Protein AF-A0A960SUR8-F1 (afdb_monomer)

Solvent-accessible surface area (backbone atoms only — not comparable to full-atom values): 22991 Å² total; per-residue (Å²): 142,80,86,84,83,82,77,80,73,81,89,73,87,70,82,59,81,48,66,44,71,54,75,62,80,61,60,47,88,87,69,70,73,43,34,49,62,53,24,34,65,70,69,42,85,83,65,52,39,87,36,47,80,53,67,69,82,56,34,39,31,64,29,39,61,56,63,41,46,59,80,37,67,84,45,52,90,50,76,46,76,45,82,70,53,99,56,28,30,33,43,33,32,66,39,40,44,36,36,29,38,28,50,30,38,21,72,77,78,50,90,86,53,59,43,75,52,75,76,43,72,29,92,46,69,46,84,42,76,46,79,47,73,56,58,100,57,69,66,36,52,32,48,32,37,29,63,46,50,76,51,71,62,67,45,38,28,33,55,26,55,58,40,70,43,47,48,78,41,50,32,44,95,76,44,92,62,38,45,43,61,52,47,64,55,15,68,79,31,65,29,35,36,32,31,38,51,80,33,43,57,22,29,35,85,69,73,33,56,18,28,39,33,40,36,50,44,62,32,26,56,53,42,77,44,43,45,46,83,43,68,72,50,45,80,78,68,47,26,42,46,72,96,53,70,82,52,49,50,75,36,51,34,38,53,44,69,46,79,46,44,38,37,47,43,67,77,86,72,69,84,60,70,67,31,34,38,30,49,29,63,50,87,54,96,81,37,46,72,46,95,37,41,46,29,60,30,36,41,47,67,62,39,99,82,52,56,46,51,66,66,55,23,33,51,49,30,44,76,71,72,60,40,66,61,64,58,90,73,90,84,86,59,23,54,62,24,53,50,31,24,74,54,20,69,69,54,42,53,51,47,64,71,68,48,75,83,81,62,57,55,67,23,30,53,48,37,75,75,45,20,81,87,69,72,56,88,72,62,44,64,58,55,34,48,49,43,46,76,68,48,43,44,38,74,34,99,82,54,91,56,76,40,81,46,64,120

Sequence (407 aa):
MKPALRIPGPALLAAGVAFLASSASAIDMDGDGLNDVWELVYSAQSLSASGDADGDGVNNLDESDAGTDPFDGASRPTLAIAPLGPDQFQLAFEQVAGKRYRLESSFDLSSDSWSSGSPHLAPGAGLMAWSAPAAGASMFWRLAIDDIDSDADGLLDAEERWLGFDPKTNRSDRYDTTDLARATAGIAAASVVTVSALDDRMSERWPDPGVVVLRRSGGLAPLTVNVAFSGTALRDADFTTPGLAGEAVAFGAGVREVPVELAPVADADDGEAAETIILSALPGAAYSLGAATSASVILDNETATSPPSPKAAARFLLQAAFGPDQDTDADGLPENVEEVMSMGFEAWIDDQFNRPLGLLQPWTEWQAANGNSHGLYGRSNQYAWWNRVMGVPKLRPDAATTQLPDP

Secondary structure (DSSP, 8-state):
-----------------EEEE-------SSSSSS-HHHHHHHT-TT--TT--SSSSS--HHHHHHHT--TT-TTSS---EEEEEETTEEEEEEEE-TT-EEEEEEESS--TT--EE---EE-SSSEEEEEEEE--SS--EEEEEEE---SSSSSS-HHHHHHHT--TT-SSGGG-SS-HHHHHHHHHSPPEEEEEEEEE-EEETTTTB-EEEEEEEEE--S-EEEEEEEEESSPBTTTEE-TT--TTEEEEPSS--EEEEEEEE---S-TTPPPEEEEEEEPP-SSEEE-S--EEEEEEE---TTPPPPHHHHHHHHHHTT-------SSSS--HHHHHHHHH-HHHHHHHHHHS----SHHHHHHHHHHTTTTT--S-HHHHHHHHHHTT-SSSSTT-SS------

Radius of gyration: 32.69 Å; Cα contacts (8 Å, |Δi|>4): 771; chains: 1; bounding box: 89×67×87 Å

pLDDT: mean 84.46, std 15.17, range [21.94, 98.5]

Foldseek 3Di:
DDDDPDDDDDPDDPADEDEDQDEDDADDPPPQQAHLLLCLQQVPVPAHQQPQQCPLPDGRNQCRSQSFHSNDSVGDFTWDWADPDPWKIKTKGWHAAQKKKWKWKAQPPDPPRIDTDDIDHHNHTGMDMDMDTNDPGDMYIYMYIYFDQQCPLSHTSRSCVQQVHDSNDQQRPNDPDGPVVLSVQQSPWAKEKAKEWPAQEAEAPPWDKTKMKIFIDRHFHKDKWFKDKDKFDDEPPFWHWPPDDPGIDIDGGNRGMDITITTTHDDQCLPDAWIKIKMFTDDDPRHHYDDHGIYIHIYHRDHPPAFDDLVRLQVVCVVVVNHADDDPDDPPGGVSSVVCRVQPDVRVVVVLVVPPPLPLVVQLVVCVVCVVVVVNPDRSSVVSVVCLVVQPQDSYPPDPDGHGRND

Mean predicted aligned error: 11.7 Å

Nearest PDB structures (foldseek):
  1fso-assembly1_A  TM=4.335E-01  e=2.042E-02  Homo sapiens
  2jhv-assembly3_C  TM=4.408E-01  e=4.161E-02  Homo sapiens
  1ft3-assembly3_A  TM=4.392E-01  e=8.477E-02  Homo sapiens
  1qvy-assembly3_C  TM=3.980E-01  e=3.695E-02  Homo sapiens
  5h1d-assembly1_A  TM=3.962E-01  e=1.832E-01  Homo sapiens

Structure (mmCIF, N/CA/C/O backbone):
data_AF-A0A960SUR8-F1
#
_entry.id   AF-A0A960SUR8-F1
#
loop_
_atom_site.group_PDB
_atom_site.id
_atom_site.type_symbol
_atom_site.label_atom_id
_atom_site.label_alt_id
_atom_site.label_comp_id
_atom_site.label_asym_id
_atom_site.label_entity_id
_atom_site.label_seq_id
_atom_site.pdbx_PDB_ins_code
_atom_site.Cartn_x
_atom_site.Cartn_y
_atom_site.Cartn_z
_atom_site.occupancy
_atom_site.B_iso_or_equiv
_atom_site.auth_seq_id
_atom_site.auth_comp_id
_atom_site.auth_asym_id
_atom_site.auth_atom_id
_atom_site.pdbx_PDB_model_num
ATOM 1 N N . MET A 1 1 ? 10.715 -47.051 -55.112 1.00 35.59 1 MET A N 1
ATOM 2 C CA . MET A 1 1 ? 10.337 -45.680 -55.513 1.00 35.59 1 MET A CA 1
ATOM 3 C C . MET A 1 1 ? 9.425 -45.116 -54.437 1.00 35.59 1 MET A C 1
ATOM 5 O O . MET A 1 1 ? 8.297 -45.569 -54.318 1.00 35.59 1 MET A O 1
ATOM 9 N N . LYS A 1 2 ? 9.957 -44.239 -53.582 1.00 23.05 2 LYS A N 1
ATOM 10 C CA . LYS A 1 2 ? 9.219 -43.506 -52.541 1.00 23.05 2 LYS A CA 1
ATOM 11 C C . LYS A 1 2 ? 9.376 -42.006 -52.831 1.00 23.05 2 LYS A C 1
ATOM 13 O O . LYS A 1 2 ? 10.427 -41.630 -53.354 1.00 23.05 2 LYS A O 1
ATOM 18 N N . PRO A 1 3 ? 8.340 -41.193 -52.582 1.00 24.31 3 PRO A N 1
ATOM 19 C CA . PRO A 1 3 ? 8.241 -39.836 -53.099 1.00 24.31 3 PRO A CA 1
ATOM 20 C C . PRO A 1 3 ? 9.202 -38.895 -52.371 1.00 24.31 3 PRO A C 1
ATOM 22 O O . PRO A 1 3 ? 9.400 -38.992 -51.162 1.00 24.31 3 PRO A O 1
ATOM 25 N N . ALA A 1 4 ? 9.796 -37.990 -53.143 1.00 27.06 4 ALA A N 1
ATOM 26 C CA . ALA A 1 4 ? 10.614 -36.899 -52.652 1.00 27.06 4 ALA A CA 1
ATOM 27 C C . ALA A 1 4 ? 9.713 -35.830 -52.015 1.00 27.06 4 ALA A C 1
ATOM 29 O O . ALA A 1 4 ? 8.962 -35.162 -52.724 1.00 27.06 4 ALA A O 1
ATOM 30 N N . LEU A 1 5 ? 9.808 -35.648 -50.695 1.00 21.94 5 LEU A N 1
ATOM 31 C CA . LEU A 1 5 ? 9.356 -34.429 -50.029 1.00 21.94 5 LEU A CA 1
ATOM 32 C C . LEU A 1 5 ? 10.568 -33.506 -49.907 1.00 21.94 5 LEU A C 1
ATOM 34 O O . LEU A 1 5 ? 11.402 -33.641 -49.015 1.00 21.94 5 LEU A O 1
ATOM 38 N N . ARG A 1 6 ? 10.698 -32.610 -50.881 1.00 23.53 6 ARG A N 1
ATOM 39 C CA . ARG A 1 6 ? 11.674 -31.526 -50.863 1.00 23.53 6 ARG A CA 1
ATOM 40 C C . ARG A 1 6 ? 11.031 -30.372 -50.094 1.00 23.53 6 ARG A C 1
ATOM 42 O O . ARG A 1 6 ? 10.254 -29.628 -50.677 1.00 23.53 6 ARG A O 1
ATOM 49 N N . ILE A 1 7 ? 11.325 -30.253 -48.801 1.00 25.53 7 ILE A N 1
ATOM 50 C CA . ILE A 1 7 ? 11.111 -29.001 -48.062 1.00 25.53 7 ILE A CA 1
ATOM 51 C C . ILE A 1 7 ? 12.419 -28.216 -48.212 1.00 25.53 7 ILE A C 1
ATOM 53 O O . ILE A 1 7 ? 13.435 -28.652 -47.666 1.00 25.53 7 ILE A O 1
ATOM 57 N N . PRO A 1 8 ? 12.477 -27.141 -49.016 1.00 27.56 8 PRO A N 1
ATOM 58 C CA . PRO A 1 8 ? 13.642 -26.277 -49.003 1.00 27.56 8 PRO A CA 1
ATOM 59 C C . PRO A 1 8 ? 13.618 -25.467 -47.701 1.00 27.56 8 PRO A C 1
ATOM 61 O O . PRO A 1 8 ? 12.625 -24.814 -47.393 1.00 27.56 8 PRO A O 1
ATOM 64 N N . GLY A 1 9 ? 14.715 -25.518 -46.944 1.00 25.69 9 GLY A N 1
ATOM 65 C CA . GLY A 1 9 ? 15.035 -24.467 -45.975 1.00 25.69 9 GLY A CA 1
ATOM 66 C C . GLY A 1 9 ? 15.262 -23.111 -46.677 1.00 25.69 9 GLY A C 1
ATOM 67 O O . GLY A 1 9 ? 15.305 -23.062 -47.910 1.00 25.69 9 GLY A O 1
ATOM 68 N N . PRO A 1 10 ? 15.454 -22.026 -45.907 1.00 36.50 10 PRO A N 1
ATOM 69 C CA . PRO A 1 10 ? 16.488 -22.013 -44.882 1.00 36.50 10 PRO A CA 1
ATOM 70 C C . PRO A 1 10 ? 15.939 -21.849 -43.464 1.00 36.50 10 PRO A C 1
ATOM 72 O O . PRO A 1 10 ? 15.177 -20.939 -43.163 1.00 36.50 10 PRO A O 1
ATOM 75 N N . ALA A 1 11 ? 16.423 -22.711 -42.573 1.00 41.53 11 ALA A N 1
ATOM 76 C CA . ALA A 1 11 ? 16.630 -22.326 -41.190 1.00 41.53 11 ALA A CA 1
ATOM 77 C C . ALA A 1 11 ? 17.732 -21.258 -41.179 1.00 41.53 11 ALA A C 1
ATOM 79 O O . ALA A 1 11 ? 18.864 -21.543 -41.567 1.00 41.53 11 ALA A O 1
ATOM 80 N N . LEU A 1 12 ? 17.390 -20.037 -40.784 1.00 33.88 12 LEU A N 1
ATOM 81 C CA . LEU A 1 12 ? 18.344 -18.998 -40.410 1.00 33.88 12 LEU A CA 1
ATOM 82 C C . LEU A 1 12 ? 17.646 -18.061 -39.419 1.00 33.88 12 LEU A C 1
ATOM 84 O O . LEU A 1 12 ? 17.183 -16.980 -39.763 1.00 33.88 12 LEU A O 1
ATOM 88 N N . LEU A 1 13 ? 17.540 -18.528 -38.174 1.00 36.81 13 LEU A N 1
ATOM 89 C CA . LEU A 1 13 ? 17.363 -17.652 -37.023 1.00 36.81 13 LEU A CA 1
ATOM 90 C C . LEU A 1 13 ? 18.746 -17.117 -36.652 1.00 36.81 13 LEU A C 1
ATOM 92 O O . LEU A 1 13 ? 19.584 -17.860 -36.148 1.00 36.81 13 LEU A O 1
ATOM 96 N N . ALA A 1 14 ? 18.975 -15.834 -36.895 1.00 32.78 14 ALA A N 1
ATOM 97 C CA . ALA A 1 14 ? 19.972 -15.071 -36.160 1.00 32.78 14 ALA A CA 1
ATOM 98 C C . ALA A 1 14 ? 19.198 -14.018 -35.364 1.00 32.78 14 ALA A C 1
ATOM 100 O O . ALA A 1 14 ? 19.011 -12.892 -35.813 1.00 32.78 14 ALA A O 1
ATOM 101 N N . ALA A 1 15 ? 18.662 -14.437 -34.216 1.00 37.91 15 ALA A N 1
ATOM 102 C CA . ALA A 1 15 ? 18.088 -13.531 -33.235 1.00 37.91 15 ALA A CA 1
ATOM 103 C C . ALA A 1 15 ? 19.254 -12.863 -32.495 1.00 37.91 15 ALA A C 1
ATOM 105 O O . ALA A 1 15 ? 19.863 -13.463 -31.614 1.00 37.91 15 ALA A O 1
ATOM 106 N N . GLY A 1 16 ? 19.619 -11.653 -32.912 1.00 37.47 16 GLY A N 1
ATOM 107 C CA . GLY A 1 16 ? 20.407 -10.765 -32.067 1.00 37.47 16 GLY A CA 1
ATOM 108 C C . GLY A 1 16 ? 19.451 -10.120 -31.078 1.00 37.47 16 GLY A C 1
ATOM 109 O O . GLY A 1 16 ? 18.652 -9.284 -31.487 1.00 37.47 16 GLY A O 1
ATOM 110 N N . VAL A 1 17 ? 19.493 -10.550 -29.817 1.00 46.50 17 VAL A N 1
ATOM 111 C CA . VAL A 1 17 ? 18.805 -9.862 -28.723 1.00 46.50 17 VAL A CA 1
ATOM 112 C C . VAL A 1 17 ? 19.614 -8.605 -28.446 1.00 46.50 17 VAL A C 1
ATOM 114 O O . VAL A 1 17 ? 20.761 -8.680 -28.017 1.00 46.50 17 VAL A O 1
ATOM 117 N N . ALA A 1 18 ? 19.036 -7.461 -28.772 1.00 51.62 18 ALA A N 1
ATOM 118 C CA . ALA A 1 18 ? 19.518 -6.173 -28.321 1.00 51.62 18 ALA A CA 1
ATOM 119 C C . ALA A 1 18 ? 18.342 -5.471 -27.656 1.00 51.62 18 ALA A C 1
ATOM 121 O O . ALA A 1 18 ? 17.187 -5.658 -28.048 1.00 51.62 18 ALA A O 1
ATOM 122 N N . PHE A 1 19 ? 18.648 -4.689 -26.643 1.00 55.88 19 PHE A N 1
ATOM 123 C CA . PHE A 1 19 ? 17.715 -3.829 -25.954 1.00 55.88 19 PHE A CA 1
ATOM 124 C C . PHE A 1 19 ? 18.269 -2.398 -26.062 1.00 55.88 19 PHE A C 1
ATOM 126 O O . PHE A 1 19 ? 19.487 -2.222 -26.127 1.00 55.88 19 PHE A O 1
ATOM 133 N N . LEU A 1 20 ? 17.402 -1.394 -26.196 1.00 55.97 20 LEU A N 1
ATOM 134 C CA . LEU A 1 20 ? 17.799 0.006 -26.027 1.00 55.97 20 LEU A CA 1
ATOM 135 C C . LEU A 1 20 ? 16.947 0.639 -24.940 1.00 55.97 20 LEU A C 1
ATOM 137 O O . LEU A 1 20 ? 15.749 0.860 -25.141 1.00 55.97 20 LEU A O 1
ATOM 141 N N . ALA A 1 21 ? 17.602 0.977 -23.838 1.00 57.03 21 ALA A N 1
ATOM 142 C CA . ALA A 1 21 ? 17.108 1.962 -22.903 1.00 57.03 21 ALA A CA 1
ATOM 143 C C . ALA A 1 21 ? 17.449 3.357 -23.424 1.00 57.03 21 ALA A C 1
ATOM 145 O O . ALA A 1 21 ? 18.546 3.611 -23.927 1.00 57.03 21 ALA A O 1
ATOM 146 N N . SER A 1 22 ? 16.491 4.270 -23.328 1.00 51.78 22 SER A N 1
ATOM 147 C CA . SER A 1 22 ? 16.781 5.698 -23.372 1.00 51.78 22 SER A CA 1
ATOM 148 C C . SER A 1 22 ? 15.956 6.367 -22.287 1.00 51.78 22 SER A C 1
ATOM 150 O O . SER A 1 22 ? 14.738 6.493 -22.431 1.00 51.78 22 SER A O 1
ATOM 152 N N . SER A 1 23 ? 16.607 6.770 -21.208 1.00 53.75 23 SER A N 1
ATOM 153 C CA . SER A 1 23 ? 15.966 7.422 -20.075 1.00 53.75 23 SER A CA 1
ATOM 154 C C . SER A 1 23 ? 15.603 8.871 -20.432 1.00 53.75 23 SER A C 1
ATOM 156 O O . SER A 1 23 ? 16.399 9.634 -20.990 1.00 53.75 23 SER A O 1
ATOM 158 N N . ALA A 1 24 ? 14.372 9.265 -20.099 1.00 52.09 24 ALA A N 1
ATOM 159 C CA . ALA A 1 24 ? 14.123 10.630 -19.646 1.00 52.09 24 ALA A CA 1
ATOM 160 C C . ALA A 1 24 ? 14.849 10.812 -18.295 1.00 52.09 24 ALA A C 1
ATOM 162 O O . ALA A 1 24 ? 15.135 9.817 -17.638 1.00 52.09 24 ALA A O 1
ATOM 163 N N . SER A 1 25 ? 15.215 12.040 -17.911 1.00 62.12 25 SER A N 1
ATOM 164 C CA . SER A 1 25 ? 16.042 12.288 -16.714 1.00 62.12 25 SER A CA 1
ATOM 165 C C . SER A 1 25 ? 15.333 11.808 -15.444 1.00 62.12 25 SER A C 1
ATOM 167 O O . SER A 1 25 ? 14.534 12.551 -14.884 1.00 62.12 25 SER A O 1
ATOM 169 N N . ALA A 1 26 ? 15.644 10.588 -15.015 1.00 77.25 26 ALA A N 1
ATOM 170 C CA . ALA A 1 26 ? 15.293 10.044 -13.714 1.00 77.25 26 ALA A CA 1
ATOM 171 C C . ALA A 1 26 ? 15.925 10.870 -12.586 1.00 77.25 26 ALA A C 1
ATOM 173 O O . ALA A 1 26 ? 16.837 11.676 -12.823 1.00 77.25 26 ALA A O 1
ATOM 174 N N . ILE A 1 27 ? 15.454 10.661 -11.358 1.00 87.69 27 ILE A N 1
ATOM 175 C CA . ILE A 1 27 ? 16.157 11.190 -10.189 1.00 87.69 27 ILE A CA 1
ATOM 176 C C . ILE A 1 27 ? 17.494 10.447 -10.041 1.00 87.69 27 ILE A C 1
ATOM 178 O O . ILE A 1 27 ? 17.502 9.232 -9.900 1.00 87.69 27 ILE A O 1
ATOM 182 N N . ASP A 1 28 ? 18.591 11.203 -10.052 1.00 90.75 28 ASP A N 1
ATOM 183 C CA . ASP A 1 28 ? 19.975 10.755 -9.830 1.00 90.75 28 ASP A CA 1
ATOM 184 C C . ASP A 1 28 ? 20.657 11.819 -8.946 1.00 90.75 28 ASP A C 1
ATOM 186 O O . ASP A 1 28 ? 21.176 12.833 -9.435 1.00 90.75 28 ASP A O 1
ATOM 190 N N . MET A 1 29 ? 20.501 11.714 -7.621 1.00 89.38 29 MET A N 1
ATOM 191 C CA . MET A 1 29 ? 20.968 12.741 -6.678 1.00 89.38 29 MET A CA 1
ATOM 192 C C . MET A 1 29 ? 22.451 12.602 -6.343 1.00 89.38 29 MET A C 1
ATOM 194 O O . MET A 1 29 ? 23.063 13.599 -5.934 1.00 89.38 29 MET A O 1
ATOM 198 N N . ASP A 1 30 ? 23.025 11.405 -6.465 1.00 90.12 30 ASP A N 1
ATOM 199 C CA . ASP A 1 30 ? 24.433 11.154 -6.159 1.00 90.12 30 ASP A CA 1
ATOM 200 C C . ASP A 1 30 ? 25.354 11.164 -7.396 1.00 90.12 30 ASP A C 1
ATOM 202 O O . ASP A 1 30 ? 26.576 11.307 -7.249 1.00 90.12 30 ASP A O 1
ATOM 206 N N . GLY A 1 31 ? 24.773 11.208 -8.597 1.00 91.00 31 GLY A N 1
ATOM 207 C CA . GLY A 1 31 ? 25.454 11.427 -9.867 1.00 91.00 31 GLY A CA 1
ATOM 208 C C . GLY A 1 31 ? 26.188 10.194 -10.380 1.00 91.00 31 GLY A C 1
ATOM 209 O O . GLY A 1 31 ? 27.165 10.348 -11.128 1.00 91.00 31 GLY A O 1
ATOM 210 N N . ASP A 1 32 ? 25.797 9.001 -9.937 1.00 90.31 32 ASP A N 1
ATOM 211 C CA . ASP A 1 32 ? 26.408 7.743 -10.353 1.00 90.31 32 ASP A CA 1
ATOM 212 C C . ASP A 1 32 ? 25.803 7.172 -11.655 1.00 90.31 32 ASP A C 1
ATOM 214 O O . ASP A 1 32 ? 26.397 6.284 -12.284 1.00 90.31 32 ASP A O 1
ATOM 218 N N . GLY A 1 33 ? 24.705 7.781 -12.118 1.00 89.75 33 GLY A N 1
ATOM 219 C CA . GLY A 1 33 ? 23.984 7.452 -13.341 1.00 89.75 33 GLY A CA 1
ATOM 220 C C . GLY A 1 33 ? 22.862 6.430 -13.160 1.00 89.75 33 GLY A C 1
ATOM 221 O O . GLY A 1 33 ? 22.195 6.128 -14.149 1.00 89.75 33 GLY A O 1
ATOM 222 N N . LEU A 1 34 ? 22.657 5.893 -11.956 1.00 92.12 34 LEU A N 1
ATOM 223 C CA . LEU A 1 34 ? 21.525 5.042 -11.609 1.00 92.12 34 LEU A CA 1
ATOM 224 C C . LEU A 1 34 ? 20.324 5.893 -11.172 1.00 92.12 34 LEU A C 1
ATOM 226 O O . LEU A 1 34 ? 20.449 7.037 -10.747 1.00 92.12 34 LEU A O 1
ATOM 230 N N . ASN A 1 35 ? 19.122 5.338 -11.316 1.00 92.56 35 ASN A N 1
ATOM 231 C CA . ASN A 1 35 ? 17.904 5.968 -10.817 1.00 92.56 35 ASN A CA 1
ATOM 232 C C . ASN A 1 35 ? 17.776 5.738 -9.298 1.00 92.56 35 ASN A C 1
ATOM 234 O O . ASN A 1 35 ? 17.528 4.611 -8.871 1.00 92.56 35 ASN A O 1
ATOM 238 N N . ASP A 1 36 ? 17.834 6.797 -8.490 1.00 93.06 36 ASP A N 1
ATOM 239 C CA . ASP A 1 36 ? 17.753 6.726 -7.023 1.00 93.06 36 ASP A CA 1
ATOM 240 C C . ASP A 1 36 ? 16.466 6.046 -6.518 1.00 93.06 36 ASP A C 1
ATOM 242 O O . ASP A 1 36 ? 16.451 5.382 -5.477 1.00 93.06 36 ASP A O 1
ATOM 246 N N . VAL A 1 37 ? 15.335 6.233 -7.209 1.00 93.69 37 VAL A N 1
ATOM 247 C CA . VAL A 1 37 ? 14.060 5.603 -6.829 1.00 93.69 37 VAL A CA 1
ATOM 248 C C . VAL A 1 37 ? 14.137 4.101 -7.065 1.00 93.69 37 VAL A C 1
ATOM 250 O O . VAL A 1 37 ? 13.712 3.325 -6.207 1.00 93.69 37 VAL A O 1
ATOM 253 N N . TRP A 1 38 ? 14.713 3.684 -8.191 1.00 93.88 38 TRP A N 1
ATOM 254 C CA . TRP A 1 38 ? 14.992 2.279 -8.468 1.00 93.88 38 TRP A CA 1
ATOM 255 C C . TRP A 1 38 ? 15.951 1.692 -7.426 1.00 93.88 38 TRP A C 1
ATOM 257 O O . TRP A 1 38 ? 15.678 0.630 -6.859 1.00 93.88 38 TRP A O 1
ATOM 267 N N . GLU A 1 39 ? 17.013 2.417 -7.075 1.00 94.62 39 GLU A N 1
ATOM 268 C CA . GLU A 1 39 ? 17.945 1.977 -6.042 1.00 94.62 39 GLU A CA 1
ATOM 269 C C . GLU A 1 39 ? 17.276 1.842 -4.676 1.00 94.62 39 GLU A C 1
ATOM 271 O O . GLU A 1 39 ? 17.581 0.922 -3.917 1.00 94.62 39 GLU A O 1
ATOM 276 N N . LEU A 1 40 ? 16.335 2.725 -4.344 1.00 93.19 40 LEU A N 1
ATOM 277 C CA . LEU A 1 40 ? 15.533 2.598 -3.133 1.00 93.19 40 LEU A CA 1
ATOM 278 C C . LEU A 1 40 ? 14.653 1.355 -3.162 1.00 93.19 40 LEU A C 1
ATOM 280 O O . LEU A 1 40 ? 14.623 0.636 -2.166 1.00 93.19 40 LEU A O 1
ATOM 284 N N . VAL A 1 41 ? 13.950 1.097 -4.265 1.00 92.75 41 VAL A N 1
ATOM 285 C CA . VAL A 1 41 ? 13.058 -0.065 -4.406 1.00 92.75 41 VAL A CA 1
ATOM 286 C C . VAL A 1 41 ? 13.821 -1.372 -4.193 1.00 92.75 41 VAL A C 1
ATOM 288 O O . VAL A 1 41 ? 13.356 -2.215 -3.422 1.00 92.75 41 VAL A O 1
ATOM 291 N N . TYR A 1 42 ? 15.003 -1.508 -4.797 1.00 93.25 42 TYR A N 1
ATOM 292 C CA . TYR A 1 42 ? 15.799 -2.740 -4.757 1.00 93.25 42 TYR A CA 1
ATOM 293 C C . TYR A 1 42 ? 16.902 -2.753 -3.692 1.00 93.25 42 TYR A C 1
ATOM 295 O O . TYR A 1 42 ? 17.558 -3.770 -3.499 1.00 93.25 42 TYR A O 1
ATOM 303 N N . SER A 1 43 ? 17.085 -1.664 -2.937 1.00 92.38 43 SER A N 1
ATOM 304 C CA . SER A 1 43 ? 18.216 -1.488 -2.005 1.00 92.38 43 SER A CA 1
ATOM 305 C C . SER A 1 43 ? 19.586 -1.597 -2.700 1.00 92.38 43 SER A C 1
ATOM 307 O O . SER A 1 43 ? 20.491 -2.283 -2.222 1.00 92.38 43 SER A O 1
ATOM 309 N N . ALA A 1 44 ? 19.724 -0.922 -3.844 1.00 94.00 44 ALA A N 1
ATOM 310 C CA . ALA A 1 44 ? 20.855 -1.029 -4.763 1.00 94.00 44 ALA A CA 1
ATOM 311 C C . ALA A 1 44 ? 21.877 0.129 -4.690 1.00 94.00 44 ALA A C 1
ATOM 313 O O . ALA A 1 44 ? 22.800 0.144 -5.493 1.00 94.00 44 ALA A O 1
ATOM 314 N N . GLN A 1 45 ? 21.822 1.000 -3.670 1.00 91.12 45 GLN A N 1
ATOM 315 C CA . GLN A 1 45 ? 22.646 2.232 -3.528 1.00 91.12 45 GLN A CA 1
ATOM 316 C C . GLN A 1 45 ? 24.174 2.025 -3.448 1.00 91.12 45 GLN A C 1
ATOM 318 O O . GLN A 1 45 ? 24.941 2.948 -3.186 1.00 91.12 45 GLN A O 1
ATOM 323 N N . SER A 1 46 ? 24.639 0.777 -3.490 1.00 92.75 46 SER A N 1
ATOM 324 C CA . SER A 1 46 ? 26.067 0.433 -3.439 1.00 92.75 46 SER A CA 1
ATOM 325 C C . SER A 1 46 ? 26.564 -0.213 -4.728 1.00 92.75 46 SER A C 1
ATOM 327 O O . SER A 1 46 ? 27.734 -0.602 -4.811 1.00 92.75 46 SER A O 1
ATOM 329 N N . LEU A 1 47 ? 25.673 -0.370 -5.707 1.00 95.19 47 LEU A N 1
ATOM 330 C CA . LEU A 1 47 ? 25.996 -0.947 -6.993 1.00 95.19 47 LEU A CA 1
ATOM 331 C C . LEU A 1 47 ? 26.724 0.077 -7.858 1.00 95.19 47 LEU A C 1
ATOM 333 O O . LEU A 1 47 ? 26.559 1.277 -7.735 1.00 95.19 47 LEU A O 1
ATOM 337 N N . SER A 1 48 ? 27.585 -0.415 -8.742 1.00 95.44 48 SER A N 1
ATOM 338 C CA . SER A 1 48 ? 28.187 0.427 -9.773 1.00 95.44 48 SER A CA 1
ATOM 339 C C . SER A 1 48 ? 27.366 0.321 -11.047 1.00 95.44 48 SER A C 1
ATOM 341 O O . SER A 1 48 ? 27.108 -0.807 -11.468 1.00 95.44 48 SER A O 1
ATOM 343 N N . ALA A 1 49 ? 27.093 1.432 -11.730 1.00 94.44 49 ALA A N 1
ATOM 344 C CA . ALA A 1 49 ? 26.354 1.454 -12.998 1.00 94.44 49 ALA A CA 1
ATOM 345 C C . ALA A 1 49 ? 26.846 0.439 -14.056 1.00 94.44 49 ALA A C 1
ATOM 347 O O . ALA A 1 49 ? 26.060 -0.189 -14.752 1.00 94.44 49 ALA A O 1
ATOM 348 N N . SER A 1 50 ? 28.164 0.222 -14.150 1.00 95.50 50 SER A N 1
ATOM 349 C CA . SER A 1 50 ? 28.771 -0.735 -15.100 1.00 95.50 50 SER A CA 1
ATOM 350 C C . SER A 1 50 ? 28.943 -2.167 -14.571 1.00 95.50 50 SER A C 1
ATOM 352 O O . SER A 1 50 ? 29.510 -3.012 -15.265 1.00 95.50 50 SER A O 1
ATOM 354 N N . GLY A 1 51 ? 28.527 -2.422 -13.330 1.00 96.12 51 GLY A N 1
ATOM 355 C CA . GLY A 1 51 ? 28.551 -3.752 -12.725 1.00 96.12 51 GLY A CA 1
ATOM 356 C C . GLY A 1 51 ? 27.371 -4.599 -13.189 1.00 96.12 51 GLY A C 1
ATOM 357 O O . GLY A 1 51 ? 26.454 -4.076 -13.799 1.00 96.12 51 GLY A O 1
ATOM 358 N N . ASP A 1 52 ? 27.417 -5.886 -12.877 1.00 96.31 52 ASP A N 1
ATOM 359 C CA . ASP A 1 52 ? 26.383 -6.893 -13.145 1.00 96.31 52 ASP A CA 1
ATOM 360 C C . ASP A 1 52 ? 26.285 -7.702 -11.844 1.00 96.31 52 ASP A C 1
ATOM 362 O O . ASP A 1 52 ? 27.193 -8.481 -11.523 1.00 96.31 52 ASP A O 1
ATOM 366 N N . ALA A 1 53 ? 25.331 -7.335 -10.984 1.00 96.75 53 ALA A N 1
ATOM 367 C CA . ALA A 1 53 ? 25.328 -7.761 -9.586 1.00 96.75 53 ALA A CA 1
ATOM 368 C C . ALA A 1 53 ? 24.892 -9.223 -9.403 1.00 96.75 53 ALA A C 1
ATOM 370 O O . ALA A 1 53 ? 25.410 -9.901 -8.506 1.00 96.75 53 ALA A O 1
ATOM 371 N N . ASP A 1 54 ? 24.015 -9.729 -10.267 1.00 96.56 54 ASP A N 1
ATOM 372 C CA . ASP A 1 54 ? 23.527 -11.108 -10.253 1.00 96.56 54 ASP A CA 1
ATOM 373 C C . ASP A 1 54 ? 24.217 -12.030 -11.284 1.00 96.56 54 ASP A C 1
ATOM 375 O O . ASP A 1 54 ? 24.125 -13.260 -11.179 1.00 96.56 54 ASP A O 1
ATOM 379 N N . GLY A 1 55 ? 25.003 -11.466 -12.207 1.00 96.00 55 GLY A N 1
ATOM 380 C CA . GLY A 1 55 ? 25.806 -12.188 -13.189 1.00 96.00 55 GLY A CA 1
ATOM 381 C C . GLY A 1 55 ? 25.014 -12.675 -14.402 1.00 96.00 55 GLY A C 1
ATOM 382 O O . GLY A 1 55 ? 25.423 -13.663 -15.032 1.00 96.00 55 GLY A O 1
ATOM 383 N N . ASP A 1 56 ? 23.872 -12.061 -14.707 1.00 93.50 56 ASP A N 1
ATOM 384 C CA . ASP A 1 56 ? 22.978 -12.477 -15.784 1.00 93.50 56 ASP A CA 1
ATOM 385 C C . ASP A 1 56 ? 23.387 -11.950 -17.180 1.00 93.50 56 ASP A C 1
ATOM 387 O O . ASP A 1 56 ? 22.864 -12.423 -18.205 1.00 93.50 56 ASP A O 1
ATOM 391 N N . GLY A 1 57 ? 24.382 -11.055 -17.219 1.00 92.31 57 GLY A N 1
ATOM 392 C CA . GLY A 1 57 ? 24.943 -10.429 -18.411 1.00 92.31 57 GLY A CA 1
ATOM 393 C C . GLY A 1 57 ? 24.362 -9.056 -18.762 1.00 92.31 57 GLY A C 1
ATOM 394 O O . GLY A 1 57 ? 24.757 -8.504 -19.797 1.00 92.31 57 GLY A O 1
ATOM 395 N N . VAL A 1 58 ? 23.452 -8.514 -17.954 1.00 90.69 58 VAL A N 1
ATOM 396 C CA . VAL A 1 58 ? 22.937 -7.143 -18.025 1.00 90.69 58 VAL A CA 1
ATOM 397 C C . VAL A 1 58 ? 23.655 -6.312 -16.960 1.00 90.69 58 VAL A C 1
ATOM 399 O O . VAL A 1 58 ? 23.982 -6.802 -15.889 1.00 90.69 58 VAL A O 1
ATOM 402 N N . ASN A 1 59 ? 24.011 -5.067 -17.283 1.00 93.06 59 ASN A N 1
ATOM 403 C CA . ASN A 1 59 ? 24.624 -4.197 -16.281 1.00 93.06 59 ASN A CA 1
ATOM 404 C C . ASN A 1 59 ? 23.552 -3.434 -15.490 1.00 93.06 59 ASN A C 1
ATOM 406 O O . ASN A 1 59 ? 22.471 -3.166 -16.008 1.00 93.06 59 ASN A O 1
ATOM 410 N N . ASN A 1 60 ? 23.900 -3.008 -14.278 1.00 94.44 60 ASN A N 1
ATOM 411 C CA . ASN A 1 60 ? 22.981 -2.345 -13.354 1.00 94.44 60 ASN A CA 1
ATOM 412 C C . ASN A 1 60 ? 22.359 -1.060 -13.938 1.00 94.44 60 ASN A C 1
ATOM 414 O O . ASN A 1 60 ? 21.247 -0.707 -13.564 1.00 94.44 60 ASN A O 1
ATOM 418 N N . LEU A 1 61 ? 23.047 -0.352 -14.846 1.00 92.00 61 LEU A N 1
ATOM 419 C CA . LEU A 1 61 ? 22.491 0.824 -15.531 1.00 92.00 61 LEU A CA 1
ATOM 420 C C . LEU A 1 61 ? 21.339 0.441 -16.467 1.00 92.00 61 LEU A C 1
ATOM 422 O O . LEU A 1 61 ? 20.263 1.030 -16.390 1.00 92.00 61 LEU A O 1
ATOM 426 N N . ASP A 1 62 ? 21.547 -0.568 -17.314 1.00 90.94 62 ASP A N 1
ATOM 427 C CA . ASP A 1 62 ? 20.517 -1.073 -18.225 1.00 90.94 62 ASP A CA 1
ATOM 428 C C . ASP A 1 62 ? 19.317 -1.643 -17.445 1.00 90.94 62 ASP A C 1
ATOM 430 O O . ASP A 1 62 ? 18.170 -1.499 -17.874 1.00 90.94 62 ASP A O 1
ATOM 434 N N . GLU A 1 63 ? 19.564 -2.258 -16.285 1.00 93.00 63 GLU A N 1
ATOM 435 C CA . GLU A 1 63 ? 18.514 -2.727 -15.377 1.00 93.00 63 GLU A CA 1
ATOM 436 C C . GLU A 1 63 ? 17.759 -1.587 -14.695 1.00 93.00 63 GLU A C 1
ATOM 438 O O . GLU A 1 63 ? 16.530 -1.626 -14.624 1.00 93.00 63 GLU A O 1
ATOM 443 N N . SER A 1 64 ? 18.466 -0.549 -14.245 1.00 92.88 64 SER A N 1
ATOM 444 C CA . SER A 1 64 ? 17.876 0.646 -13.637 1.00 92.88 64 SER A CA 1
ATOM 445 C C . SER A 1 64 ? 16.952 1.374 -14.612 1.00 92.88 64 SER A C 1
ATOM 447 O O . SER A 1 64 ? 15.788 1.658 -14.301 1.00 92.88 64 SER A O 1
ATOM 449 N N . ASP A 1 65 ? 17.411 1.559 -15.851 1.00 89.94 65 ASP A N 1
ATOM 450 C CA . ASP A 1 65 ? 16.608 2.138 -16.924 1.00 89.94 65 ASP A CA 1
ATOM 451 C C . ASP A 1 65 ? 15.398 1.259 -17.282 1.00 89.94 65 ASP A C 1
ATOM 453 O O . ASP A 1 65 ? 14.298 1.767 -17.534 1.00 89.94 65 ASP A O 1
ATOM 457 N N . ALA A 1 66 ? 15.564 -0.067 -17.284 1.00 90.44 66 ALA A N 1
ATOM 458 C CA . ALA A 1 66 ? 14.479 -1.010 -17.548 1.00 90.44 66 ALA A CA 1
ATOM 459 C C . ALA A 1 66 ? 13.529 -1.209 -16.353 1.00 90.44 66 ALA A C 1
ATOM 461 O O . ALA A 1 66 ? 12.396 -1.660 -16.543 1.00 90.44 66 ALA A O 1
ATOM 462 N N . GLY A 1 67 ? 13.952 -0.844 -15.141 1.00 91.25 67 GLY A N 1
ATOM 463 C CA . GLY A 1 67 ? 13.229 -1.075 -13.895 1.00 91.25 67 GLY A CA 1
ATOM 464 C C . GLY A 1 67 ? 13.245 -2.530 -13.413 1.00 91.25 67 GLY A C 1
ATOM 465 O O . GLY A 1 67 ? 12.268 -2.945 -12.791 1.00 91.25 67 GLY A O 1
ATOM 466 N N . THR A 1 68 ? 14.277 -3.312 -13.749 1.00 92.56 68 THR A N 1
ATOM 467 C CA . THR A 1 68 ? 14.412 -4.730 -13.353 1.00 92.56 68 THR A CA 1
ATOM 468 C C . THR A 1 68 ? 15.191 -4.904 -12.047 1.00 92.56 68 THR A C 1
ATOM 470 O O . THR A 1 68 ? 15.715 -3.931 -11.521 1.00 92.56 68 THR A O 1
ATOM 473 N N . ASP A 1 69 ? 15.192 -6.106 -11.462 1.00 94.44 69 ASP A N 1
ATOM 474 C CA . ASP A 1 69 ? 15.788 -6.348 -10.137 1.00 94.44 69 ASP A CA 1
ATOM 475 C C . ASP A 1 69 ? 17.248 -6.798 -10.295 1.00 94.44 69 ASP A C 1
ATOM 477 O O . ASP A 1 69 ? 17.450 -7.921 -10.750 1.00 94.44 69 ASP A O 1
ATOM 481 N N . PRO A 1 70 ? 18.240 -6.000 -9.855 1.00 96.00 70 PRO A N 1
ATOM 482 C CA . PRO A 1 70 ? 19.660 -6.283 -10.086 1.00 96.00 70 PRO A CA 1
ATOM 483 C C . PRO A 1 70 ? 20.200 -7.451 -9.251 1.00 96.00 70 PRO A C 1
ATOM 485 O O . PRO A 1 70 ? 21.384 -7.790 -9.310 1.00 96.00 70 PRO A O 1
ATOM 488 N N . PHE A 1 71 ? 19.371 -8.030 -8.380 1.00 96.81 71 PHE A N 1
ATOM 489 C CA . PHE A 1 71 ? 19.728 -9.163 -7.535 1.00 96.81 71 PHE A CA 1
ATOM 490 C C . PHE A 1 71 ? 19.004 -10.457 -7.937 1.00 96.81 71 PHE A C 1
ATOM 492 O O . PHE A 1 71 ? 19.189 -11.483 -7.268 1.00 96.81 71 PHE A O 1
ATOM 499 N N . ASP A 1 72 ? 18.204 -10.438 -9.007 1.00 95.81 72 ASP A N 1
ATOM 500 C CA . ASP A 1 72 ? 17.489 -11.600 -9.531 1.00 95.81 72 ASP A CA 1
ATOM 501 C C . ASP A 1 72 ? 17.679 -11.744 -11.045 1.00 95.81 72 ASP A C 1
ATOM 503 O O . ASP A 1 72 ? 16.923 -11.177 -11.824 1.00 95.81 72 ASP A O 1
ATOM 507 N N . GLY A 1 73 ? 18.566 -12.651 -11.467 1.00 93.38 73 GLY A N 1
ATOM 508 C CA . GLY A 1 73 ? 18.866 -12.857 -12.894 1.00 93.38 73 GLY A CA 1
ATOM 509 C C . GLY A 1 73 ? 17.723 -13.444 -13.732 1.00 93.38 73 GLY A C 1
ATOM 510 O O . GLY A 1 73 ? 17.895 -13.731 -14.923 1.00 93.38 73 GLY A O 1
ATOM 511 N N . ALA A 1 74 ? 16.554 -13.703 -13.137 1.00 91.00 74 ALA A N 1
ATOM 512 C CA . ALA A 1 74 ? 15.313 -13.920 -13.879 1.00 91.00 74 ALA A CA 1
ATOM 513 C C . ALA A 1 74 ? 14.594 -12.603 -14.240 1.00 91.00 74 ALA A C 1
ATOM 515 O O . ALA A 1 74 ? 13.891 -12.557 -15.255 1.00 91.00 74 ALA A O 1
ATOM 516 N N . SER A 1 75 ? 14.776 -11.553 -13.442 1.00 92.44 75 SER A N 1
ATOM 517 C CA . SER A 1 75 ? 14.253 -10.201 -13.616 1.00 92.44 75 SER A CA 1
ATOM 518 C C . SER A 1 75 ? 15.187 -9.389 -14.506 1.00 92.44 75 SER A C 1
ATOM 520 O O . SER A 1 75 ? 16.051 -8.668 -14.039 1.00 92.44 75 SER A O 1
ATOM 522 N N . ARG A 1 76 ? 15.015 -9.505 -15.825 1.00 89.06 76 ARG A N 1
ATOM 523 C CA . ARG A 1 76 ? 15.931 -8.877 -16.787 1.00 89.06 76 ARG A CA 1
ATOM 524 C C . ARG A 1 76 ? 15.251 -8.433 -18.076 1.00 89.06 76 ARG A C 1
ATOM 526 O O . ARG A 1 76 ? 14.330 -9.120 -18.541 1.00 89.06 76 ARG A O 1
ATOM 533 N N . PRO A 1 77 ? 15.716 -7.348 -18.725 1.00 87.75 77 PRO A N 1
ATOM 534 C CA . PRO A 1 77 ? 15.111 -6.803 -19.940 1.00 87.75 77 PRO A CA 1
ATOM 535 C C . PRO A 1 77 ? 15.439 -7.653 -21.176 1.00 87.75 77 PRO A C 1
ATOM 537 O O . PRO A 1 77 ? 16.190 -7.262 -22.070 1.00 87.75 77 PRO A O 1
ATOM 540 N N . THR A 1 78 ? 14.859 -8.851 -21.254 1.00 87.44 78 THR A N 1
ATOM 541 C CA . THR A 1 78 ? 15.083 -9.792 -22.359 1.00 87.44 78 THR A CA 1
ATOM 542 C C . THR A 1 78 ? 13.859 -9.953 -23.249 1.00 87.44 78 THR A C 1
ATOM 544 O O . THR A 1 78 ? 12.716 -9.956 -22.797 1.00 87.44 78 THR A O 1
ATOM 547 N N . LEU A 1 79 ? 14.113 -10.124 -24.549 1.00 88.81 79 LEU A N 1
ATOM 548 C CA . LEU A 1 79 ? 13.092 -10.417 -25.549 1.00 88.81 79 LEU A CA 1
ATOM 549 C C . LEU A 1 79 ? 13.211 -11.877 -25.997 1.00 88.81 79 LEU A C 1
ATOM 551 O O . LEU A 1 79 ? 14.107 -12.242 -26.760 1.00 88.81 79 LEU A O 1
ATOM 555 N N . ALA A 1 80 ? 12.284 -12.713 -25.545 1.00 88.50 80 ALA A N 1
ATOM 556 C CA . ALA A 1 80 ? 12.159 -14.092 -25.979 1.00 88.50 80 ALA A CA 1
ATOM 557 C C . ALA A 1 80 ? 11.428 -14.168 -27.325 1.00 88.50 80 ALA A C 1
ATOM 559 O O . ALA A 1 80 ? 10.348 -13.606 -27.501 1.00 88.50 80 ALA A O 1
ATOM 560 N N . ILE A 1 81 ? 12.000 -14.909 -28.276 1.00 86.62 81 ILE A N 1
ATOM 561 C CA . ILE A 1 81 ? 11.401 -15.142 -29.593 1.00 86.62 81 ILE A CA 1
ATOM 562 C C . ILE A 1 81 ? 11.108 -16.631 -29.737 1.00 86.62 81 ILE A C 1
ATOM 564 O O . ILE A 1 81 ? 12.022 -17.456 -29.683 1.00 86.62 81 ILE A O 1
ATOM 568 N N . ALA A 1 82 ? 9.843 -16.980 -29.954 1.00 87.88 82 ALA A N 1
ATOM 569 C CA . ALA A 1 82 ? 9.404 -18.363 -30.114 1.00 87.88 82 ALA A CA 1
ATOM 570 C C . ALA A 1 82 ? 8.489 -18.520 -31.339 1.00 87.88 82 ALA A C 1
ATOM 572 O O . ALA A 1 82 ? 7.698 -17.626 -31.629 1.00 87.88 82 ALA A O 1
ATOM 573 N N . PRO A 1 83 ? 8.538 -19.642 -32.078 1.00 85.88 83 PRO A N 1
ATOM 574 C CA . PRO A 1 83 ? 7.555 -19.916 -33.124 1.00 85.88 83 PRO A CA 1
ATOM 575 C C . PRO A 1 83 ? 6.140 -20.009 -32.536 1.00 85.88 83 PRO A C 1
ATOM 577 O O . PRO A 1 83 ? 5.921 -20.747 -31.578 1.00 85.88 83 PRO A O 1
ATOM 580 N N . LEU A 1 84 ? 5.177 -19.306 -33.136 1.00 86.06 84 LEU A N 1
ATOM 581 C CA . LEU A 1 84 ? 3.754 -19.366 -32.764 1.00 86.06 84 LEU A CA 1
ATOM 582 C C . LEU A 1 84 ? 2.929 -20.166 -33.790 1.00 86.06 84 LEU A C 1
ATOM 584 O O . LEU A 1 84 ? 1.842 -20.654 -33.493 1.00 86.06 84 LEU A O 1
ATOM 588 N N . GLY A 1 85 ? 3.462 -20.334 -35.003 1.00 83.81 85 GLY A N 1
ATOM 589 C CA . GLY A 1 85 ? 2.857 -21.083 -36.099 1.00 83.81 85 GLY A CA 1
ATOM 590 C C . GLY A 1 85 ? 3.783 -21.142 -37.321 1.00 83.81 85 GLY A C 1
ATOM 591 O O . GLY A 1 85 ? 4.943 -20.745 -37.222 1.00 83.81 85 GLY A O 1
ATOM 592 N N . PRO A 1 86 ? 3.299 -21.625 -38.482 1.00 78.94 86 PRO A N 1
ATOM 593 C CA . PRO A 1 86 ? 4.121 -21.738 -39.691 1.00 78.94 86 PRO A CA 1
ATOM 594 C C . PRO A 1 86 ? 4.595 -20.381 -40.231 1.00 78.94 86 PRO A C 1
ATOM 596 O O . PRO A 1 86 ? 5.701 -20.303 -40.753 1.00 78.94 86 PRO A O 1
ATOM 599 N N . ASP A 1 87 ? 3.793 -19.325 -40.048 1.00 83.81 87 ASP A N 1
ATOM 600 C CA . ASP A 1 87 ? 4.045 -17.987 -40.601 1.00 83.81 87 ASP A CA 1
ATOM 601 C C . ASP A 1 87 ? 4.079 -16.886 -39.520 1.00 83.81 87 ASP A C 1
ATOM 603 O O . ASP A 1 87 ? 3.929 -15.700 -39.821 1.00 83.81 87 ASP A O 1
ATOM 607 N N . GLN A 1 88 ? 4.228 -17.257 -38.244 1.00 86.81 88 GLN A N 1
ATOM 608 C CA . GLN A 1 88 ? 4.206 -16.317 -37.119 1.00 86.81 88 GLN A CA 1
ATOM 609 C C . GLN A 1 88 ? 5.165 -16.728 -36.007 1.00 86.81 88 GLN A C 1
ATOM 611 O O . GLN A 1 88 ? 5.322 -17.912 -35.696 1.00 86.81 88 GLN A O 1
ATOM 616 N N . PHE A 1 89 ? 5.733 -15.726 -35.350 1.00 86.81 89 PHE A N 1
ATOM 617 C CA . PHE A 1 89 ? 6.467 -15.876 -34.102 1.00 86.81 89 PHE A CA 1
ATOM 618 C C . PHE A 1 89 ? 5.862 -14.991 -33.014 1.00 86.81 89 PHE A C 1
ATOM 620 O O . PHE A 1 89 ? 5.246 -13.955 -33.276 1.00 86.81 89 PHE A O 1
ATOM 627 N N . GLN A 1 90 ? 6.028 -15.454 -31.785 1.00 91.12 90 GLN A N 1
ATOM 628 C CA . GLN A 1 90 ? 5.725 -14.747 -30.562 1.00 91.12 90 GLN A CA 1
ATOM 629 C C . GLN A 1 90 ? 6.991 -14.049 -30.072 1.00 91.12 90 GLN A C 1
ATOM 631 O O . GLN A 1 90 ? 8.078 -14.627 -30.090 1.00 91.12 90 GLN A O 1
ATOM 636 N N . LEU A 1 91 ? 6.817 -12.810 -29.636 1.00 90.81 91 LEU A N 1
ATOM 637 C CA . LEU A 1 91 ? 7.823 -11.971 -29.008 1.00 90.81 91 LEU A CA 1
ATOM 638 C C . LEU A 1 91 ? 7.344 -11.716 -27.585 1.00 90.81 91 LEU A C 1
ATOM 640 O O . LEU A 1 91 ? 6.325 -11.051 -27.413 1.00 90.81 91 LEU A O 1
ATOM 644 N N . ALA A 1 92 ? 8.011 -12.294 -26.595 1.00 91.62 92 ALA A N 1
ATOM 645 C CA . ALA A 1 92 ? 7.598 -12.227 -25.200 1.00 91.62 92 ALA A CA 1
ATOM 646 C C . ALA A 1 92 ? 8.683 -11.585 -24.334 1.00 91.62 92 ALA A C 1
ATOM 648 O O . ALA A 1 92 ? 9.866 -11.834 -24.549 1.00 91.62 92 ALA A O 1
ATOM 649 N N . PHE A 1 93 ? 8.281 -10.758 -23.380 1.00 91.19 93 PHE A N 1
ATOM 650 C CA . PHE A 1 93 ? 9.174 -10.069 -22.449 1.00 91.19 93 PHE A CA 1
ATOM 651 C C . PHE A 1 93 ? 8.439 -9.818 -21.131 1.00 91.19 93 PHE A C 1
ATOM 653 O O . PHE A 1 93 ? 7.217 -9.653 -21.127 1.00 91.19 93 PHE A O 1
ATOM 660 N N . GLU A 1 94 ? 9.170 -9.801 -20.022 1.00 92.00 94 GLU A N 1
ATOM 661 C CA . GLU A 1 94 ? 8.627 -9.366 -18.734 1.00 92.00 94 GLU A CA 1
ATOM 662 C C . GLU A 1 94 ? 8.524 -7.841 -18.739 1.00 92.00 94 GLU A C 1
ATOM 664 O O . GLU A 1 94 ? 9.484 -7.142 -19.068 1.00 92.00 94 GLU A O 1
ATOM 669 N N . GLN A 1 95 ? 7.336 -7.320 -18.441 1.00 91.94 95 GLN A N 1
ATOM 670 C CA . GLN A 1 95 ? 7.099 -5.884 -18.390 1.00 91.94 95 GLN A CA 1
ATOM 671 C C . GLN A 1 95 ? 7.051 -5.401 -16.937 1.00 91.94 95 GLN A C 1
ATOM 673 O O . GLN A 1 95 ? 6.565 -6.107 -16.051 1.00 91.94 95 GLN A O 1
ATOM 678 N N . VAL A 1 96 ? 7.494 -4.171 -16.712 1.00 91.12 96 VAL A N 1
ATOM 679 C CA . VAL A 1 96 ? 7.447 -3.467 -15.430 1.00 91.12 96 VAL A CA 1
ATOM 680 C C . VAL A 1 96 ? 6.352 -2.410 -15.513 1.00 91.12 96 VAL A C 1
ATOM 682 O O . VAL A 1 96 ? 6.218 -1.719 -16.523 1.00 91.12 96 VAL A O 1
ATOM 685 N N . ALA A 1 97 ? 5.530 -2.298 -14.469 1.00 89.19 97 ALA A N 1
ATOM 686 C CA . ALA A 1 97 ? 4.427 -1.342 -14.440 1.00 89.19 97 ALA A CA 1
ATOM 687 C C . ALA A 1 97 ? 4.936 0.100 -14.628 1.00 89.19 97 ALA A C 1
ATOM 689 O O . ALA A 1 97 ? 5.876 0.515 -13.960 1.00 89.19 97 ALA A O 1
ATOM 690 N N . GLY A 1 98 ? 4.301 0.870 -15.514 1.00 87.56 98 GLY A N 1
ATOM 691 C CA . GLY A 1 98 ? 4.663 2.266 -15.790 1.00 87.56 98 GLY A CA 1
ATOM 692 C C . GLY A 1 98 ? 5.745 2.472 -16.847 1.00 87.56 98 GLY A C 1
ATOM 693 O O . GLY A 1 98 ? 5.754 3.528 -17.472 1.00 87.56 98 GLY A O 1
ATOM 694 N N . LYS A 1 99 ? 6.566 1.457 -17.142 1.00 90.12 99 LYS A N 1
ATOM 695 C CA . LYS A 1 99 ? 7.520 1.514 -18.257 1.00 90.12 99 LYS A CA 1
ATOM 696 C C . LYS A 1 99 ? 6.789 1.481 -19.604 1.00 90.12 99 LYS A C 1
ATOM 698 O O . LYS A 1 99 ? 5.746 0.825 -19.761 1.00 90.12 99 LYS A O 1
ATOM 703 N N . ARG A 1 100 ? 7.337 2.158 -20.617 1.00 91.19 100 ARG A N 1
ATOM 704 C CA . ARG A 1 100 ? 6.826 2.134 -21.994 1.00 91.19 100 ARG A CA 1
ATOM 705 C C . ARG A 1 100 ? 7.745 1.322 -22.896 1.00 91.19 100 ARG A C 1
ATOM 707 O O . ARG A 1 100 ? 8.937 1.565 -23.003 1.00 91.19 100 ARG A O 1
ATOM 714 N N . TYR A 1 101 ? 7.139 0.401 -23.633 1.00 91.88 101 TYR A N 1
ATOM 715 C CA . TYR A 1 101 ? 7.814 -0.530 -24.523 1.00 91.88 101 TYR A CA 1
ATOM 716 C C . TYR A 1 101 ? 7.508 -0.190 -25.984 1.00 91.88 101 TYR A C 1
ATOM 718 O O . TYR A 1 101 ? 6.356 0.053 -26.354 1.00 91.88 101 TYR A O 1
ATOM 726 N N . ARG A 1 102 ? 8.523 -0.225 -26.848 1.00 91.00 102 ARG A N 1
ATOM 727 C CA . ARG A 1 102 ? 8.382 -0.208 -28.310 1.0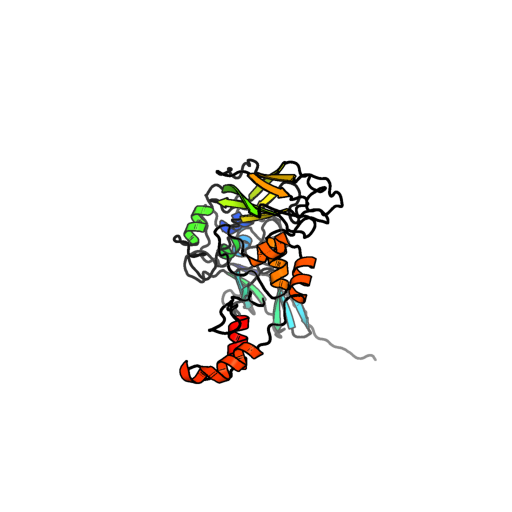0 91.00 102 ARG A CA 1
ATOM 728 C C . ARG A 1 102 ? 9.123 -1.392 -28.903 1.00 91.00 102 ARG A C 1
ATOM 730 O O . ARG A 1 102 ? 10.300 -1.601 -28.633 1.00 91.00 102 ARG A O 1
ATOM 737 N N . LEU A 1 103 ? 8.445 -2.145 -29.761 1.00 89.44 103 LEU A N 1
ATOM 738 C CA . LEU A 1 103 ? 9.120 -3.130 -30.590 1.00 89.44 103 LEU A CA 1
ATOM 739 C C . LEU A 1 103 ? 9.776 -2.433 -31.772 1.00 89.44 103 LEU A C 1
ATOM 741 O O . LEU A 1 103 ? 9.093 -1.712 -32.499 1.00 89.44 103 LEU A O 1
ATOM 745 N N . GLU A 1 104 ? 11.054 -2.686 -32.014 1.00 89.31 104 GLU A N 1
ATOM 746 C CA . GLU A 1 104 ? 11.737 -2.163 -33.191 1.00 89.31 104 GLU A CA 1
ATOM 747 C C . GLU A 1 104 ? 12.230 -3.290 -34.087 1.00 89.31 104 GLU A C 1
ATOM 749 O O . GLU A 1 104 ? 12.655 -4.344 -33.609 1.00 89.31 104 GLU A O 1
ATOM 754 N N . SER A 1 105 ? 12.161 -3.062 -35.398 1.00 87.38 105 SER A N 1
ATOM 755 C CA . SER A 1 105 ? 12.537 -4.050 -36.407 1.00 87.38 105 SER A CA 1
ATOM 756 C C . SER A 1 105 ? 13.472 -3.480 -37.462 1.00 87.38 105 SER A C 1
ATOM 758 O O . SER A 1 105 ? 13.336 -2.321 -37.860 1.00 87.38 105 SER A O 1
ATOM 760 N N . SER A 1 106 ? 14.408 -4.305 -37.922 1.00 87.69 106 SER A N 1
ATOM 761 C CA . SER A 1 106 ? 15.376 -3.974 -38.971 1.00 87.69 106 SER A CA 1
ATOM 762 C C . SER A 1 106 ? 15.625 -5.188 -39.868 1.00 87.69 106 SER A C 1
ATOM 764 O O . SER A 1 106 ? 15.551 -6.329 -39.419 1.00 87.69 106 SER A O 1
ATOM 766 N N . PHE A 1 107 ? 15.951 -4.962 -41.141 1.00 84.81 107 PHE A N 1
ATOM 767 C CA . PHE A 1 107 ? 16.334 -6.030 -42.075 1.00 84.81 107 PHE A CA 1
ATOM 768 C C . PHE A 1 107 ? 17.849 -6.272 -42.151 1.00 84.81 107 PHE A C 1
ATOM 770 O O . PHE A 1 107 ? 18.270 -7.294 -42.688 1.00 84.81 107 PHE A O 1
ATOM 777 N N . ASP A 1 108 ? 18.677 -5.351 -41.649 1.00 84.88 108 ASP A N 1
ATOM 778 C CA . ASP A 1 108 ? 20.129 -5.373 -41.888 1.00 84.88 108 ASP A CA 1
ATOM 779 C C . ASP A 1 108 ? 21.004 -4.942 -40.697 1.00 84.88 108 ASP A C 1
ATOM 781 O O . ASP A 1 108 ? 22.224 -4.893 -40.842 1.00 84.88 108 ASP A O 1
ATOM 785 N N . LEU A 1 109 ? 20.406 -4.660 -39.531 1.00 84.44 109 LEU A N 1
ATOM 786 C CA . LEU A 1 109 ? 21.072 -4.185 -38.305 1.00 84.44 109 LEU A CA 1
ATOM 787 C C . LEU A 1 109 ? 21.797 -2.833 -38.423 1.00 84.44 109 LEU A C 1
ATOM 789 O O . LEU A 1 109 ? 22.436 -2.412 -37.457 1.00 84.44 109 LEU A O 1
ATOM 793 N N . SER A 1 110 ? 21.714 -2.128 -39.555 1.00 86.06 110 SER A N 1
ATOM 794 C CA . SER A 1 110 ? 22.289 -0.785 -39.655 1.00 86.06 110 SER A CA 1
ATOM 795 C C . SER A 1 110 ? 21.560 0.192 -38.722 1.00 86.06 110 SER A C 1
ATOM 797 O O . SER A 1 110 ? 20.371 0.044 -38.446 1.00 86.06 110 SER A O 1
ATOM 799 N N . SER A 1 111 ? 22.276 1.185 -38.187 1.00 77.88 111 SER A N 1
ATOM 800 C CA . SER A 1 111 ? 21.735 2.111 -37.176 1.00 77.88 111 SER A CA 1
ATOM 801 C C . SER A 1 111 ? 20.475 2.843 -37.639 1.00 77.88 111 SER A C 1
ATOM 803 O O . SER A 1 111 ? 19.584 3.096 -36.834 1.00 77.88 111 SER A O 1
ATOM 805 N N . ASP A 1 112 ? 20.383 3.124 -38.938 1.00 84.88 112 ASP A N 1
ATOM 806 C CA . ASP A 1 112 ? 19.331 3.957 -39.524 1.00 84.88 112 ASP A CA 1
ATOM 807 C C . ASP A 1 112 ? 18.190 3.125 -40.138 1.00 84.88 112 ASP A C 1
ATOM 809 O O . ASP A 1 112 ? 17.234 3.688 -40.670 1.00 84.88 112 ASP A O 1
ATOM 813 N N . SER A 1 113 ? 18.272 1.788 -40.096 1.00 87.06 113 SER A N 1
ATOM 814 C CA . SER A 1 113 ? 17.252 0.897 -40.671 1.00 87.06 113 SER A CA 1
ATOM 815 C C . SER A 1 113 ? 16.209 0.406 -39.669 1.00 87.06 113 SER A C 1
ATOM 817 O O . SER A 1 113 ? 15.308 -0.349 -40.044 1.00 87.06 113 SER A O 1
ATOM 819 N N . TRP A 1 114 ? 16.318 0.815 -38.404 1.00 89.12 114 TRP A N 1
ATOM 820 C CA . TRP A 1 114 ? 15.363 0.449 -37.367 1.00 89.12 114 TRP A CA 1
ATOM 821 C C . TRP A 1 114 ? 14.061 1.230 -37.525 1.00 89.12 114 TRP A C 1
ATOM 823 O O . TRP A 1 114 ? 14.042 2.455 -37.618 1.00 89.12 114 TRP A O 1
ATOM 833 N N . SER A 1 115 ? 12.957 0.493 -37.536 1.00 89.25 115 SER A N 1
ATOM 834 C CA . SER A 1 115 ? 11.602 1.033 -37.556 1.00 89.25 115 SER A CA 1
ATOM 835 C C . SER A 1 115 ? 10.894 0.688 -36.252 1.00 89.25 115 SER A C 1
ATOM 837 O O . SER A 1 115 ? 10.877 -0.477 -35.850 1.00 89.25 115 SER A O 1
ATOM 839 N N . SER A 1 116 ? 10.318 1.692 -35.591 1.00 90.12 116 SER A N 1
ATOM 840 C CA . SER A 1 116 ? 9.618 1.518 -34.316 1.00 90.12 116 SER A CA 1
ATOM 841 C C . SER A 1 116 ? 8.131 1.228 -34.534 1.00 90.12 116 SER A C 1
ATOM 843 O O . SER A 1 116 ? 7.455 1.884 -35.330 1.00 90.12 116 SER A O 1
ATOM 845 N N . GLY A 1 117 ? 7.615 0.243 -33.806 1.00 87.69 117 GLY A N 1
ATOM 846 C CA . GLY A 1 117 ? 6.193 -0.062 -33.719 1.00 87.69 117 GLY A CA 1
ATOM 847 C C . GLY A 1 117 ? 5.432 0.907 -32.812 1.00 87.69 117 GLY A C 1
ATOM 848 O O . GLY A 1 117 ? 5.981 1.869 -32.269 1.00 87.69 117 GLY A O 1
ATOM 849 N N . SER A 1 118 ? 4.137 0.639 -32.633 1.00 90.88 118 SER A N 1
ATOM 850 C CA . SER A 1 118 ? 3.308 1.396 -31.694 1.00 90.88 118 SER A CA 1
ATOM 851 C C . SER A 1 118 ? 3.801 1.207 -30.253 1.00 90.88 118 SER A C 1
ATOM 853 O O . SER A 1 118 ? 4.116 0.078 -29.873 1.00 90.88 118 SER A O 1
ATOM 855 N N . PRO A 1 119 ? 3.851 2.280 -29.447 1.00 91.62 119 PRO A N 1
ATOM 856 C CA . PRO A 1 119 ? 4.216 2.168 -28.046 1.00 91.62 119 PRO A CA 1
ATOM 857 C C . PRO A 1 119 ? 3.150 1.436 -27.233 1.00 91.62 119 PRO A C 1
ATOM 859 O O . PRO A 1 119 ? 1.951 1.569 -27.485 1.00 91.62 119 PRO A O 1
ATOM 862 N N . HIS A 1 120 ? 3.609 0.731 -26.208 1.00 91.75 120 HIS A N 1
ATOM 863 C CA . HIS A 1 120 ? 2.803 0.049 -25.205 1.00 91.75 120 HIS A CA 1
ATOM 864 C C . HIS A 1 120 ? 3.225 0.533 -23.822 1.00 91.75 120 HIS A C 1
ATOM 866 O O . HIS A 1 120 ? 4.352 0.286 -23.406 1.00 91.75 120 HIS A O 1
ATOM 872 N N . LEU A 1 121 ? 2.338 1.239 -23.124 1.00 91.69 121 LEU A N 1
ATOM 873 C CA . LE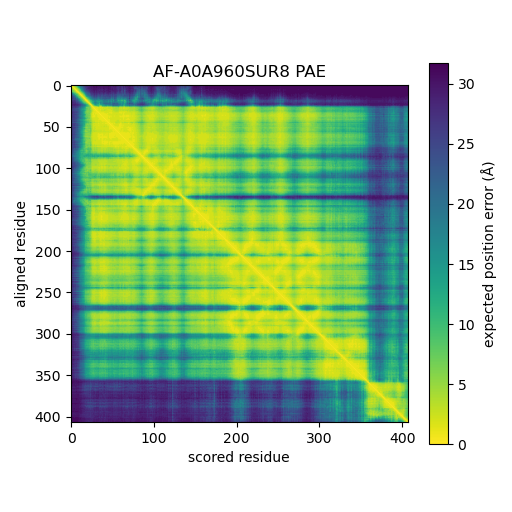U A 1 121 ? 2.542 1.592 -21.721 1.00 91.69 121 LEU A CA 1
ATOM 874 C C . LEU A 1 121 ? 2.080 0.415 -20.862 1.00 91.69 121 LEU A C 1
ATOM 876 O O . LEU A 1 121 ? 0.910 0.034 -20.939 1.00 91.69 121 LEU A O 1
ATOM 880 N N . ALA A 1 122 ? 2.979 -0.157 -20.067 1.00 91.56 122 ALA A N 1
ATOM 881 C CA . ALA A 1 122 ? 2.664 -1.304 -19.230 1.00 91.56 122 ALA A CA 1
ATOM 882 C C . ALA A 1 122 ? 1.725 -0.895 -18.076 1.00 91.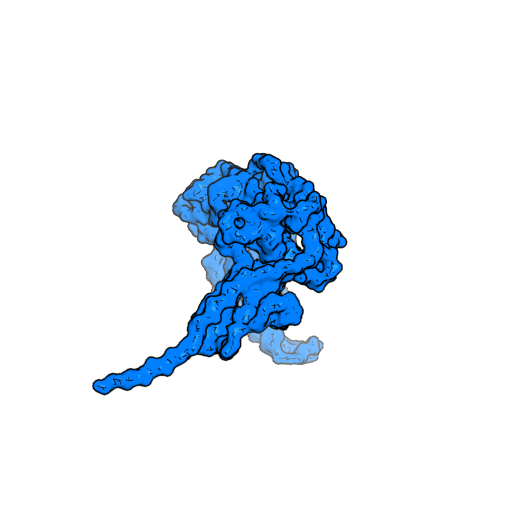56 122 ALA A C 1
ATOM 884 O O . ALA A 1 122 ? 2.124 -0.126 -17.198 1.00 91.56 122 ALA A O 1
ATOM 885 N N . PRO A 1 123 ? 0.478 -1.406 -18.027 1.00 87.56 123 PRO A N 1
ATOM 886 C CA . PRO A 1 123 ? -0.468 -1.052 -16.967 1.00 87.56 123 PRO A CA 1
ATOM 887 C C . PRO A 1 123 ? -0.165 -1.755 -15.632 1.00 87.56 123 PRO A C 1
ATOM 889 O O . PRO A 1 123 ? -0.718 -1.376 -14.605 1.00 87.56 123 PRO A O 1
ATOM 892 N N . GLY A 1 124 ? 0.678 -2.788 -15.654 1.00 88.75 124 GLY A N 1
ATOM 893 C CA . GLY A 1 124 ? 1.067 -3.616 -14.517 1.00 88.75 124 GLY A CA 1
ATOM 894 C C . GLY A 1 124 ? 2.285 -4.469 -14.877 1.00 88.75 124 GLY A C 1
ATOM 895 O O . GLY A 1 124 ? 2.700 -4.475 -16.036 1.00 88.75 124 GLY A O 1
ATOM 896 N N . ALA A 1 125 ? 2.844 -5.180 -13.898 1.00 89.31 125 ALA A N 1
ATOM 897 C CA . ALA A 1 125 ? 3.994 -6.058 -14.108 1.00 89.31 125 ALA A CA 1
ATOM 898 C C . ALA A 1 125 ? 3.594 -7.447 -14.649 1.00 89.31 125 ALA A C 1
ATOM 900 O O . ALA A 1 125 ? 2.467 -7.902 -14.430 1.00 89.31 125 ALA A O 1
ATOM 901 N N . GLY A 1 126 ? 4.524 -8.124 -15.329 1.00 91.50 126 GLY A N 1
ATOM 902 C CA . GLY A 1 126 ? 4.416 -9.530 -15.745 1.00 91.50 126 GLY A CA 1
ATOM 903 C C . GLY A 1 126 ? 4.605 -9.777 -17.245 1.00 91.50 126 GLY A C 1
ATOM 904 O O . GLY A 1 126 ? 4.876 -8.860 -18.021 1.00 91.50 126 GLY A O 1
ATOM 905 N N . LEU A 1 127 ? 4.423 -11.029 -17.670 1.00 92.56 127 LEU A N 1
ATOM 906 C CA . LEU A 1 127 ? 4.728 -11.444 -19.037 1.00 92.56 127 LEU A CA 1
ATOM 907 C C . LEU A 1 127 ? 3.800 -10.788 -20.071 1.00 92.56 127 LEU A C 1
ATOM 909 O O . LEU A 1 127 ? 2.587 -11.017 -20.088 1.00 92.56 127 LEU A O 1
ATOM 913 N N . MET A 1 128 ? 4.394 -10.042 -20.998 1.00 93.69 128 MET A N 1
ATOM 914 C CA . MET A 1 128 ? 3.736 -9.503 -22.182 1.00 93.69 128 MET A CA 1
ATOM 915 C C . MET A 1 128 ? 4.146 -10.295 -23.422 1.00 93.69 128 MET A C 1
ATOM 917 O O . MET A 1 128 ? 5.282 -10.751 -23.537 1.00 93.69 128 MET A O 1
ATOM 921 N N . ALA A 1 129 ? 3.224 -10.448 -24.375 1.00 92.75 129 ALA A N 1
ATOM 922 C CA . ALA A 1 129 ? 3.515 -11.098 -25.644 1.00 92.75 129 ALA A CA 1
ATOM 923 C C . ALA A 1 129 ? 2.887 -10.383 -26.842 1.00 92.75 129 ALA A C 1
ATOM 925 O O . ALA A 1 129 ? 1.692 -10.081 -26.865 1.00 92.75 129 ALA A O 1
ATOM 926 N N . TRP A 1 130 ? 3.690 -10.206 -27.885 1.00 90.81 130 TRP A N 1
ATOM 927 C CA . TRP A 1 130 ? 3.265 -9.758 -29.203 1.00 90.81 130 TRP A CA 1
ATOM 928 C C . TRP A 1 130 ? 3.387 -10.875 -30.229 1.00 90.81 130 TRP A C 1
ATOM 930 O O . TRP A 1 130 ? 4.200 -11.788 -30.100 1.00 90.81 130 TRP A O 1
ATOM 940 N N . SER A 1 131 ? 2.573 -10.785 -31.277 1.00 89.00 131 SER A N 1
ATOM 941 C CA . SER A 1 131 ? 2.697 -11.643 -32.454 1.00 89.00 131 SER A CA 1
ATOM 942 C C . SER A 1 131 ? 3.265 -10.833 -33.606 1.00 89.00 131 SER A C 1
ATOM 944 O O . SER A 1 131 ? 2.882 -9.679 -33.808 1.00 89.00 131 SER A O 1
ATOM 946 N N . ALA A 1 132 ? 4.170 -11.439 -34.362 1.00 83.25 132 ALA A N 1
ATOM 947 C CA . ALA A 1 132 ? 4.764 -10.823 -35.531 1.00 83.25 132 ALA A CA 1
ATOM 948 C C . ALA A 1 132 ? 4.866 -11.833 -36.688 1.00 83.25 132 ALA A C 1
ATOM 950 O O . ALA A 1 132 ? 4.996 -13.043 -36.463 1.00 83.25 132 ALA A O 1
ATOM 951 N N . PRO A 1 133 ? 4.743 -11.359 -37.941 1.00 80.69 133 PRO A N 1
ATOM 952 C CA . PRO A 1 133 ? 4.743 -12.231 -39.104 1.00 80.69 133 PRO A CA 1
ATOM 953 C C . PRO A 1 133 ? 6.147 -12.765 -39.393 1.00 80.69 133 PRO A C 1
ATOM 955 O O . PRO A 1 133 ? 7.128 -12.018 -39.367 1.00 80.69 133 PRO A O 1
ATOM 958 N N . ALA A 1 134 ? 6.226 -14.034 -39.790 1.00 72.06 134 ALA A N 1
ATOM 959 C CA . ALA A 1 134 ? 7.394 -14.595 -40.454 1.00 72.06 134 ALA A CA 1
ATOM 960 C C . ALA A 1 134 ? 7.491 -14.012 -41.869 1.00 72.06 134 ALA A C 1
ATOM 962 O O . ALA A 1 134 ? 7.020 -14.589 -42.847 1.00 72.06 134 ALA A O 1
ATOM 963 N N . ALA A 1 135 ? 8.059 -12.810 -41.981 1.00 62.66 135 ALA A N 1
ATOM 964 C CA . ALA A 1 135 ? 8.400 -12.249 -43.277 1.00 62.66 135 ALA A CA 1
ATOM 965 C C . ALA A 1 135 ? 9.420 -13.180 -43.956 1.00 62.66 135 ALA A C 1
ATOM 967 O O . ALA A 1 135 ? 10.367 -13.635 -43.323 1.00 62.66 135 ALA A O 1
ATOM 968 N N . GLY A 1 136 ? 9.255 -13.466 -45.250 1.00 60.31 136 GLY A N 1
ATOM 969 C CA . GLY A 1 136 ? 10.154 -14.347 -46.016 1.00 60.31 136 GLY A CA 1
ATOM 970 C C . GLY A 1 136 ? 11.594 -13.828 -46.198 1.00 60.31 136 GLY A C 1
ATOM 971 O O . GLY A 1 136 ? 12.324 -14.357 -47.033 1.00 60.31 136 GLY A O 1
ATOM 972 N N . ALA A 1 137 ? 11.987 -12.791 -45.455 1.00 65.69 137 ALA A N 1
ATOM 973 C CA . ALA A 1 137 ? 13.324 -12.221 -45.369 1.00 65.69 137 ALA A CA 1
ATOM 974 C C . ALA A 1 137 ? 13.773 -12.211 -43.899 1.00 65.69 137 ALA A C 1
ATOM 976 O O . ALA A 1 137 ? 12.949 -12.031 -43.003 1.00 65.69 137 ALA A O 1
ATOM 977 N N . SER A 1 138 ? 15.074 -12.384 -43.652 1.00 72.94 138 SER A N 1
ATOM 978 C CA . SER A 1 138 ? 15.639 -12.265 -42.305 1.00 72.94 138 SER A CA 1
ATOM 979 C C . SER A 1 138 ? 15.328 -10.887 -41.723 1.00 72.94 138 SER A C 1
ATOM 981 O O . SER A 1 138 ? 15.591 -9.872 -42.364 1.00 72.94 138 SER A O 1
ATOM 983 N N . MET A 1 139 ? 14.770 -10.865 -40.518 1.00 78.00 139 MET A N 1
ATOM 984 C CA . MET A 1 139 ? 14.419 -9.649 -39.795 1.00 78.00 139 MET A CA 1
ATOM 985 C C . MET A 1 139 ? 14.950 -9.753 -38.370 1.00 78.00 139 MET A C 1
ATOM 987 O O . MET A 1 139 ? 14.917 -10.820 -37.755 1.00 78.00 139 MET A O 1
ATOM 991 N N . PHE A 1 140 ? 15.446 -8.634 -37.875 1.00 83.88 140 PHE A N 1
ATOM 992 C CA . PHE A 1 140 ? 15.989 -8.461 -36.544 1.00 83.88 140 PHE A CA 1
ATOM 993 C C . PHE A 1 140 ? 15.001 -7.662 -35.713 1.00 83.88 140 PHE A C 1
ATOM 995 O O . PHE A 1 140 ? 14.343 -6.758 -36.228 1.00 83.88 140 PHE A O 1
ATOM 1002 N N . TRP A 1 141 ? 14.920 -8.001 -34.433 1.00 85.00 141 TRP A N 1
ATOM 1003 C CA . TRP A 1 141 ? 14.022 -7.371 -33.481 1.00 85.00 141 TRP A CA 1
ATOM 1004 C C . TRP A 1 141 ? 14.813 -6.915 -32.270 1.00 85.00 141 TRP A C 1
ATOM 1006 O O . TRP A 1 141 ? 15.696 -7.635 -31.807 1.00 85.00 141 TRP A O 1
ATOM 1016 N N . ARG A 1 142 ? 14.462 -5.748 -31.746 1.00 86.62 142 ARG A N 1
ATOM 1017 C CA . ARG A 1 142 ? 14.907 -5.289 -30.434 1.00 86.62 142 ARG A CA 1
ATOM 1018 C C . ARG A 1 142 ? 13.735 -4.708 -29.673 1.00 86.62 142 ARG A C 1
ATOM 1020 O O . ARG A 1 142 ? 12.783 -4.204 -30.272 1.00 86.62 142 ARG A O 1
ATOM 1027 N N . LEU A 1 143 ? 13.818 -4.794 -28.358 1.00 88.81 143 LEU A N 1
ATOM 1028 C CA . LEU A 1 143 ? 12.893 -4.113 -27.471 1.00 88.81 143 LEU A CA 1
ATOM 1029 C C . LEU A 1 143 ? 13.511 -2.757 -27.121 1.00 88.81 143 LEU A C 1
ATOM 1031 O O . LEU A 1 143 ? 14.694 -2.685 -26.808 1.00 88.81 143 LEU A O 1
ATOM 1035 N N . ALA A 1 144 ? 12.742 -1.685 -27.229 1.00 88.75 144 ALA A N 1
ATOM 1036 C CA . ALA A 1 144 ? 13.104 -0.386 -26.685 1.00 88.75 144 ALA A CA 1
ATOM 1037 C C . ALA A 1 144 ? 12.217 -0.118 -25.468 1.00 88.75 144 ALA A C 1
ATOM 1039 O O . ALA A 1 144 ? 11.005 -0.331 -25.547 1.00 88.75 144 ALA A 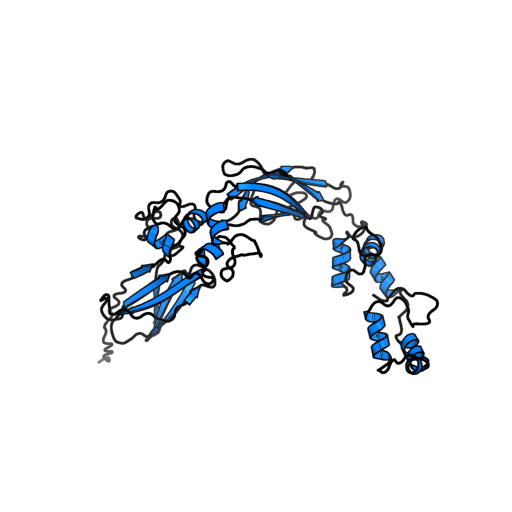O 1
ATOM 1040 N N . ILE A 1 145 ? 12.817 0.312 -24.362 1.00 89.44 145 ILE A N 1
ATOM 1041 C CA . ILE A 1 145 ? 12.138 0.646 -23.109 1.00 89.44 145 ILE A CA 1
ATOM 1042 C C . ILE A 1 145 ? 12.538 2.074 -22.809 1.00 89.44 145 ILE A C 1
ATOM 1044 O O . ILE A 1 145 ? 13.710 2.443 -22.863 1.00 89.44 145 ILE A O 1
ATOM 1048 N N . ASP A 1 146 ? 11.533 2.886 -22.563 1.00 85.81 146 ASP A N 1
ATOM 1049 C CA . ASP A 1 146 ? 11.699 4.240 -22.088 1.00 85.81 146 ASP A CA 1
ATOM 1050 C C . ASP A 1 146 ? 10.585 4.547 -21.090 1.00 85.81 146 ASP A C 1
ATOM 1052 O O . ASP A 1 146 ? 9.687 3.732 -20.851 1.00 85.81 146 ASP A O 1
ATOM 1056 N N . ASP A 1 147 ? 10.652 5.740 -20.522 1.00 84.81 147 ASP A N 1
ATOM 1057 C CA . ASP A 1 147 ? 9.658 6.242 -19.591 1.00 84.81 147 ASP A CA 1
ATOM 1058 C C . ASP A 1 147 ? 8.872 7.417 -20.165 1.00 84.81 147 ASP A C 1
ATOM 1060 O O . ASP A 1 147 ? 9.198 8.008 -21.206 1.00 84.81 147 ASP A O 1
ATOM 1064 N N . ILE A 1 148 ? 7.774 7.722 -19.485 1.00 87.06 148 ILE A N 1
ATOM 1065 C CA . ILE A 1 148 ? 6.955 8.903 -19.722 1.00 87.06 148 ILE A CA 1
ATOM 1066 C C . ILE A 1 148 ? 6.888 9.684 -18.415 1.00 87.06 148 ILE A C 1
ATOM 1068 O O . ILE A 1 148 ? 6.946 9.102 -17.344 1.00 87.06 148 ILE A O 1
ATOM 1072 N N . ASP A 1 149 ? 6.767 10.993 -18.536 1.00 89.00 149 ASP A N 1
ATOM 1073 C CA . ASP A 1 149 ? 6.298 11.878 -17.479 1.00 89.00 149 ASP A CA 1
ATOM 1074 C C . ASP A 1 149 ? 4.981 12.466 -18.010 1.00 89.00 149 ASP A C 1
ATOM 1076 O O . ASP A 1 149 ? 4.975 13.274 -18.952 1.00 89.00 149 ASP A O 1
ATOM 1080 N N . SER A 1 150 ? 3.854 11.913 -17.552 1.00 90.06 150 SER A N 1
ATOM 1081 C CA . SER A 1 150 ? 2.541 12.205 -18.138 1.00 90.06 150 SER A CA 1
ATOM 1082 C C . SER A 1 150 ? 1.981 13.558 -17.704 1.00 90.06 150 SER A C 1
ATOM 1084 O O . SER A 1 150 ? 1.145 14.120 -18.424 1.00 90.06 150 SER A O 1
ATOM 1086 N N . ASP A 1 151 ? 2.419 14.093 -16.567 1.00 89.25 151 ASP A N 1
ATOM 1087 C CA . ASP A 1 151 ? 1.953 15.367 -16.021 1.00 89.25 151 ASP A CA 1
ATOM 1088 C C . ASP A 1 151 ? 2.988 16.507 -16.098 1.00 89.25 151 ASP A C 1
ATOM 1090 O O . ASP A 1 151 ? 2.651 17.668 -15.824 1.00 89.25 151 ASP A O 1
ATOM 1094 N N . ALA A 1 152 ? 4.182 16.191 -16.602 1.00 89.25 152 ALA A N 1
ATOM 1095 C CA . ALA A 1 152 ? 5.301 17.083 -16.850 1.00 89.25 152 ALA A CA 1
ATOM 1096 C C . ALA A 1 152 ? 5.862 17.745 -15.579 1.00 89.25 152 ALA A C 1
ATOM 1098 O O . ALA A 1 152 ? 6.267 18.917 -15.628 1.00 89.25 152 ALA A O 1
ATOM 1099 N N . ASP A 1 153 ? 5.849 17.045 -14.442 1.00 86.44 153 ASP A N 1
ATOM 1100 C CA . ASP A 1 153 ? 6.406 17.538 -13.180 1.00 86.44 153 ASP A CA 1
ATOM 1101 C C . ASP A 1 153 ? 7.892 17.194 -12.965 1.00 86.44 153 ASP A C 1
ATOM 1103 O O . ASP A 1 153 ? 8.536 17.801 -12.099 1.00 86.44 153 ASP A O 1
ATOM 1107 N N . GLY A 1 154 ? 8.449 16.331 -13.818 1.00 87.62 154 GLY A N 1
ATOM 1108 C CA . GLY A 1 154 ? 9.832 15.871 -13.792 1.00 87.62 154 GLY A CA 1
ATOM 1109 C C . GLY A 1 154 ? 10.059 14.567 -13.026 1.00 87.62 154 GLY A C 1
ATOM 1110 O O . GLY A 1 154 ? 11.212 14.151 -12.936 1.00 87.62 154 GLY A O 1
ATOM 1111 N N . LEU A 1 155 ? 9.014 13.941 -12.484 1.00 90.75 155 LEU A N 1
ATOM 1112 C CA . LEU A 1 155 ? 9.030 12.583 -11.951 1.00 90.75 155 LEU A CA 1
ATOM 1113 C C . LEU A 1 155 ? 8.456 11.628 -13.006 1.00 90.75 155 LEU A C 1
ATOM 1115 O O . LEU A 1 155 ? 7.467 11.925 -13.670 1.00 90.75 155 LEU A O 1
ATOM 1119 N N . LEU A 1 156 ? 9.103 10.485 -13.218 1.00 90.81 156 LEU A N 1
ATOM 1120 C CA . LEU A 1 156 ? 8.656 9.536 -14.233 1.00 90.81 156 LEU A CA 1
ATOM 1121 C C . LEU A 1 156 ? 7.449 8.731 -13.737 1.00 90.81 156 LEU A C 1
ATOM 1123 O O . LEU A 1 156 ? 7.400 8.294 -12.589 1.00 90.81 156 LEU A O 1
ATOM 1127 N N . ASP A 1 157 ? 6.558 8.380 -14.662 1.00 90.06 157 ASP A N 1
ATOM 1128 C CA . ASP A 1 157 ? 5.373 7.540 -14.453 1.00 90.06 157 ASP A CA 1
ATOM 1129 C C . ASP A 1 157 ? 5.675 6.223 -13.710 1.00 90.06 157 ASP A C 1
ATOM 1131 O O . ASP A 1 157 ? 4.802 5.644 -13.050 1.00 90.06 157 ASP A O 1
ATOM 1135 N N . ALA A 1 158 ? 6.874 5.671 -13.913 1.00 90.44 158 ALA A N 1
ATOM 1136 C CA . ALA A 1 158 ? 7.344 4.466 -13.240 1.00 90.44 158 ALA A CA 1
ATOM 1137 C C . ALA A 1 158 ? 7.793 4.761 -11.800 1.00 90.44 158 ALA A C 1
ATOM 1139 O O . ALA A 1 158 ? 7.385 4.045 -10.886 1.00 90.44 158 ALA A O 1
ATOM 1140 N N . GLU A 1 159 ? 8.550 5.842 -11.585 1.00 92.88 159 GLU A N 1
ATOM 1141 C CA . GLU A 1 159 ? 9.000 6.297 -10.261 1.00 92.88 159 GLU A CA 1
ATOM 1142 C C . GLU A 1 159 ? 7.809 6.643 -9.363 1.00 92.88 159 GLU A C 1
ATOM 1144 O O . GLU A 1 159 ? 7.752 6.237 -8.201 1.00 92.88 159 GLU A O 1
ATOM 1149 N N . GLU A 1 160 ? 6.809 7.320 -9.922 1.00 92.81 160 GLU A N 1
ATOM 1150 C CA . GLU A 1 160 ? 5.555 7.622 -9.244 1.00 92.81 160 GLU A CA 1
ATOM 1151 C C . GLU A 1 160 ? 4.839 6.356 -8.801 1.00 92.81 160 GLU A C 1
ATOM 1153 O O . GLU A 1 160 ? 4.480 6.223 -7.632 1.00 92.81 160 GLU A O 1
ATOM 1158 N N . ARG A 1 161 ? 4.693 5.376 -9.699 1.00 90.50 161 ARG A N 1
ATOM 1159 C CA . ARG A 1 161 ? 4.059 4.094 -9.364 1.00 90.50 161 ARG A CA 1
ATOM 1160 C C . ARG A 1 161 ? 4.829 3.329 -8.295 1.00 90.50 161 ARG A C 1
ATOM 1162 O O . ARG A 1 161 ? 4.198 2.734 -7.424 1.00 90.50 161 ARG A O 1
ATOM 1169 N N . TRP A 1 162 ? 6.159 3.340 -8.343 1.00 90.81 162 TRP A N 1
ATOM 1170 C CA . TRP A 1 162 ? 6.998 2.697 -7.331 1.00 90.81 162 TRP A CA 1
ATOM 1171 C C . TRP A 1 162 ? 6.869 3.359 -5.955 1.00 90.81 162 TRP A C 1
ATOM 1173 O O . TRP A 1 162 ? 6.910 2.666 -4.940 1.00 90.81 162 TRP A O 1
ATOM 1183 N N . LEU A 1 163 ? 6.674 4.679 -5.910 1.00 92.19 163 LEU A N 1
ATOM 1184 C CA . LEU A 1 163 ? 6.510 5.443 -4.670 1.00 92.19 163 LEU A CA 1
ATOM 1185 C C . LEU A 1 163 ? 5.048 5.590 -4.210 1.00 92.19 163 LEU A C 1
ATOM 1187 O O . LEU A 1 163 ? 4.809 6.009 -3.075 1.00 92.19 163 LEU A O 1
ATOM 1191 N N . GLY A 1 164 ? 4.080 5.220 -5.053 1.00 90.69 164 GLY A N 1
ATOM 1192 C CA . GLY A 1 164 ? 2.644 5.307 -4.778 1.00 90.69 164 GLY A CA 1
ATOM 1193 C C . GLY A 1 164 ? 1.996 6.660 -5.104 1.00 90.69 164 GLY A C 1
ATOM 1194 O O . GLY A 1 164 ? 0.931 6.953 -4.563 1.00 90.69 164 GLY A O 1
ATOM 1195 N N . PHE A 1 165 ? 2.619 7.479 -5.951 1.00 92.06 165 PHE A N 1
ATOM 1196 C CA . PHE A 1 165 ? 2.035 8.703 -6.512 1.00 92.06 165 PHE A CA 1
ATOM 1197 C C . PHE A 1 165 ? 1.132 8.393 -7.728 1.00 92.06 165 PHE A C 1
ATOM 1199 O O . PHE A 1 165 ? 1.197 7.303 -8.303 1.00 92.06 165 PHE A O 1
ATOM 1206 N N . ASP A 1 166 ? 0.244 9.325 -8.085 1.00 92.00 166 ASP A N 1
ATOM 1207 C CA . ASP A 1 166 ? -0.639 9.268 -9.256 1.00 92.00 166 ASP A CA 1
ATOM 1208 C C . ASP A 1 166 ? 0.041 9.919 -10.471 1.00 92.00 166 ASP A C 1
ATOM 1210 O O . ASP A 1 166 ? 0.093 11.148 -10.520 1.00 92.00 166 ASP A O 1
ATOM 1214 N N . PRO A 1 167 ? 0.403 9.140 -11.513 1.00 92.19 167 PRO A N 1
ATOM 1215 C CA . PRO A 1 167 ? 1.153 9.653 -12.658 1.00 92.19 167 PRO A CA 1
ATOM 1216 C C . PRO A 1 167 ? 0.473 10.707 -13.523 1.00 92.19 167 PRO A C 1
ATOM 1218 O O . PRO A 1 167 ? 1.002 11.165 -14.529 1.00 92.19 167 PRO A O 1
ATOM 1221 N N . LYS A 1 168 ? -0.791 11.014 -13.241 1.00 92.31 168 LYS A N 1
ATOM 1222 C CA . LYS A 1 168 ? -1.573 11.979 -14.018 1.00 92.31 168 LYS A CA 1
ATOM 1223 C C . LYS A 1 168 ? -1.669 13.328 -13.331 1.00 92.31 168 LYS A C 1
ATOM 1225 O O . LYS A 1 168 ? -2.339 14.221 -13.867 1.00 92.31 168 LYS A O 1
ATOM 1230 N N . THR A 1 169 ? -1.111 13.463 -12.134 1.00 92.62 169 THR A N 1
ATOM 1231 C CA . THR A 1 169 ? -1.251 14.665 -11.330 1.00 92.62 169 THR A CA 1
ATOM 1232 C C . THR A 1 169 ? 0.050 14.994 -10.633 1.00 92.62 169 THR A C 1
ATOM 1234 O O . THR A 1 169 ? 0.465 14.258 -9.755 1.00 92.62 169 THR A O 1
ATOM 1237 N N . ASN A 1 170 ? 0.564 16.201 -10.869 1.00 91.19 170 ASN A N 1
ATOM 1238 C CA . ASN A 1 170 ? 1.833 16.634 -10.273 1.00 91.19 170 ASN A CA 1
ATOM 1239 C C . ASN A 1 170 ? 1.806 16.810 -8.742 1.00 91.19 170 ASN A C 1
ATOM 1241 O O . ASN A 1 170 ? 2.724 17.397 -8.166 1.00 91.19 170 ASN A O 1
ATOM 1245 N N . ARG A 1 171 ? 0.678 16.465 -8.110 1.00 92.44 171 ARG A N 1
ATOM 1246 C CA . ARG A 1 171 ? 0.306 16.644 -6.704 1.00 92.44 171 ARG A CA 1
ATOM 1247 C C . ARG A 1 171 ? -0.711 15.576 -6.312 1.00 92.44 171 ARG A C 1
ATOM 1249 O O . ARG A 1 171 ? -1.917 15.845 -6.201 1.00 92.44 171 ARG A O 1
ATOM 1256 N N . SER A 1 172 ? -0.211 14.386 -6.041 1.00 90.25 172 SER A N 1
ATOM 1257 C CA . SER A 1 172 ? -0.986 13.283 -5.489 1.00 90.25 172 SER A CA 1
ATOM 1258 C C . SER A 1 172 ? -1.639 13.677 -4.162 1.00 90.25 172 SER A C 1
ATOM 1260 O O . SER A 1 172 ? -1.092 14.457 -3.375 1.00 90.25 172 SER A O 1
ATOM 1262 N N . ASP A 1 173 ? -2.844 13.162 -3.910 1.00 85.62 173 ASP A N 1
ATOM 1263 C CA . ASP A 1 173 ? -3.638 13.407 -2.693 1.00 85.62 173 ASP A CA 1
ATOM 1264 C C . ASP A 1 173 ? -3.983 14.880 -2.409 1.00 85.62 173 ASP A C 1
ATOM 1266 O O . ASP A 1 173 ? -4.357 15.238 -1.290 1.00 85.62 173 ASP A O 1
ATOM 1270 N N . ARG A 1 174 ? -3.896 15.755 -3.425 1.00 80.00 174 ARG A N 1
ATOM 1271 C CA . ARG A 1 174 ? -4.079 17.216 -3.291 1.00 80.00 174 ARG A CA 1
ATOM 1272 C C . ARG A 1 174 ? -3.099 17.851 -2.302 1.00 80.00 174 ARG A C 1
ATOM 1274 O O . ARG A 1 174 ? -3.428 18.851 -1.657 1.00 80.00 174 ARG A O 1
ATOM 1281 N N . TYR A 1 175 ? -1.908 17.275 -2.190 1.00 83.44 175 TYR A N 1
ATOM 1282 C CA . TYR A 1 175 ? -0.824 17.856 -1.415 1.00 83.44 175 TYR A CA 1
ATOM 1283 C C . TYR A 1 175 ? -0.351 19.177 -2.053 1.00 83.44 175 TYR A C 1
ATOM 1285 O O . TYR A 1 175 ? -0.531 19.404 -3.246 1.00 83.44 175 TYR A O 1
ATOM 1293 N N . ASP A 1 176 ? 0.207 20.098 -1.268 1.00 87.12 176 ASP A N 1
ATOM 1294 C CA . ASP A 1 176 ? 0.611 21.428 -1.755 1.00 87.12 176 ASP A CA 1
ATOM 1295 C C . ASP A 1 176 ? 1.952 21.412 -2.516 1.00 87.12 176 ASP A C 1
ATOM 1297 O O . ASP A 1 176 ? 2.141 22.133 -3.506 1.00 87.12 176 ASP A O 1
ATOM 1301 N N . THR A 1 177 ? 2.860 20.552 -2.067 1.00 90.88 177 THR A N 1
ATOM 1302 C CA . THR A 1 177 ? 4.161 20.248 -2.671 1.00 90.88 177 THR A CA 1
ATOM 1303 C C . THR A 1 177 ? 4.002 19.281 -3.848 1.00 90.88 177 THR A C 1
ATOM 1305 O O . THR A 1 177 ? 3.175 18.376 -3.771 1.00 90.88 177 THR A O 1
ATOM 1308 N N . THR A 1 178 ? 4.785 19.465 -4.921 1.00 92.38 178 THR A N 1
ATOM 1309 C CA . THR A 1 178 ? 4.774 18.554 -6.080 1.00 92.38 178 THR A CA 1
ATOM 1310 C C . THR A 1 178 ? 5.317 17.174 -5.735 1.00 92.38 178 THR A C 1
ATOM 1312 O O . THR A 1 178 ? 6.093 17.040 -4.783 1.00 92.38 178 THR A O 1
ATOM 1315 N N . ASP A 1 179 ? 4.952 16.163 -6.515 1.00 93.06 179 ASP A N 1
ATOM 1316 C CA . ASP A 1 179 ? 5.384 14.793 -6.258 1.00 93.06 179 ASP A CA 1
ATOM 1317 C C . ASP A 1 179 ? 6.891 14.628 -6.462 1.00 93.06 179 ASP A C 1
ATOM 1319 O O . ASP A 1 179 ? 7.539 14.092 -5.561 1.00 93.06 179 ASP A O 1
ATOM 1323 N N . LEU A 1 180 ? 7.489 15.260 -7.483 1.00 92.19 180 LEU A N 1
ATOM 1324 C CA . LEU A 1 180 ? 8.954 15.361 -7.598 1.00 92.19 180 LEU A CA 1
ATOM 1325 C C . LEU A 1 180 ? 9.615 15.892 -6.311 1.00 92.19 180 LEU A C 1
ATOM 1327 O O . LEU A 1 180 ? 10.546 15.294 -5.775 1.00 92.19 180 LEU A O 1
ATOM 1331 N N . ALA A 1 181 ? 9.123 17.005 -5.759 1.00 91.94 181 ALA A N 1
ATOM 1332 C CA . ALA A 1 181 ? 9.724 17.601 -4.567 1.00 91.94 181 ALA A CA 1
ATOM 1333 C C . ALA A 1 181 ? 9.521 16.731 -3.313 1.00 91.94 181 ALA A C 1
ATOM 1335 O O . ALA A 1 181 ? 10.392 16.696 -2.439 1.00 91.94 181 ALA A O 1
ATOM 1336 N N . ARG A 1 182 ? 8.398 16.006 -3.223 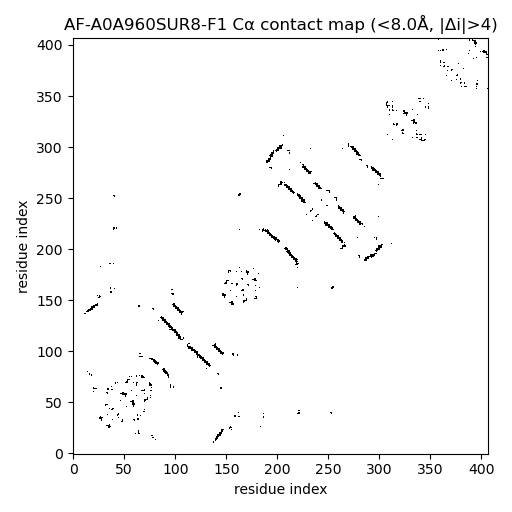1.00 92.06 182 ARG A N 1
ATOM 1337 C CA . ARG A 1 182 ? 8.145 15.022 -2.158 1.00 92.06 182 ARG A CA 1
ATOM 1338 C C . ARG A 1 182 ? 9.056 13.804 -2.296 1.00 92.06 182 ARG A C 1
ATOM 1340 O O . ARG A 1 182 ? 9.556 13.337 -1.271 1.00 92.06 182 ARG A O 1
ATOM 1347 N N . ALA A 1 183 ? 9.280 13.323 -3.518 1.00 93.56 183 ALA A N 1
ATOM 1348 C CA . ALA A 1 183 ? 10.204 12.241 -3.825 1.00 93.56 183 ALA A CA 1
ATOM 1349 C C . ALA A 1 183 ? 11.622 12.641 -3.404 1.00 93.56 183 ALA A C 1
ATOM 1351 O O . ALA A 1 183 ? 12.132 12.087 -2.434 1.00 93.56 183 ALA A O 1
ATOM 1352 N N . THR A 1 184 ? 12.197 13.693 -3.996 1.00 92.06 184 THR A N 1
ATOM 1353 C CA . THR A 1 184 ? 13.560 14.168 -3.692 1.00 92.06 184 THR A CA 1
ATOM 1354 C C . THR A 1 184 ? 13.783 14.415 -2.195 1.00 92.06 184 THR A C 1
ATOM 1356 O O . THR A 1 184 ? 14.803 14.016 -1.635 1.00 92.06 184 THR A O 1
ATOM 1359 N N . ALA A 1 185 ? 12.826 15.044 -1.502 1.00 91.88 185 ALA A N 1
ATOM 1360 C CA . ALA A 1 185 ? 12.943 15.265 -0.060 1.00 91.88 185 ALA A CA 1
ATOM 1361 C C . ALA A 1 185 ? 12.876 13.955 0.745 1.00 91.88 185 ALA A C 1
ATOM 1363 O O . ALA A 1 185 ? 13.549 13.822 1.766 1.00 91.88 185 ALA A O 1
ATOM 1364 N N . GLY A 1 186 ? 12.054 13.001 0.307 1.00 92.44 186 GLY A N 1
ATOM 1365 C CA . GLY A 1 186 ? 11.836 11.724 0.975 1.00 92.44 186 GLY A CA 1
ATOM 1366 C C . GLY A 1 186 ? 12.965 10.709 0.787 1.00 92.44 186 GLY A C 1
ATOM 1367 O O . GLY A 1 186 ? 13.163 9.887 1.680 1.00 92.44 186 GLY A O 1
ATOM 1368 N N . ILE A 1 187 ? 13.720 10.778 -0.316 1.00 90.75 187 ILE A N 1
ATOM 1369 C CA . ILE A 1 187 ? 14.875 9.900 -0.587 1.00 90.75 187 ILE A CA 1
ATOM 1370 C C . ILE A 1 187 ? 15.935 10.053 0.513 1.00 90.75 187 ILE A C 1
ATOM 1372 O O . ILE A 1 187 ? 16.380 9.068 1.097 1.00 90.75 187 ILE A O 1
ATOM 1376 N N . ALA A 1 188 ? 16.269 11.294 0.875 1.00 85.62 188 ALA A N 1
ATOM 1377 C CA . ALA A 1 188 ? 17.274 11.596 1.897 1.00 85.62 188 ALA A CA 1
ATOM 1378 C C . ALA A 1 188 ? 16.711 11.696 3.332 1.00 85.62 188 ALA A C 1
ATOM 1380 O O . ALA A 1 188 ? 17.467 11.885 4.291 1.00 85.62 188 ALA A O 1
ATOM 1381 N N . ALA A 1 189 ? 15.389 11.632 3.509 1.00 93.62 189 ALA A N 1
ATOM 1382 C CA . ALA A 1 189 ? 14.764 11.827 4.812 1.00 93.62 189 ALA A CA 1
ATOM 1383 C C . ALA A 1 189 ? 14.887 10.590 5.713 1.00 93.62 189 ALA A C 1
ATOM 1385 O O . ALA A 1 189 ? 14.717 9.449 5.289 1.00 93.62 189 ALA A O 1
ATOM 1386 N N . ALA A 1 190 ? 15.075 10.825 7.012 1.00 93.88 190 ALA A N 1
ATOM 1387 C CA . ALA A 1 190 ? 14.951 9.769 8.009 1.00 93.88 190 ALA A CA 1
ATOM 1388 C C . ALA A 1 190 ? 13.489 9.311 8.142 1.00 93.88 190 ALA A C 1
ATOM 1390 O O . ALA A 1 190 ? 12.558 10.117 8.059 1.00 93.88 190 ALA A O 1
ATOM 1391 N N . SER A 1 191 ? 13.286 8.019 8.394 1.00 96.12 191 SER A N 1
ATOM 1392 C CA . SER A 1 191 ? 11.962 7.471 8.694 1.00 96.12 191 SER A CA 1
ATOM 1393 C C . SER A 1 191 ? 11.609 7.660 10.172 1.00 96.12 191 SER A C 1
ATOM 1395 O O . SER A 1 191 ? 12.409 7.352 11.063 1.00 96.12 191 SER A O 1
ATOM 1397 N N . VAL A 1 192 ? 10.389 8.127 10.437 1.00 97.44 192 VAL A N 1
ATOM 1398 C CA . VAL A 1 192 ? 9.796 8.172 11.782 1.00 97.44 192 VAL A CA 1
ATOM 1399 C C . VAL A 1 192 ? 8.540 7.314 11.796 1.00 97.44 192 VAL A C 1
ATOM 1401 O O . VAL A 1 192 ? 7.630 7.552 10.998 1.00 97.44 192 VAL A O 1
ATOM 1404 N N . VAL A 1 193 ? 8.495 6.335 12.701 1.00 98.44 193 VAL A N 1
ATOM 1405 C CA . VAL A 1 193 ? 7.403 5.360 12.809 1.00 98.44 193 VAL A CA 1
ATOM 1406 C C . VAL A 1 193 ? 6.515 5.668 14.007 1.00 98.44 193 VAL A C 1
ATOM 1408 O O . VAL A 1 193 ? 7.009 5.852 15.120 1.00 98.44 193 VAL A O 1
ATOM 1411 N N . THR A 1 194 ? 5.205 5.683 13.792 1.00 98.38 194 THR A N 1
ATOM 1412 C CA . THR A 1 194 ? 4.197 5.732 14.854 1.00 98.38 194 THR A CA 1
ATOM 1413 C C . THR A 1 194 ? 3.239 4.554 14.760 1.00 98.38 194 THR A C 1
ATOM 1415 O O . THR A 1 194 ? 3.093 3.934 13.709 1.00 98.38 194 THR A O 1
ATOM 1418 N N . VAL A 1 195 ? 2.586 4.247 15.876 1.00 98.50 195 VAL A N 1
ATOM 1419 C CA . VAL A 1 195 ? 1.594 3.177 15.997 1.00 98.50 195 VAL A CA 1
ATOM 1420 C C . VAL A 1 195 ? 0.289 3.780 16.503 1.00 98.50 195 VAL A C 1
ATOM 1422 O O . VAL A 1 195 ? 0.300 4.619 17.404 1.00 98.50 195 VAL A O 1
ATOM 1425 N N . SER A 1 196 ? -0.834 3.363 15.927 1.00 97.94 196 SER A N 1
ATOM 1426 C CA . SER A 1 196 ? -2.174 3.763 16.370 1.00 97.94 196 SER A CA 1
ATOM 1427 C C . SER A 1 196 ? -3.177 2.645 16.125 1.00 97.94 196 SER A C 1
ATOM 1429 O O . SER A 1 196 ? -3.084 1.975 15.099 1.00 97.94 196 SER A O 1
ATOM 1431 N N . ALA A 1 197 ? -4.157 2.482 17.010 1.00 97.62 197 ALA A N 1
ATOM 1432 C CA . ALA A 1 197 ? -5.310 1.639 16.724 1.00 97.62 197 ALA A CA 1
ATOM 1433 C C . ALA A 1 197 ? -6.216 2.374 15.728 1.00 97.62 197 ALA A C 1
ATOM 1435 O O . ALA A 1 197 ? -6.576 3.532 15.949 1.00 97.62 197 ALA A O 1
ATOM 1436 N N . LEU A 1 198 ? -6.508 1.727 14.603 1.00 96.50 198 LEU A N 1
ATOM 1437 C CA . LEU A 1 198 ? -7.575 2.142 13.694 1.00 96.50 198 LEU A CA 1
ATOM 1438 C C . LEU A 1 198 ? -8.903 1.543 14.152 1.00 96.50 198 LEU A C 1
ATOM 1440 O O . LEU A 1 198 ? -9.930 2.210 14.085 1.00 96.50 198 LEU A O 1
ATOM 1444 N N . ASP A 1 199 ? -8.837 0.306 14.631 1.00 94.75 199 ASP A N 1
ATOM 1445 C CA . ASP A 1 199 ? -9.936 -0.395 15.259 1.00 94.75 199 ASP A CA 1
ATOM 1446 C C . ASP A 1 199 ? -9.443 -1.013 16.571 1.00 94.75 199 ASP A C 1
ATOM 1448 O O . ASP A 1 199 ? -8.595 -1.911 16.565 1.00 94.75 199 ASP A O 1
ATOM 1452 N N . ASP A 1 200 ? -9.893 -0.447 17.690 1.00 95.44 200 ASP A N 1
ATOM 1453 C CA . ASP A 1 200 ? -9.396 -0.731 19.038 1.00 95.44 200 ASP A CA 1
ATOM 1454 C C . ASP A 1 200 ? -10.247 -1.745 19.808 1.00 95.44 200 ASP A C 1
ATOM 1456 O O . ASP A 1 200 ? -9.932 -2.048 20.962 1.00 95.44 200 ASP A O 1
ATOM 1460 N N . ARG A 1 201 ? -11.287 -2.303 19.181 1.00 92.88 201 ARG A N 1
ATOM 1461 C CA . ARG A 1 201 ? -12.141 -3.336 19.771 1.00 92.88 201 ARG A CA 1
ATOM 1462 C C . ARG A 1 201 ? -12.405 -4.476 18.806 1.00 92.88 201 ARG A C 1
ATOM 1464 O O . ARG A 1 201 ? -12.734 -4.242 17.647 1.00 92.88 201 ARG A O 1
ATOM 1471 N N . MET A 1 202 ? -12.307 -5.693 19.327 1.00 92.38 202 MET A N 1
ATOM 1472 C CA . MET A 1 202 ? -12.537 -6.940 18.605 1.00 92.38 202 MET A CA 1
ATOM 1473 C C . MET A 1 202 ? -13.354 -7.924 19.442 1.00 92.38 202 MET A C 1
ATOM 1475 O O . MET A 1 202 ? -13.319 -7.856 20.670 1.00 92.38 202 MET A O 1
ATOM 1479 N N . SER A 1 203 ? -14.066 -8.844 18.786 1.00 88.94 203 SER A N 1
ATOM 1480 C CA . SER A 1 203 ? -14.854 -9.878 19.471 1.00 88.94 203 SER A CA 1
ATOM 1481 C C . SER A 1 203 ? -14.938 -11.203 18.709 1.00 88.94 203 SER A C 1
ATOM 1483 O O . SER A 1 203 ? -14.866 -11.245 17.480 1.00 88.94 203 SER A O 1
ATOM 1485 N N . GLU A 1 204 ? -15.076 -12.304 19.450 1.00 85.44 204 GLU A N 1
ATOM 1486 C CA . GLU A 1 204 ? -14.940 -13.679 18.946 1.00 85.44 204 GLU A CA 1
ATOM 1487 C C . GLU A 1 204 ? -16.186 -14.259 18.282 1.00 85.44 204 GLU A C 1
ATOM 1489 O O . GLU A 1 204 ? -16.094 -14.985 17.289 1.00 85.44 204 GLU A O 1
ATOM 1494 N N . ARG A 1 205 ? -17.371 -13.982 18.831 1.00 76.50 205 ARG A N 1
ATOM 1495 C CA . ARG A 1 205 ? -18.592 -14.709 18.458 1.00 76.50 205 ARG A CA 1
ATOM 1496 C C . ARG A 1 205 ? -19.196 -14.221 17.143 1.00 76.50 205 ARG A C 1
ATOM 1498 O O . ARG A 1 205 ? -19.836 -14.991 16.424 1.00 76.50 205 ARG A O 1
ATOM 1505 N N . TRP A 1 206 ? -18.933 -12.963 16.806 1.00 75.94 206 TRP A N 1
ATOM 1506 C CA . TRP A 1 206 ? -19.148 -12.374 15.489 1.00 75.94 206 TRP A CA 1
ATOM 1507 C C . TRP A 1 206 ? -17.841 -11.756 15.012 1.00 75.94 206 TRP A C 1
ATOM 1509 O O . TRP A 1 206 ? -17.720 -10.537 15.113 1.00 75.94 206 TRP A O 1
ATOM 1519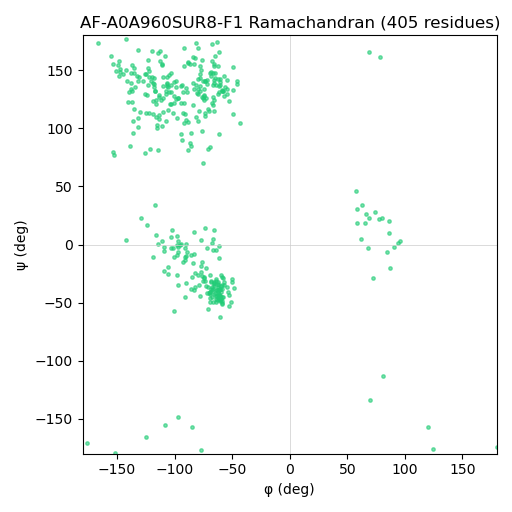 N N . PRO A 1 207 ? -16.896 -12.580 14.502 1.00 77.69 207 PRO A N 1
ATOM 1520 C CA . PRO A 1 207 ? -15.500 -12.207 14.343 1.00 77.69 207 PRO A CA 1
ATOM 1521 C C . PRO A 1 207 ? -15.345 -10.805 13.778 1.00 77.69 207 PRO A C 1
ATOM 1523 O O . PRO A 1 207 ? -15.596 -10.549 12.596 1.00 77.69 207 PRO A O 1
ATOM 1526 N N . ASP A 1 208 ? -14.973 -9.901 14.667 1.00 88.94 208 ASP A N 1
ATOM 1527 C CA . ASP A 1 208 ? -14.717 -8.515 14.348 1.00 88.94 208 ASP A CA 1
ATOM 1528 C C . ASP A 1 208 ? -13.241 -8.276 14.622 1.00 88.94 208 ASP A C 1
ATOM 1530 O O . ASP A 1 208 ? -12.852 -8.249 15.786 1.00 88.94 208 ASP A O 1
ATOM 1534 N N . PRO A 1 209 ? -12.391 -8.221 13.588 1.00 93.31 209 PRO A N 1
ATOM 1535 C CA . PRO A 1 209 ? -10.962 -8.087 13.792 1.00 93.31 209 PRO A CA 1
ATOM 1536 C C . PRO A 1 209 ? -10.604 -6.686 14.285 1.00 93.31 209 PRO A C 1
ATOM 1538 O O . PRO A 1 209 ? -11.133 -5.684 13.807 1.00 93.31 209 PRO A O 1
ATOM 1541 N N . GLY A 1 210 ? -9.637 -6.624 15.196 1.00 95.62 210 GLY A N 1
ATOM 1542 C CA . GLY A 1 210 ? -8.982 -5.376 15.565 1.00 95.62 210 GLY A CA 1
ATOM 1543 C C . GLY A 1 210 ? -7.954 -4.987 14.508 1.00 95.62 210 GLY A C 1
ATOM 1544 O O . GLY A 1 210 ? -7.396 -5.843 13.819 1.00 95.62 210 GLY A O 1
ATOM 1545 N N . VAL A 1 211 ? -7.657 -3.695 14.376 1.00 97.31 211 VAL A N 1
ATOM 1546 C CA . VAL A 1 211 ? -6.685 -3.205 13.390 1.00 97.31 211 VAL A CA 1
ATOM 1547 C C . VAL A 1 211 ? -5.773 -2.176 14.030 1.00 97.31 211 VAL A C 1
ATOM 1549 O O . VAL A 1 211 ? -6.187 -1.074 14.394 1.00 97.31 211 VAL A O 1
ATOM 1552 N N . VAL A 1 212 ? -4.487 -2.507 14.095 1.00 98.19 212 VAL A N 1
ATOM 1553 C CA . VAL A 1 212 ? -3.427 -1.571 14.472 1.00 98.19 212 VAL A CA 1
ATOM 1554 C C . VAL A 1 212 ? -2.695 -1.132 13.215 1.00 98.19 212 VAL A C 1
ATOM 1556 O O . VAL A 1 212 ? -2.288 -1.958 12.412 1.00 98.19 212 VAL A O 1
ATOM 1559 N N . VAL A 1 213 ? -2.489 0.167 13.033 1.00 98.19 213 VAL A N 1
ATOM 1560 C CA . VAL A 1 213 ? -1.779 0.713 11.872 1.00 98.19 213 VAL A CA 1
ATOM 1561 C C . VAL A 1 213 ? -0.434 1.263 12.313 1.00 98.19 213 VAL A C 1
ATOM 1563 O O . VAL A 1 213 ? -0.358 2.117 13.205 1.00 98.19 213 VAL A O 1
ATOM 1566 N N . LEU A 1 214 ? 0.626 0.798 11.655 1.00 98.12 214 LEU A N 1
ATOM 1567 C CA . LEU A 1 214 ? 1.930 1.438 11.717 1.00 98.12 214 LEU A CA 1
ATOM 1568 C C . LEU A 1 214 ? 2.004 2.477 10.600 1.00 98.12 214 LEU A C 1
ATOM 1570 O O . LEU A 1 214 ? 1.711 2.176 9.442 1.00 98.12 214 LEU A O 1
ATOM 1574 N N . ARG A 1 215 ? 2.422 3.694 10.938 1.00 97.81 215 ARG A N 1
ATOM 1575 C CA . ARG A 1 215 ? 2.569 4.804 9.993 1.00 97.81 215 ARG A CA 1
ATOM 1576 C C . ARG A 1 215 ? 4.017 5.256 9.929 1.00 97.81 215 ARG A C 1
ATOM 1578 O O . ARG A 1 215 ? 4.670 5.394 10.961 1.00 97.81 215 ARG A O 1
ATOM 1585 N N . ARG A 1 216 ? 4.504 5.533 8.723 1.00 95.69 216 ARG A N 1
ATOM 1586 C CA . ARG A 1 216 ? 5.834 6.077 8.449 1.00 95.69 216 ARG A CA 1
ATOM 1587 C C . ARG A 1 216 ? 5.719 7.484 7.881 1.00 95.69 216 ARG A C 1
ATOM 1589 O O . ARG A 1 216 ? 5.097 7.700 6.844 1.00 95.69 216 ARG A O 1
ATOM 1596 N N . SER A 1 217 ? 6.426 8.422 8.496 1.00 93.75 217 SER A N 1
ATOM 1597 C CA . SER A 1 217 ? 6.658 9.769 7.957 1.00 93.75 217 SER A CA 1
ATOM 1598 C C . SER A 1 217 ? 8.135 9.978 7.609 1.00 93.75 217 SER A C 1
ATOM 1600 O O . SER A 1 217 ? 9.002 9.273 8.128 1.00 93.75 217 SER A O 1
ATOM 1602 N N . GLY A 1 218 ? 8.420 10.935 6.720 1.00 92.56 218 GLY A N 1
ATOM 1603 C CA . GLY A 1 218 ? 9.777 11.215 6.244 1.00 92.56 218 GLY A CA 1
ATOM 1604 C C . GLY A 1 218 ? 10.208 10.253 5.137 1.00 92.56 218 GLY A C 1
ATOM 1605 O O . GLY A 1 218 ? 9.622 10.286 4.050 1.00 92.56 218 GLY A O 1
ATOM 1606 N N . GLY A 1 219 ? 11.200 9.411 5.431 1.00 93.44 219 GLY A N 1
ATOM 1607 C CA . GLY A 1 219 ? 11.886 8.531 4.478 1.00 93.44 219 GLY A CA 1
ATOM 1608 C C . GLY A 1 219 ? 10.990 7.675 3.573 1.00 93.44 219 GLY A C 1
ATOM 1609 O O . GLY A 1 219 ? 9.855 7.342 3.933 1.00 93.44 219 GLY A O 1
ATOM 1610 N N . LEU A 1 220 ? 11.518 7.329 2.394 1.00 94.25 220 LEU A N 1
ATOM 1611 C CA . LEU A 1 220 ? 10.839 6.526 1.363 1.00 94.25 220 LEU A CA 1
ATOM 1612 C C . LEU A 1 220 ? 11.402 5.107 1.197 1.00 94.25 220 LEU A C 1
ATOM 1614 O O . LEU A 1 220 ? 10.664 4.243 0.729 1.00 94.25 220 LEU A O 1
ATOM 1618 N N . ALA A 1 221 ? 12.652 4.856 1.598 1.00 92.12 221 ALA A N 1
ATOM 1619 C CA . ALA A 1 221 ? 13.321 3.556 1.458 1.00 92.12 221 ALA A CA 1
ATOM 1620 C C . ALA A 1 221 ? 12.515 2.412 2.099 1.00 92.12 221 ALA A C 1
ATOM 1622 O O . ALA A 1 221 ? 11.962 2.636 3.179 1.00 92.12 221 ALA A O 1
ATOM 1623 N N . PRO A 1 222 ? 12.456 1.199 1.517 1.00 93.06 222 PRO A N 1
ATOM 1624 C CA . PRO A 1 222 ? 11.869 0.030 2.164 1.00 93.06 222 PRO A CA 1
ATOM 1625 C C . PRO A 1 222 ? 12.348 -0.115 3.610 1.00 93.06 222 PRO A C 1
ATOM 1627 O O . PRO A 1 222 ? 13.513 0.120 3.932 1.00 93.06 222 PRO A O 1
ATOM 1630 N N . LEU A 1 223 ? 11.430 -0.463 4.506 1.00 93.56 223 LEU A N 1
ATOM 1631 C CA . LEU A 1 223 ? 11.702 -0.462 5.936 1.00 93.56 223 LEU A CA 1
ATOM 1632 C C . LEU A 1 223 ? 11.068 -1.668 6.615 1.00 93.56 223 LEU A C 1
ATOM 1634 O O . LEU A 1 223 ? 9.876 -1.901 6.480 1.00 93.56 223 LEU A O 1
ATOM 1638 N N . THR A 1 224 ? 11.840 -2.381 7.430 1.00 95.56 224 THR A N 1
ATOM 1639 C CA . THR A 1 224 ? 11.299 -3.410 8.326 1.00 95.56 224 THR A CA 1
ATOM 1640 C C . THR A 1 224 ? 11.266 -2.890 9.759 1.00 95.56 224 THR A C 1
ATOM 1642 O O . THR A 1 224 ? 12.300 -2.518 10.322 1.00 95.56 224 THR A O 1
ATOM 1645 N N . VAL A 1 225 ? 10.074 -2.858 10.351 1.00 97.50 225 VAL A N 1
ATOM 1646 C CA . VAL A 1 225 ? 9.838 -2.447 11.736 1.00 97.50 225 VAL A CA 1
ATOM 1647 C C . VAL A 1 225 ? 9.621 -3.685 12.590 1.00 97.50 225 VAL A C 1
ATOM 1649 O O . VAL A 1 225 ? 8.690 -4.447 12.349 1.00 97.50 225 VAL A O 1
ATOM 1652 N N . ASN A 1 226 ? 10.461 -3.875 13.606 1.00 97.50 226 ASN A N 1
ATOM 1653 C CA . ASN A 1 226 ? 10.259 -4.954 14.565 1.00 97.50 226 ASN A CA 1
ATOM 1654 C C . ASN A 1 226 ? 9.169 -4.540 15.551 1.00 97.50 226 ASN A C 1
ATOM 1656 O O . ASN A 1 226 ? 9.169 -3.407 16.039 1.00 97.50 226 ASN A O 1
ATOM 1660 N N . VAL A 1 227 ? 8.267 -5.460 15.858 1.00 97.62 227 VAL A N 1
ATOM 1661 C CA . VAL A 1 227 ? 7.161 -5.246 16.787 1.00 97.62 227 VAL A CA 1
ATOM 1662 C C . VAL A 1 227 ? 7.248 -6.218 17.959 1.00 97.62 227 VAL A C 1
ATOM 1664 O O . VAL A 1 227 ? 8.052 -7.146 17.962 1.00 97.62 227 VAL A O 1
ATOM 1667 N N . ALA A 1 228 ? 6.473 -5.953 19.002 1.00 97.06 228 ALA A N 1
ATOM 1668 C CA . ALA A 1 228 ? 6.281 -6.867 20.113 1.00 97.06 228 ALA A CA 1
ATOM 1669 C C . ALA A 1 228 ? 4.822 -6.826 20.565 1.00 97.06 228 ALA A C 1
ATOM 1671 O O . ALA A 1 228 ? 4.229 -5.745 20.651 1.00 97.06 228 ALA A O 1
ATOM 1672 N N . PHE A 1 229 ? 4.285 -7.998 20.900 1.00 96.69 229 PHE A N 1
ATOM 1673 C CA . PHE A 1 229 ? 2.964 -8.155 21.500 1.00 96.69 229 PHE A CA 1
ATOM 1674 C C . PHE A 1 229 ? 3.086 -8.326 23.012 1.00 96.69 229 PHE A C 1
ATOM 1676 O O . PHE A 1 229 ? 4.002 -8.971 23.524 1.00 96.69 229 PHE A O 1
ATOM 1683 N N . SER A 1 230 ? 2.163 -7.705 23.732 1.00 96.50 230 SER A N 1
ATOM 1684 C CA . SER A 1 230 ? 2.014 -7.799 25.183 1.00 96.50 230 SER A CA 1
ATOM 1685 C C . SER A 1 230 ? 0.547 -7.574 25.548 1.00 96.50 230 SER A C 1
ATOM 1687 O O . SER A 1 230 ? -0.268 -7.340 24.661 1.00 96.50 230 SER A O 1
ATOM 1689 N N . GLY A 1 231 ? 0.212 -7.617 26.834 1.00 96.31 231 GLY A N 1
ATOM 1690 C CA . GLY A 1 231 ? -1.166 -7.515 27.307 1.00 96.31 231 GLY A CA 1
ATOM 1691 C C . GLY A 1 231 ? -1.559 -8.768 28.074 1.00 96.31 231 GLY A C 1
ATOM 1692 O O . GLY A 1 231 ? -0.687 -9.438 28.635 1.00 96.31 231 GLY A O 1
ATOM 1693 N N . THR A 1 232 ? -2.857 -9.038 28.144 1.00 95.75 232 THR A N 1
ATOM 1694 C CA . THR A 1 232 ? -3.392 -10.241 28.799 1.00 95.75 232 THR A CA 1
ATOM 1695 C C . THR A 1 232 ? -3.677 -11.352 27.797 1.00 95.75 232 THR A C 1
ATOM 1697 O O . THR A 1 232 ? -3.383 -12.494 28.124 1.00 95.75 232 THR A O 1
ATOM 1700 N N . ALA A 1 233 ? -4.107 -10.993 26.584 1.00 94.44 233 ALA A N 1
ATOM 1701 C CA . ALA A 1 233 ? -4.335 -11.928 25.490 1.00 94.44 233 ALA A CA 1
ATOM 1702 C C . ALA A 1 233 ? -3.010 -12.460 24.920 1.00 94.44 233 ALA A C 1
ATOM 1704 O O . ALA A 1 233 ? -2.042 -11.720 24.690 1.00 94.44 233 ALA A O 1
ATOM 1705 N N . LEU A 1 234 ? -2.983 -13.754 24.646 1.00 92.12 234 LEU A N 1
ATOM 1706 C CA . LEU A 1 234 ? -1.905 -14.529 24.066 1.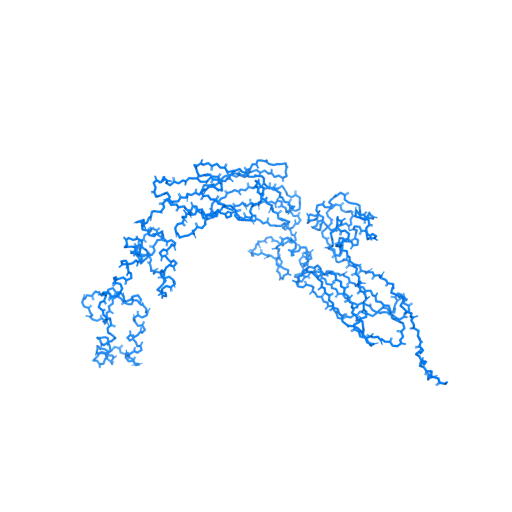00 92.12 234 LEU A CA 1
ATOM 1707 C C . LEU A 1 234 ? -2.158 -14.776 22.576 1.00 92.12 234 LEU A C 1
ATOM 1709 O O . LEU A 1 234 ? -3.174 -15.319 22.145 1.00 92.12 234 LEU A O 1
ATOM 1713 N N . ARG A 1 235 ? -1.156 -14.432 21.763 1.00 91.75 235 ARG A N 1
ATOM 1714 C CA . ARG A 1 235 ? -1.160 -14.737 20.332 1.00 91.75 235 ARG A CA 1
ATOM 1715 C C . ARG A 1 235 ? -1.218 -16.256 20.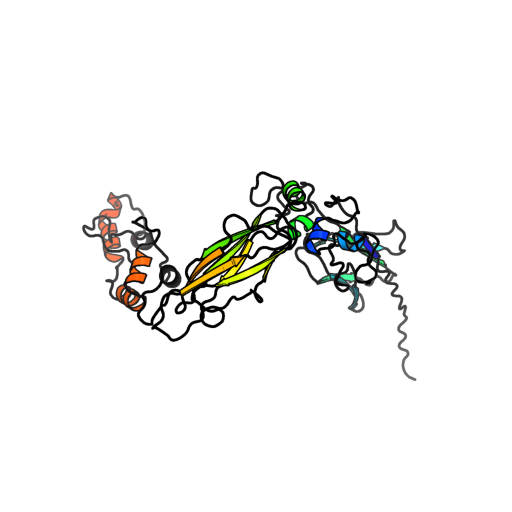118 1.00 91.75 235 ARG A C 1
ATOM 1717 O O . ARG A 1 235 ? -0.533 -17.007 20.808 1.00 91.75 235 ARG A O 1
ATOM 1724 N N . ASP A 1 236 ? -2.004 -16.670 19.135 1.00 90.38 236 ASP A N 1
ATOM 1725 C CA . ASP A 1 236 ? -2.322 -18.044 18.735 1.00 90.38 236 ASP A CA 1
ATOM 1726 C C . ASP A 1 236 ? -3.174 -18.844 19.738 1.00 90.38 236 ASP A C 1
ATOM 1728 O O . ASP A 1 236 ? -3.550 -19.977 19.427 1.00 90.38 236 ASP A O 1
ATOM 1732 N N . ALA A 1 237 ? -3.505 -18.267 20.897 1.00 89.94 237 ALA A N 1
ATOM 1733 C CA . ALA A 1 237 ? -4.552 -18.767 21.786 1.00 89.94 237 ALA A CA 1
ATOM 1734 C C . ALA A 1 237 ? -5.833 -17.942 21.602 1.00 89.94 237 ALA A C 1
ATOM 1736 O O . ALA A 1 237 ? -6.824 -18.499 21.147 1.00 89.94 237 ALA A O 1
ATOM 1737 N N . ASP A 1 238 ? -5.741 -16.624 21.801 1.00 91.56 238 ASP A N 1
ATOM 1738 C CA . ASP A 1 238 ? -6.908 -15.728 21.886 1.00 91.56 238 ASP A CA 1
ATOM 1739 C C . ASP A 1 238 ? -7.058 -14.883 20.604 1.00 91.56 238 ASP A C 1
ATOM 1741 O O . ASP A 1 238 ? -8.141 -14.467 20.193 1.00 91.56 238 ASP A O 1
ATOM 1745 N N . PHE A 1 239 ? -5.953 -14.653 19.885 1.00 93.75 239 PHE A N 1
ATOM 1746 C CA . PHE A 1 239 ? -5.967 -13.970 18.588 1.00 93.75 239 PHE A CA 1
ATOM 1747 C C . PHE A 1 239 ? -4.855 -14.453 17.658 1.00 93.75 239 PHE A C 1
ATOM 1749 O O . PHE A 1 239 ? -3.780 -14.864 18.086 1.00 93.75 239 PHE A O 1
ATOM 1756 N N . THR A 1 240 ? -5.069 -14.324 16.354 1.00 95.31 240 THR A N 1
ATOM 1757 C CA . THR A 1 240 ? -4.045 -14.518 15.318 1.00 95.31 240 THR A CA 1
ATOM 1758 C C . THR A 1 240 ? -3.758 -13.202 14.602 1.00 95.31 240 THR A C 1
ATOM 1760 O O . THR A 1 240 ? -4.529 -12.248 14.693 1.00 95.31 240 THR A O 1
ATOM 1763 N N . THR A 1 241 ? -2.650 -13.132 13.861 1.00 96.00 241 THR A N 1
ATOM 1764 C CA . THR A 1 241 ? -2.336 -11.970 13.010 1.00 96.00 241 THR A CA 1
ATOM 1765 C C . THR A 1 241 ? -2.170 -12.381 11.554 1.00 96.00 241 THR A C 1
ATOM 1767 O O . THR A 1 241 ? -1.039 -12.603 11.102 1.00 96.00 241 THR A O 1
ATOM 1770 N N . PRO A 1 242 ? -3.282 -12.529 10.810 1.00 93.44 242 PRO A N 1
ATOM 1771 C CA . PRO A 1 242 ? -3.237 -12.848 9.392 1.00 93.44 242 PRO A CA 1
ATOM 1772 C C . PRO A 1 242 ? -2.364 -11.837 8.640 1.00 93.44 242 PRO A C 1
ATOM 1774 O O . PRO A 1 242 ? -2.501 -10.629 8.802 1.00 93.44 242 PRO A O 1
ATOM 1777 N N . GLY A 1 243 ? -1.425 -12.327 7.831 1.00 86.94 243 GLY A N 1
ATOM 1778 C CA . GLY A 1 243 ? -0.540 -11.472 7.032 1.00 86.94 243 GLY A CA 1
ATOM 1779 C C . GLY A 1 243 ? 0.704 -10.937 7.752 1.00 86.94 243 GLY A C 1
ATOM 1780 O O . GLY A 1 243 ? 1.576 -10.391 7.080 1.00 86.94 243 GLY A O 1
ATOM 1781 N N . LEU A 1 244 ? 0.853 -11.147 9.066 1.00 92.81 244 LEU A N 1
ATOM 1782 C CA . LEU A 1 244 ? 2.087 -10.828 9.789 1.00 92.81 244 LEU A CA 1
ATOM 1783 C C . LEU A 1 244 ? 2.911 -12.097 10.044 1.00 92.81 244 LEU A C 1
ATOM 1785 O O . LEU A 1 244 ? 2.520 -12.967 10.820 1.00 92.81 244 LEU A O 1
ATOM 1789 N N . ALA A 1 245 ? 4.082 -12.194 9.413 1.00 82.50 245 ALA A N 1
ATOM 1790 C CA . ALA A 1 245 ? 5.023 -13.284 9.652 1.00 82.50 245 ALA A CA 1
ATOM 1791 C C . ALA A 1 245 ? 5.976 -12.929 10.806 1.00 82.50 245 ALA A C 1
ATOM 1793 O O . ALA A 1 245 ? 6.902 -12.133 10.646 1.00 82.50 245 ALA A O 1
ATOM 1794 N N . GLY A 1 246 ? 5.767 -13.541 11.974 1.00 89.06 246 GLY A N 1
ATOM 1795 C CA . GLY A 1 246 ? 6.592 -13.300 13.159 1.00 89.06 246 GLY A CA 1
ATOM 1796 C C . GLY A 1 246 ? 6.378 -11.905 13.755 1.00 89.06 246 GLY A C 1
ATOM 1797 O O . GLY A 1 246 ? 5.247 -11.468 13.949 1.00 89.06 246 GLY A O 1
ATOM 1798 N N . GLU A 1 247 ? 7.475 -11.219 14.072 1.00 93.75 247 GLU A N 1
ATOM 1799 C CA . GLU A 1 247 ? 7.485 -9.951 14.820 1.00 93.75 247 GLU A CA 1
ATOM 1800 C C . GLU A 1 247 ? 8.040 -8.786 13.984 1.00 93.75 247 GLU A C 1
ATOM 1802 O O . GLU A 1 247 ? 8.727 -7.904 14.499 1.00 93.75 247 GLU A O 1
ATOM 1807 N N . ALA A 1 248 ? 7.789 -8.796 12.672 1.00 95.38 248 ALA A N 1
ATOM 1808 C CA . ALA A 1 248 ? 8.337 -7.814 11.742 1.00 95.38 248 ALA A CA 1
ATOM 1809 C C . ALA A 1 248 ? 7.288 -7.337 10.728 1.00 95.38 248 ALA A C 1
ATOM 1811 O O . ALA A 1 248 ? 6.723 -8.130 9.979 1.00 95.38 248 ALA A O 1
ATOM 1812 N N . VAL A 1 249 ? 7.061 -6.025 10.685 1.00 96.75 249 VAL A N 1
ATOM 1813 C CA . VAL A 1 249 ? 6.174 -5.349 9.731 1.00 96.75 249 VAL A CA 1
ATOM 1814 C C . VAL A 1 249 ? 7.022 -4.721 8.627 1.00 96.75 249 VAL A C 1
ATOM 1816 O O . VAL A 1 249 ? 7.884 -3.887 8.908 1.00 96.75 249 VAL A O 1
ATOM 1819 N N . ALA A 1 250 ? 6.779 -5.102 7.374 1.00 95.12 250 ALA A N 1
ATOM 1820 C CA . ALA A 1 250 ? 7.509 -4.588 6.218 1.00 95.12 250 ALA A CA 1
ATOM 1821 C C . ALA A 1 250 ? 6.746 -3.448 5.525 1.00 95.12 250 ALA A C 1
ATOM 1823 O O . ALA A 1 250 ? 5.600 -3.605 5.114 1.00 95.12 250 ALA A O 1
ATOM 1824 N N . PHE A 1 251 ? 7.413 -2.312 5.356 1.00 94.94 251 PHE A N 1
ATOM 1825 C CA . PHE A 1 251 ? 7.021 -1.208 4.491 1.00 94.94 251 PHE A CA 1
ATOM 1826 C C . PHE A 1 251 ? 7.774 -1.334 3.169 1.00 94.94 251 PHE A C 1
ATOM 1828 O O . PHE A 1 251 ? 9.006 -1.369 3.159 1.00 94.94 251 PHE A O 1
ATOM 1835 N N . GLY A 1 252 ? 7.042 -1.338 2.058 1.00 92.75 252 GLY A N 1
ATOM 1836 C CA . GLY A 1 252 ? 7.642 -1.149 0.739 1.00 92.75 252 GLY A CA 1
ATOM 1837 C C . GLY A 1 252 ? 8.205 0.266 0.551 1.00 92.75 252 GLY A C 1
ATOM 1838 O O . GLY A 1 252 ? 7.997 1.168 1.379 1.00 92.75 252 GLY A O 1
ATOM 1839 N N . ALA A 1 253 ? 8.897 0.476 -0.568 1.00 92.06 253 ALA A N 1
ATOM 1840 C CA . ALA A 1 253 ? 9.270 1.817 -1.004 1.00 92.06 253 ALA A CA 1
ATOM 1841 C C . ALA A 1 253 ? 8.010 2.693 -1.126 1.00 92.06 253 ALA A C 1
ATOM 1843 O O . ALA A 1 253 ? 6.961 2.223 -1.557 1.00 92.06 253 ALA A O 1
ATOM 1844 N N . GLY A 1 254 ? 8.063 3.932 -0.637 1.00 91.75 254 GLY A N 1
ATOM 1845 C CA . GLY A 1 254 ? 6.932 4.871 -0.694 1.00 91.75 254 GLY A CA 1
ATOM 1846 C C . GLY A 1 254 ? 5.748 4.588 0.243 1.00 91.75 254 GLY A C 1
ATOM 1847 O O . GLY A 1 254 ? 5.140 5.534 0.745 1.00 91.75 254 GLY A O 1
ATOM 1848 N N . VAL A 1 255 ? 5.484 3.325 0.605 1.00 93.56 255 VAL A N 1
ATOM 1849 C CA . VAL A 1 255 ? 4.361 2.909 1.471 1.00 93.56 255 VAL A CA 1
ATOM 1850 C C . VAL A 1 255 ? 4.344 3.690 2.788 1.00 93.56 255 VAL A C 1
ATOM 1852 O O . VAL A 1 255 ? 5.329 3.722 3.528 1.00 93.56 255 VAL A O 1
ATOM 1855 N N . ARG A 1 256 ? 3.231 4.358 3.099 1.00 93.06 256 ARG A N 1
ATOM 1856 C CA . ARG A 1 256 ? 3.125 5.220 4.291 1.00 93.06 256 ARG A CA 1
ATOM 1857 C C . ARG A 1 256 ? 2.457 4.551 5.477 1.00 93.06 256 ARG A C 1
ATOM 1859 O O . ARG A 1 256 ? 2.767 4.910 6.610 1.00 93.06 256 ARG A O 1
ATOM 1866 N N . GLU A 1 257 ? 1.597 3.572 5.238 1.00 95.69 257 GLU A N 1
ATOM 1867 C CA . GLU A 1 257 ? 0.839 2.892 6.283 1.00 95.69 257 GLU A CA 1
ATOM 1868 C C . GLU A 1 257 ? 0.813 1.392 6.012 1.00 95.69 257 GLU A C 1
ATOM 1870 O O . GLU A 1 257 ? 0.660 0.972 4.866 1.00 95.69 257 GLU A O 1
ATOM 1875 N N . VAL A 1 258 ? 0.961 0.593 7.068 1.00 97.19 258 VAL A N 1
ATOM 1876 C CA . VAL A 1 258 ? 0.790 -0.861 7.010 1.00 97.19 258 VAL A CA 1
ATOM 1877 C C . VAL A 1 258 ? -0.154 -1.271 8.141 1.00 97.19 258 VAL A C 1
ATOM 1879 O O . VAL A 1 258 ? 0.192 -1.079 9.315 1.00 97.19 258 VAL A O 1
ATOM 1882 N N . PRO A 1 259 ? -1.355 -1.786 7.824 1.00 97.38 259 PRO A N 1
ATOM 1883 C CA . PRO A 1 259 ? -2.253 -2.333 8.827 1.00 97.38 259 PRO A CA 1
ATOM 1884 C C . PRO A 1 259 ? -1.761 -3.707 9.299 1.00 97.38 259 PRO A C 1
ATOM 1886 O O . PRO A 1 259 ? -1.301 -4.529 8.509 1.00 97.38 259 PRO A O 1
ATOM 1889 N N . VAL A 1 260 ? -1.896 -3.952 10.596 1.00 97.50 260 VAL A N 1
ATOM 1890 C CA . VAL A 1 260 ? -1.749 -5.249 11.252 1.00 97.50 260 VAL A CA 1
ATOM 1891 C C . VAL A 1 260 ? -3.124 -5.628 11.780 1.00 97.50 260 VAL A C 1
ATOM 1893 O O . VAL A 1 260 ? -3.629 -5.021 12.727 1.00 97.50 260 VAL A O 1
ATOM 1896 N N . GLU A 1 261 ? -3.732 -6.609 11.126 1.00 97.00 261 GLU A N 1
ATOM 1897 C CA . GLU A 1 261 ? -5.019 -7.170 11.521 1.00 97.00 261 GLU A CA 1
ATOM 1898 C C . GLU A 1 261 ? -4.827 -8.158 12.679 1.00 97.00 261 GLU A C 1
ATOM 1900 O O . GLU A 1 261 ? -3.922 -8.997 12.655 1.00 97.00 261 GLU A O 1
ATOM 1905 N N . LEU A 1 262 ? -5.674 -8.037 13.699 1.00 96.69 262 LEU A N 1
ATOM 1906 C CA . LEU A 1 262 ? -5.760 -8.922 14.854 1.00 96.69 262 LEU A CA 1
ATOM 1907 C C . LEU A 1 262 ? -7.086 -9.679 14.749 1.00 96.69 262 LEU A C 1
ATOM 1909 O O . LEU A 1 262 ? -8.149 -9.122 15.021 1.00 96.69 262 LEU A O 1
ATOM 1913 N N . ALA A 1 263 ? -7.035 -10.933 14.313 1.00 94.94 263 ALA A N 1
ATOM 1914 C CA . ALA A 1 263 ? -8.227 -11.753 14.142 1.00 94.94 263 ALA A CA 1
ATOM 1915 C C . ALA A 1 263 ? -8.503 -12.551 15.429 1.00 94.94 263 ALA A C 1
ATOM 1917 O O . ALA A 1 263 ? -7.628 -13.322 15.835 1.00 94.94 263 ALA A O 1
ATOM 1918 N N . PRO A 1 264 ? -9.679 -12.397 16.062 1.00 93.19 264 PRO A N 1
ATOM 1919 C CA . PRO A 1 264 ? -10.010 -13.122 17.286 1.00 93.19 264 PRO A CA 1
ATOM 1920 C C . PRO A 1 264 ? -10.101 -14.622 17.013 1.00 93.19 264 PRO A C 1
ATOM 1922 O O . PRO A 1 264 ? -10.565 -15.043 15.947 1.00 93.19 264 PRO A O 1
ATOM 1925 N N . VAL A 1 265 ? -9.657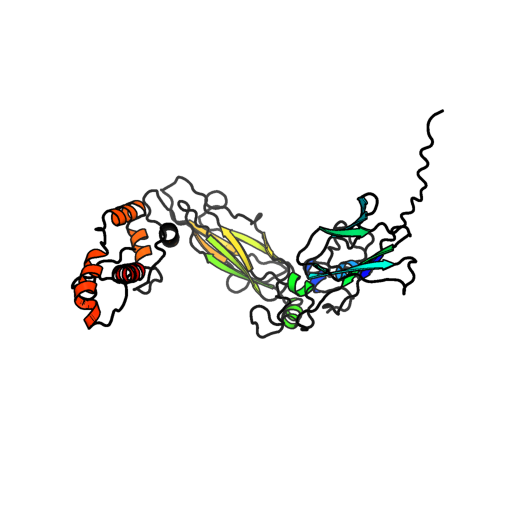 -15.434 17.968 1.00 90.75 265 VAL A N 1
ATOM 1926 C CA . VAL A 1 265 ? -9.814 -16.887 17.929 1.00 90.75 265 VAL A CA 1
ATOM 1927 C C . VAL A 1 265 ? -11.028 -17.230 18.769 1.00 90.75 265 VAL A C 1
ATOM 1929 O O . VAL A 1 265 ? -10.991 -17.123 19.979 1.00 90.75 265 VAL A O 1
ATOM 1932 N N . ALA A 1 266 ? -12.110 -17.647 18.116 1.00 83.75 266 ALA A N 1
ATOM 1933 C CA . ALA A 1 266 ? -13.297 -18.058 18.845 1.00 83.75 266 ALA A CA 1
ATOM 1934 C C . ALA A 1 266 ? -13.029 -19.334 19.645 1.00 83.75 266 ALA A C 1
ATOM 1936 O O . ALA A 1 266 ? -12.642 -20.360 19.064 1.00 83.75 266 ALA A O 1
ATOM 1937 N N . ASP A 1 267 ? -13.330 -19.295 20.937 1.00 76.12 267 ASP A N 1
ATOM 1938 C CA . ASP A 1 267 ? -13.352 -20.480 21.775 1.00 76.12 267 ASP A CA 1
ATOM 1939 C C . ASP A 1 267 ? -14.701 -20.673 22.496 1.00 76.12 267 ASP A C 1
ATOM 1941 O O . ASP A 1 267 ? -15.745 -20.197 22.041 1.00 76.12 267 ASP A O 1
ATOM 1945 N N . ALA A 1 268 ? -14.725 -21.551 23.498 1.00 69.06 268 ALA A N 1
ATOM 1946 C CA . ALA A 1 268 ? -15.933 -21.913 24.234 1.00 69.06 268 ALA A CA 1
ATOM 1947 C C . ALA A 1 268 ? -15.866 -21.520 25.720 1.00 69.06 268 ALA A C 1
ATOM 1949 O O . ALA A 1 268 ? -16.726 -21.963 26.489 1.00 69.06 268 ALA A O 1
ATOM 1950 N N . ASP A 1 269 ? -14.847 -20.769 26.144 1.00 70.62 269 ASP A N 1
ATOM 1951 C CA . ASP A 1 269 ? -14.699 -20.310 27.521 1.00 70.62 269 ASP A CA 1
ATOM 1952 C C . ASP A 1 269 ? -15.459 -18.994 27.745 1.00 70.62 269 ASP A C 1
ATOM 1954 O O . ASP A 1 269 ? -14.940 -17.889 27.688 1.00 70.62 269 ASP A O 1
ATOM 1958 N N . ASP A 1 270 ? -16.741 -19.121 28.089 1.00 70.69 270 ASP A N 1
ATOM 1959 C CA . ASP A 1 270 ? -17.593 -17.977 28.439 1.00 70.69 270 ASP A CA 1
ATOM 1960 C C . ASP A 1 270 ? -17.165 -17.271 29.761 1.00 70.69 270 ASP A C 1
ATOM 1962 O O . ASP A 1 270 ? -17.792 -16.289 30.176 1.00 70.69 270 ASP A O 1
ATOM 1966 N N . GLY A 1 271 ? -16.169 -17.796 30.493 1.00 69.00 271 GLY A N 1
ATOM 1967 C CA . GLY A 1 271 ? -15.780 -17.368 31.843 1.00 69.00 271 GLY A CA 1
ATOM 1968 C C . GLY A 1 271 ? -14.657 -16.332 31.917 1.00 69.00 271 GLY A C 1
ATOM 1969 O O . GLY A 1 271 ? -14.263 -15.950 33.027 1.00 69.00 271 GLY A O 1
ATOM 1970 N N . GLU A 1 272 ? -14.136 -15.890 30.780 1.00 77.56 272 GLU A N 1
ATOM 1971 C CA . GLU A 1 272 ? -12.946 -15.047 30.730 1.00 77.56 272 GLU A CA 1
ATOM 1972 C C . GLU A 1 272 ? -13.259 -13.558 30.940 1.00 77.56 272 GLU A C 1
ATOM 1974 O O . GLU A 1 272 ? -14.403 -13.095 30.886 1.00 77.56 272 GLU A O 1
ATOM 1979 N N . ALA A 1 273 ? -12.243 -12.775 31.289 1.00 85.00 273 ALA A N 1
ATOM 1980 C CA . ALA A 1 273 ? -12.387 -11.324 31.344 1.00 85.00 273 ALA A CA 1
ATOM 1981 C C . ALA A 1 273 ? -12.072 -10.742 29.965 1.00 85.00 273 ALA A C 1
ATOM 1983 O O . ALA A 1 273 ? -11.317 -11.343 29.216 1.00 85.00 273 ALA A O 1
ATOM 1984 N N . ALA A 1 274 ? -12.585 -9.545 29.663 1.00 90.38 274 ALA A N 1
ATOM 1985 C CA . ALA A 1 274 ? -12.105 -8.812 28.497 1.00 90.38 274 ALA A CA 1
ATOM 1986 C C . ALA A 1 274 ? -10.582 -8.647 28.578 1.00 90.38 274 ALA A C 1
ATOM 1988 O O . ALA A 1 274 ? -10.034 -8.272 29.626 1.00 90.38 274 ALA A O 1
ATOM 1989 N N . GLU A 1 275 ? -9.919 -8.919 27.466 1.00 93.81 275 GLU A N 1
ATOM 1990 C CA . GLU A 1 275 ? -8.476 -8.976 27.391 1.00 93.81 275 GLU A CA 1
ATOM 1991 C C . GLU A 1 275 ? -7.899 -7.787 26.633 1.00 93.81 275 GLU A C 1
ATOM 1993 O O . GLU A 1 275 ? -8.577 -7.057 25.911 1.00 93.81 275 GLU A O 1
ATOM 1998 N N . THR A 1 276 ? -6.606 -7.564 26.821 1.00 97.00 276 THR A N 1
ATOM 1999 C CA . THR A 1 276 ? -5.874 -6.489 26.158 1.00 97.00 276 THR A CA 1
ATOM 2000 C C . THR A 1 276 ? -4.780 -7.071 25.288 1.00 97.00 276 THR A C 1
ATOM 2002 O O . THR A 1 276 ? -4.023 -7.933 25.734 1.00 97.00 276 THR A O 1
ATOM 2005 N N . ILE A 1 277 ? -4.664 -6.542 24.075 1.00 97.88 277 ILE A N 1
ATOM 2006 C CA . ILE A 1 277 ? -3.562 -6.782 23.150 1.00 97.88 277 ILE A CA 1
ATOM 2007 C C . ILE A 1 277 ? -2.862 -5.446 22.943 1.00 97.88 277 ILE A C 1
ATOM 2009 O O . ILE A 1 277 ? -3.481 -4.461 22.552 1.00 97.88 277 ILE A O 1
ATOM 2013 N N . ILE A 1 278 ? -1.563 -5.385 23.203 1.00 98.12 278 ILE A N 1
ATOM 2014 C CA . ILE A 1 278 ? -0.746 -4.188 23.013 1.00 98.12 278 ILE A CA 1
ATOM 2015 C C . ILE A 1 278 ? 0.338 -4.509 21.991 1.00 98.12 278 ILE A C 1
ATOM 2017 O O . ILE A 1 278 ? 1.264 -5.271 22.284 1.00 98.12 278 ILE A O 1
ATOM 2021 N N . LEU A 1 279 ? 0.252 -3.879 20.820 1.00 98.12 279 LEU A N 1
ATOM 2022 C CA . LEU A 1 279 ? 1.284 -3.930 19.787 1.00 98.12 279 LEU A CA 1
ATOM 2023 C C . LEU A 1 279 ? 2.209 -2.726 19.959 1.00 98.12 279 LEU A C 1
ATOM 2025 O O . LEU A 1 279 ? 1.764 -1.580 19.900 1.00 98.12 279 LEU A O 1
ATOM 2029 N N . SER A 1 280 ? 3.502 -2.984 20.156 1.00 98.25 280 SER A N 1
ATOM 2030 C CA . SER A 1 280 ? 4.535 -1.951 20.303 1.00 98.25 280 SER A CA 1
ATOM 2031 C C . SER A 1 280 ? 5.559 -2.027 19.177 1.00 98.25 280 SER A C 1
ATOM 2033 O O . SER A 1 280 ? 6.100 -3.097 18.917 1.00 98.25 280 SER A O 1
ATOM 2035 N N . ALA A 1 281 ? 5.883 -0.895 18.551 1.00 98.25 281 ALA A N 1
ATOM 2036 C CA . ALA A 1 281 ? 7.032 -0.791 17.655 1.00 98.25 281 ALA A CA 1
ATOM 2037 C C . ALA A 1 281 ? 8.327 -0.676 18.473 1.00 98.25 281 ALA A C 1
ATOM 2039 O O . ALA A 1 281 ? 8.423 0.121 19.411 1.00 98.25 281 ALA A O 1
ATOM 2040 N N . LEU A 1 282 ? 9.334 -1.468 18.112 1.00 98.06 282 LEU A N 1
ATOM 2041 C CA . LEU A 1 282 ? 10.653 -1.457 18.739 1.00 98.06 282 LEU A CA 1
ATOM 2042 C C . LEU A 1 282 ? 11.594 -0.494 17.994 1.00 98.06 282 LEU A C 1
ATOM 2044 O O . LEU A 1 282 ? 11.413 -0.263 16.803 1.00 98.06 282 LEU A O 1
ATOM 2048 N N . PRO A 1 283 ? 12.617 0.083 18.650 1.00 95.62 283 PRO A N 1
ATOM 2049 C CA . PRO A 1 283 ? 13.619 0.887 17.954 1.00 95.62 283 PRO A CA 1
ATOM 2050 C C . PRO A 1 283 ? 14.404 0.065 16.920 1.00 95.62 283 PRO A C 1
ATOM 2052 O O . PRO A 1 283 ? 14.770 -1.083 17.180 1.00 95.62 283 PRO A O 1
ATOM 2055 N N . GLY A 1 284 ? 14.732 0.676 15.781 1.00 94.44 284 GLY A N 1
ATOM 2056 C CA . GLY A 1 284 ? 15.573 0.079 14.741 1.00 94.44 284 GLY A CA 1
ATOM 2057 C C . GLY A 1 284 ? 16.678 1.025 14.274 1.00 94.44 284 GLY A C 1
ATOM 2058 O O . GLY A 1 284 ? 16.674 2.207 14.592 1.00 94.44 284 GLY A O 1
ATOM 2059 N N . ALA A 1 285 ? 17.650 0.508 13.519 1.00 92.25 285 ALA A N 1
ATOM 2060 C CA . ALA A 1 285 ? 18.750 1.326 12.999 1.00 92.25 285 ALA A CA 1
ATOM 2061 C C . ALA A 1 285 ? 18.323 2.245 11.835 1.00 92.25 285 ALA A C 1
ATOM 2063 O O . ALA A 1 285 ? 18.902 3.311 11.655 1.00 92.25 285 ALA A O 1
ATOM 2064 N N . ALA A 1 286 ? 17.309 1.838 11.063 1.00 91.88 286 ALA A N 1
ATOM 2065 C CA . ALA A 1 286 ? 16.857 2.529 9.849 1.00 91.88 286 ALA A CA 1
ATOM 2066 C C . ALA A 1 286 ? 15.752 3.582 10.089 1.00 91.88 286 ALA A C 1
ATOM 2068 O O . ALA A 1 286 ? 15.306 4.245 9.154 1.00 91.88 286 ALA A O 1
ATOM 2069 N N . TYR A 1 287 ? 15.268 3.726 11.325 1.00 96.31 287 TYR A N 1
ATOM 2070 C CA . TYR A 1 287 ? 14.169 4.626 11.677 1.00 96.31 287 TYR A CA 1
ATOM 2071 C C . TYR A 1 287 ? 14.240 5.031 13.144 1.00 96.31 287 TYR A C 1
ATOM 2073 O O . TYR A 1 287 ? 14.860 4.373 13.974 1.00 96.31 287 TYR A O 1
ATOM 2081 N N . SER A 1 288 ? 13.537 6.106 13.474 1.00 97.12 288 SER A N 1
ATOM 2082 C CA . SER A 1 288 ? 13.262 6.493 14.857 1.00 97.12 288 SER A CA 1
ATOM 2083 C C . SER A 1 288 ? 11.782 6.303 15.173 1.00 97.12 288 SER A C 1
ATOM 2085 O O . SER A 1 288 ? 10.935 6.306 14.279 1.00 97.12 288 SER A O 1
ATOM 2087 N N . LEU A 1 289 ? 11.460 6.116 16.449 1.00 98.12 289 LEU A N 1
ATOM 2088 C CA . LEU A 1 289 ? 10.074 6.071 16.900 1.00 98.12 289 LEU A CA 1
ATOM 2089 C C . LEU A 1 289 ? 9.552 7.496 17.125 1.00 98.12 289 LEU A C 1
ATOM 2091 O O . LEU A 1 289 ? 10.269 8.352 17.645 1.00 98.12 289 LEU A O 1
ATOM 2095 N N . GLY A 1 290 ? 8.310 7.742 16.720 1.00 97.19 290 GLY A N 1
ATOM 2096 C CA . GLY A 1 290 ? 7.610 9.004 16.926 1.00 97.19 290 GLY A CA 1
ATOM 2097 C C . GLY A 1 290 ? 6.925 9.088 18.293 1.00 97.19 290 GLY A C 1
ATOM 2098 O O . GLY A 1 290 ? 7.295 8.408 19.245 1.00 97.19 290 GLY A O 1
ATOM 2099 N N . ALA A 1 291 ? 5.903 9.944 18.390 1.00 96.19 291 ALA A N 1
ATOM 2100 C CA . ALA A 1 291 ? 5.230 10.234 19.659 1.00 96.19 291 ALA A CA 1
ATOM 2101 C C . ALA A 1 291 ? 4.425 9.049 20.226 1.00 96.19 291 ALA A C 1
ATOM 2103 O O . ALA A 1 291 ? 4.408 8.850 21.438 1.00 96.19 291 ALA A O 1
ATOM 2104 N N . ALA A 1 292 ? 3.764 8.274 19.362 1.00 97.44 292 ALA A N 1
ATOM 2105 C CA . ALA A 1 292 ? 2.993 7.093 19.741 1.00 97.44 292 ALA A CA 1
ATOM 2106 C C . ALA A 1 292 ? 3.713 5.836 19.245 1.00 97.44 292 ALA A C 1
ATOM 2108 O O . ALA A 1 292 ? 3.857 5.645 18.039 1.00 97.44 292 ALA A O 1
ATOM 2109 N N . THR A 1 293 ? 4.188 5.003 20.170 1.00 98.12 293 THR A N 1
ATOM 2110 C CA . THR A 1 293 ? 5.011 3.817 19.864 1.00 98.12 293 THR A CA 1
ATOM 2111 C C . THR A 1 293 ? 4.283 2.499 20.088 1.00 98.12 293 THR A C 1
ATOM 2113 O O . THR A 1 293 ? 4.828 1.442 19.787 1.00 98.12 293 THR A O 1
ATOM 2116 N N . SER A 1 294 ? 3.069 2.547 20.630 1.00 98.06 294 SER A N 1
ATOM 2117 C CA . SER A 1 294 ? 2.230 1.377 20.859 1.00 98.06 294 SER A CA 1
ATOM 2118 C C . SER A 1 294 ? 0.758 1.742 20.727 1.00 98.06 294 SER A C 1
ATOM 2120 O O . SER A 1 294 ? 0.390 2.910 20.872 1.00 98.06 294 SER A O 1
ATOM 2122 N N . ALA A 1 295 ? -0.064 0.737 20.452 1.00 98.31 295 ALA A N 1
ATOM 2123 C CA . ALA A 1 295 ? -1.513 0.838 20.477 1.00 98.31 295 ALA A CA 1
ATOM 2124 C C . ALA A 1 295 ? -2.104 -0.379 21.188 1.00 98.31 295 ALA A C 1
ATOM 2126 O O . ALA A 1 295 ? -1.540 -1.473 21.122 1.00 98.31 295 ALA A O 1
ATOM 2127 N N . SER A 1 296 ? -3.228 -0.164 21.866 1.00 97.88 296 SER A N 1
ATOM 2128 C CA . SER A 1 296 ? -3.986 -1.204 22.554 1.00 97.88 296 SER A CA 1
ATOM 2129 C C . SER A 1 296 ? -5.262 -1.527 21.789 1.00 97.88 296 SER A C 1
ATOM 2131 O O . SER A 1 296 ? -5.958 -0.608 21.361 1.00 97.88 296 SER A O 1
ATOM 2133 N N . VAL A 1 297 ? -5.576 -2.810 21.694 1.00 98.06 297 VAL A N 1
ATOM 2134 C CA . VAL A 1 297 ? -6.859 -3.343 21.238 1.00 98.06 297 VAL A CA 1
ATOM 2135 C C . VAL A 1 297 ? -7.454 -4.153 22.386 1.00 98.06 297 VAL A C 1
ATOM 2137 O O . VAL A 1 297 ? -6.726 -4.846 23.101 1.00 98.06 297 VAL A O 1
ATOM 2140 N N . ILE A 1 298 ? -8.758 -4.021 22.596 1.00 95.88 298 ILE A N 1
ATOM 2141 C CA . ILE A 1 298 ? -9.512 -4.779 23.591 1.00 95.88 298 ILE A CA 1
ATOM 2142 C C . ILE A 1 298 ? -10.197 -5.944 22.881 1.00 95.88 298 ILE A C 1
ATOM 2144 O O . ILE A 1 298 ? -10.926 -5.729 21.913 1.00 95.88 298 ILE A O 1
ATOM 2148 N N . LEU A 1 299 ? -9.953 -7.153 23.374 1.00 93.12 299 LEU A N 1
ATOM 2149 C CA . LEU A 1 299 ? -10.697 -8.350 23.013 1.00 93.12 299 LEU A CA 1
ATOM 2150 C C . LEU A 1 299 ? -11.849 -8.495 24.010 1.00 93.12 299 LEU A C 1
ATOM 2152 O O . LEU A 1 299 ? -11.638 -8.793 25.186 1.00 93.12 299 LEU A O 1
ATOM 2156 N N . ASP A 1 300 ? -13.059 -8.178 23.560 1.00 89.56 300 ASP A N 1
ATOM 2157 C CA . ASP A 1 300 ? -14.253 -8.257 24.392 1.00 89.56 300 ASP A CA 1
ATOM 2158 C C . ASP A 1 300 ? -14.677 -9.727 24.551 1.00 89.56 300 ASP A C 1
ATOM 2160 O O . ASP A 1 300 ? -14.888 -10.425 23.559 1.00 89.56 300 ASP A O 1
ATOM 2164 N N . ASN A 1 301 ? -14.857 -10.182 25.798 1.00 83.50 301 ASN A N 1
ATOM 2165 C CA . ASN A 1 301 ? -15.463 -11.489 26.055 1.00 83.50 301 ASN A CA 1
ATOM 2166 C C . ASN A 1 301 ? -16.968 -11.436 25.720 1.00 83.50 301 ASN A C 1
ATOM 2168 O O . ASN A 1 301 ? -17.746 -10.720 26.367 1.00 83.50 301 ASN A O 1
ATOM 2172 N N . GLU A 1 302 ? -17.391 -12.219 24.729 1.00 78.75 302 GLU A N 1
ATOM 2173 C CA . GLU A 1 302 ? -18.786 -12.365 24.326 1.00 78.75 302 GLU A CA 1
ATOM 2174 C C . GLU A 1 302 ? -19.298 -13.781 24.609 1.00 78.75 302 GLU A C 1
ATOM 2176 O O . GLU A 1 302 ? -18.977 -14.737 23.912 1.00 78.75 302 GLU A O 1
ATOM 2181 N N . THR A 1 303 ? -20.210 -13.898 25.574 1.00 76.00 303 THR A N 1
ATOM 2182 C CA . THR A 1 303 ? -20.871 -15.167 25.887 1.00 76.00 303 THR A CA 1
ATOM 2183 C C . THR A 1 303 ? -22.037 -15.471 24.952 1.00 76.00 303 THR A C 1
ATOM 2185 O O . THR A 1 303 ? -22.543 -14.610 24.218 1.00 76.00 303 THR A O 1
ATOM 2188 N N . ALA A 1 304 ? -22.595 -16.679 25.086 1.00 74.06 304 ALA A N 1
ATOM 2189 C CA . ALA A 1 304 ? -23.846 -17.053 24.430 1.00 74.06 304 ALA A CA 1
ATOM 2190 C C . ALA A 1 304 ? -25.006 -16.051 24.625 1.00 74.06 304 ALA A C 1
ATOM 2192 O O . ALA A 1 304 ? -25.874 -15.924 23.754 1.00 74.06 304 ALA A O 1
ATOM 2193 N N . THR A 1 305 ? -24.999 -15.355 25.762 1.00 77.62 305 THR A N 1
ATOM 2194 C CA . THR A 1 305 ? -26.025 -14.404 26.202 1.00 77.62 305 THR A CA 1
ATOM 2195 C C . THR A 1 305 ? -25.627 -12.940 26.044 1.00 77.62 305 THR A C 1
ATOM 2197 O O . THR A 1 305 ? -26.434 -12.068 26.365 1.00 77.62 305 THR A O 1
ATOM 2200 N N . SER A 1 306 ? -24.402 -12.656 25.593 1.00 81.44 306 SER A N 1
ATOM 2201 C CA . SER A 1 306 ? -23.949 -11.279 25.428 1.00 81.44 306 SER A CA 1
ATOM 2202 C C . SER A 1 306 ? -24.746 -10.580 24.317 1.00 81.44 306 SER A C 1
ATOM 2204 O O . SER A 1 306 ? -25.003 -11.190 23.273 1.00 81.44 306 SER A O 1
ATOM 2206 N N . PRO A 1 307 ? -25.161 -9.318 24.531 1.00 85.38 307 PRO A N 1
ATOM 2207 C CA . PRO A 1 307 ? -25.752 -8.510 23.474 1.00 85.38 307 PRO A CA 1
ATOM 2208 C C . PRO A 1 307 ? -24.750 -8.285 22.332 1.00 85.38 307 PRO A C 1
ATOM 2210 O O . PRO A 1 307 ? -23.542 -8.306 22.576 1.00 85.38 307 PRO A O 1
ATOM 2213 N N . PRO A 1 308 ? -25.219 -8.049 21.095 1.00 89.31 308 PRO A N 1
ATOM 2214 C CA . PRO A 1 308 ? -24.322 -7.776 19.983 1.00 89.31 308 PRO A CA 1
ATOM 2215 C C . PRO A 1 308 ? -23.597 -6.439 20.166 1.00 89.31 308 PRO A C 1
ATOM 2217 O O . PRO A 1 308 ? -24.162 -5.482 20.696 1.00 89.31 308 PRO A O 1
ATOM 2220 N N . SER A 1 309 ? -22.360 -6.357 19.677 1.00 88.19 309 SER A N 1
ATOM 2221 C CA . SER A 1 309 ? -21.603 -5.103 19.610 1.00 88.19 309 SER A CA 1
ATOM 2222 C C . SER A 1 309 ? -22.254 -4.089 18.649 1.00 88.19 309 SER A C 1
ATOM 2224 O O . SER A 1 309 ? -23.022 -4.490 17.764 1.00 88.19 309 SER A O 1
ATOM 2226 N N . PRO A 1 310 ? -21.918 -2.783 18.731 1.00 90.00 310 PRO A N 1
ATOM 2227 C CA . PRO A 1 310 ? -22.440 -1.778 17.800 1.00 90.00 310 PRO A CA 1
ATOM 2228 C C . PRO A 1 310 ? -22.211 -2.133 16.327 1.00 90.00 310 PRO A C 1
ATOM 2230 O O . PRO A 1 310 ? -23.098 -1.986 15.488 1.00 90.00 310 PRO A O 1
ATOM 2233 N N . LYS A 1 311 ? -21.028 -2.667 15.999 1.00 89.50 311 LYS A N 1
ATOM 2234 C CA . LYS A 1 311 ? -20.694 -3.080 14.631 1.00 89.50 311 LYS A CA 1
ATOM 2235 C C . LYS A 1 311 ? -21.498 -4.300 14.198 1.00 89.50 311 LYS A C 1
ATOM 2237 O O . LYS A 1 311 ? -21.955 -4.342 13.057 1.00 89.50 311 LYS A O 1
ATOM 2242 N N . ALA A 1 312 ? -21.688 -5.279 15.084 1.00 89.44 312 ALA A N 1
ATOM 2243 C CA . ALA A 1 312 ? -22.503 -6.454 14.794 1.00 89.44 312 ALA A CA 1
ATOM 2244 C C . ALA A 1 312 ? -23.976 -6.064 14.571 1.00 89.44 312 ALA A C 1
ATOM 2246 O O . ALA A 1 312 ? -24.578 -6.489 13.585 1.00 89.44 312 ALA A O 1
ATOM 2247 N N . ALA A 1 313 ? -24.520 -5.185 15.416 1.00 91.75 313 ALA A N 1
ATOM 2248 C CA . ALA A 1 313 ? -25.859 -4.619 15.275 1.00 91.75 313 ALA A CA 1
ATOM 2249 C C . ALA A 1 313 ? -26.029 -3.837 13.959 1.00 91.75 313 ALA A C 1
ATOM 2251 O O . ALA A 1 313 ? -26.951 -4.111 13.189 1.00 91.75 313 ALA A O 1
ATOM 2252 N N . ALA A 1 314 ? -25.096 -2.939 13.632 1.00 90.75 314 ALA A N 1
ATOM 2253 C CA . ALA A 1 314 ? -25.119 -2.182 12.381 1.00 90.75 314 ALA A CA 1
ATOM 2254 C C . ALA A 1 314 ? -25.002 -3.084 11.135 1.00 90.75 314 ALA A C 1
ATOM 2256 O O . ALA A 1 314 ? -25.740 -2.901 10.163 1.00 90.75 314 ALA A O 1
ATOM 2257 N N . ARG A 1 315 ? -24.107 -4.087 11.153 1.00 90.19 315 ARG A N 1
ATOM 2258 C CA . ARG A 1 315 ? -23.974 -5.076 10.065 1.00 90.19 315 ARG A CA 1
ATOM 2259 C C . ARG A 1 315 ? -25.260 -5.878 9.887 1.00 90.19 315 ARG A C 1
ATOM 2261 O O . ARG A 1 315 ? -25.698 -6.060 8.752 1.00 90.19 315 ARG A O 1
ATOM 2268 N N . PHE A 1 316 ? -25.870 -6.322 10.984 1.00 92.00 316 PHE A N 1
ATOM 2269 C CA . PHE A 1 316 ? -27.149 -7.023 10.963 1.00 92.00 316 PHE A CA 1
ATOM 2270 C C . PHE A 1 316 ? -28.248 -6.165 10.323 1.00 92.00 316 PHE A C 1
ATOM 2272 O O . PHE A 1 316 ? -28.890 -6.619 9.377 1.00 92.00 316 PHE A O 1
ATOM 2279 N N . LEU A 1 317 ? -28.409 -4.908 10.752 1.00 90.06 317 LEU A N 1
ATOM 2280 C CA . LEU A 1 317 ? -29.398 -3.986 10.182 1.00 90.06 317 LEU A CA 1
ATOM 2281 C C . LEU A 1 317 ? -29.170 -3.748 8.688 1.00 90.06 317 LEU A C 1
ATOM 2283 O O . LEU A 1 317 ? -30.125 -3.735 7.909 1.00 90.06 317 LEU A O 1
ATOM 2287 N N . LEU A 1 318 ? -27.914 -3.595 8.261 1.00 87.62 318 LEU A N 1
ATOM 2288 C CA . LEU A 1 318 ? -27.572 -3.434 6.849 1.00 87.62 318 LEU A CA 1
ATOM 2289 C C . LEU A 1 318 ? -27.943 -4.680 6.029 1.00 87.62 318 LEU A C 1
ATOM 2291 O O . LEU A 1 318 ? -28.531 -4.561 4.954 1.00 87.62 318 LEU A O 1
ATOM 2295 N N . GLN A 1 319 ? -27.637 -5.876 6.536 1.00 89.44 319 GLN A N 1
ATOM 2296 C CA . GLN A 1 319 ? -27.981 -7.144 5.881 1.00 89.44 319 GLN A CA 1
ATOM 2297 C C . GLN A 1 319 ? -29.490 -7.411 5.868 1.00 89.44 319 GLN A C 1
ATOM 2299 O O . GLN A 1 319 ? -30.002 -7.993 4.912 1.00 89.44 319 GLN A O 1
ATOM 2304 N N . ALA A 1 320 ? -30.205 -6.940 6.888 1.00 86.62 320 ALA A N 1
ATOM 2305 C CA . ALA A 1 320 ? -31.660 -6.964 6.970 1.00 86.62 320 ALA A CA 1
ATOM 2306 C C . ALA A 1 320 ? -32.338 -5.871 6.115 1.00 86.62 320 ALA A C 1
ATOM 2308 O O . ALA A 1 320 ? -33.562 -5.777 6.115 1.00 86.62 320 ALA A O 1
ATOM 2309 N N . ALA A 1 321 ? -31.560 -5.091 5.351 1.00 84.94 321 ALA A N 1
ATOM 2310 C CA . ALA A 1 321 ? -32.006 -4.004 4.475 1.00 84.94 321 ALA A CA 1
ATOM 2311 C C . ALA A 1 321 ? -32.642 -2.793 5.183 1.00 84.94 321 ALA A C 1
ATOM 2313 O O . ALA A 1 321 ? -33.284 -1.977 4.524 1.00 84.94 321 ALA A O 1
ATOM 2314 N N . PHE A 1 322 ? -32.410 -2.644 6.487 1.00 81.06 322 PHE A N 1
ATOM 2315 C CA . PHE A 1 322 ? -32.805 -1.466 7.261 1.00 81.06 322 PHE A CA 1
ATOM 2316 C C . PHE A 1 322 ? -31.697 -0.411 7.291 1.00 81.06 322 PHE A C 1
ATOM 2318 O O . PHE A 1 322 ? -31.936 0.759 7.010 1.00 81.06 322 PHE A O 1
ATOM 2325 N N . GLY A 1 323 ? -30.459 -0.850 7.536 1.00 80.69 323 GLY A N 1
ATOM 2326 C CA . GLY A 1 323 ? -29.309 0.027 7.763 1.00 80.69 323 GLY A CA 1
ATOM 2327 C C . GLY A 1 323 ? -29.389 0.807 9.089 1.00 80.69 323 GLY A C 1
ATOM 2328 O O . GLY A 1 323 ? -30.443 0.841 9.722 1.00 80.69 323 GLY A O 1
ATOM 2329 N N . PRO A 1 324 ? -28.279 1.413 9.546 1.00 82.81 324 PRO A N 1
ATOM 2330 C CA . PRO A 1 324 ? -28.299 2.324 10.691 1.00 82.81 324 PRO A CA 1
ATOM 2331 C C . PRO A 1 324 ? -29.099 3.595 10.369 1.00 82.81 324 PRO A C 1
ATOM 2333 O O . PRO A 1 324 ? -29.012 4.094 9.241 1.00 82.81 324 PRO A O 1
ATOM 2336 N N . ASP A 1 325 ? -29.868 4.109 11.328 1.00 80.12 325 ASP A N 1
ATOM 2337 C CA . ASP A 1 325 ? -30.689 5.311 11.159 1.00 80.12 325 ASP A CA 1
ATOM 2338 C C . ASP A 1 325 ? -30.010 6.588 11.690 1.00 80.12 325 ASP A C 1
ATOM 2340 O O . ASP A 1 325 ? -28.800 6.763 11.523 1.00 80.12 325 ASP A O 1
ATOM 2344 N N . GLN A 1 326 ? -30.789 7.558 12.183 1.00 78.19 326 GLN A N 1
ATOM 2345 C CA . GLN A 1 326 ? -30.226 8.785 12.750 1.00 78.19 326 GLN A CA 1
ATOM 2346 C C . GLN A 1 326 ? -29.664 8.506 14.142 1.00 78.19 326 GLN A C 1
ATOM 2348 O O . GLN A 1 326 ? -30.029 7.525 14.763 1.00 78.19 326 GLN A O 1
ATOM 2353 N N . ASP A 1 327 ? -28.762 9.374 14.582 1.00 81.75 327 ASP A N 1
ATOM 2354 C CA . ASP A 1 327 ? -28.357 9.495 15.978 1.00 81.75 327 ASP A CA 1
ATOM 2355 C C . ASP A 1 327 ? -29.013 10.785 16.494 1.00 81.75 327 ASP A C 1
ATOM 2357 O O . ASP A 1 327 ? -28.807 11.879 15.942 1.00 81.75 327 ASP A O 1
ATOM 2361 N N . THR A 1 328 ? -29.918 10.640 17.454 1.00 82.25 328 THR A N 1
ATOM 2362 C CA . THR A 1 328 ? -30.648 11.720 18.122 1.00 82.25 328 THR A CA 1
ATOM 2363 C C . THR A 1 328 ? -30.018 12.132 19.444 1.00 82.25 328 THR A C 1
ATOM 2365 O O . THR A 1 328 ? -30.442 13.157 20.003 1.00 82.25 328 THR A O 1
ATOM 2368 N N . ASP A 1 329 ? -28.996 11.419 19.913 1.00 84.44 329 ASP A N 1
ATOM 2369 C CA . ASP A 1 329 ? -28.156 11.858 21.008 1.00 84.44 329 ASP A CA 1
ATOM 2370 C C . ASP A 1 329 ? -26.747 12.268 20.524 1.00 84.44 329 ASP A C 1
ATOM 2372 O O . ASP A 1 329 ? -26.615 12.889 19.468 1.00 84.44 329 ASP A O 1
ATOM 2376 N N . ALA A 1 330 ? -25.730 12.207 21.377 1.00 87.00 330 ALA A N 1
ATOM 2377 C CA . ALA A 1 330 ? -24.388 12.695 21.055 1.00 87.00 330 ALA A CA 1
ATOM 2378 C C . ALA A 1 330 ? -23.313 11.649 21.361 1.00 87.00 330 ALA A C 1
ATOM 2380 O O . ALA A 1 330 ? -22.155 12.014 21.602 1.00 87.00 330 ALA A O 1
ATOM 2381 N N . ASP A 1 331 ? -23.696 10.376 21.407 1.00 89.56 331 ASP A N 1
ATOM 2382 C CA . ASP A 1 331 ? -22.797 9.260 21.657 1.00 89.56 331 ASP A CA 1
ATOM 2383 C C . ASP A 1 331 ? -22.200 8.663 20.365 1.00 89.56 331 ASP A C 1
ATOM 2385 O O . ASP A 1 331 ? -21.170 7.983 20.424 1.00 89.56 331 ASP A O 1
ATOM 2389 N N . GLY A 1 332 ? -22.753 9.017 19.197 1.00 86.25 332 GLY A N 1
ATOM 2390 C CA . GLY A 1 332 ? -22.286 8.571 17.889 1.00 86.25 332 GLY A CA 1
ATOM 2391 C C . GLY A 1 332 ? -22.861 7.226 17.436 1.00 86.25 332 GLY A C 1
ATOM 2392 O O . GLY A 1 332 ? -22.359 6.677 16.447 1.00 86.25 332 GLY A O 1
ATOM 2393 N N . LEU A 1 333 ? -23.863 6.680 18.128 1.00 88.25 333 LEU A N 1
ATOM 2394 C CA . LEU A 1 333 ? -24.549 5.436 17.801 1.00 88.25 333 LEU A CA 1
ATOM 2395 C C . LEU A 1 333 ? -25.995 5.720 17.368 1.00 88.25 333 LEU A C 1
ATOM 2397 O O . LEU A 1 333 ? -26.764 6.309 18.113 1.00 88.25 333 LEU A O 1
ATOM 2401 N N . PRO A 1 334 ? -26.408 5.275 16.168 1.00 89.31 334 PRO A N 1
ATOM 2402 C CA . PRO A 1 334 ? -27.806 5.390 15.759 1.00 89.31 334 PRO A CA 1
ATOM 2403 C C . PRO A 1 334 ? -28.759 4.633 16.693 1.00 89.31 334 PRO A C 1
ATOM 2405 O O . PRO A 1 334 ? -28.446 3.510 17.103 1.00 89.31 334 PRO A O 1
ATOM 2408 N N . GLU A 1 335 ? -29.947 5.178 16.971 1.00 87.12 335 GLU A N 1
ATOM 2409 C CA . GLU A 1 335 ? -30.868 4.583 17.956 1.00 87.12 335 GLU A CA 1
ATOM 2410 C C . GLU A 1 335 ? -31.286 3.156 17.597 1.00 87.12 335 GLU A C 1
ATOM 2412 O O . GLU A 1 335 ? -31.475 2.311 18.476 1.00 87.12 335 GLU A O 1
ATOM 2417 N N . ASN A 1 336 ? -31.449 2.848 16.307 1.00 85.75 336 ASN A N 1
ATOM 2418 C CA . ASN A 1 336 ? -31.819 1.494 15.909 1.00 85.75 336 ASN A CA 1
ATOM 2419 C C . ASN A 1 336 ? -30.685 0.479 16.139 1.00 85.75 336 ASN A C 1
ATOM 2421 O O . ASN A 1 336 ? -30.950 -0.703 16.374 1.00 85.75 336 ASN A O 1
ATOM 2425 N N . VAL A 1 337 ? -29.427 0.928 16.127 1.00 91.06 337 VAL A N 1
ATOM 2426 C CA . VAL A 1 337 ? -28.265 0.112 16.491 1.00 91.06 337 VAL A CA 1
ATOM 2427 C C . VAL A 1 337 ? -28.311 -0.169 17.989 1.00 91.06 337 VAL A C 1
ATOM 2429 O O . VAL A 1 337 ? -28.186 -1.330 18.380 1.00 91.06 337 VAL A O 1
ATOM 2432 N N . GLU A 1 338 ? -28.569 0.844 18.816 1.00 91.50 338 GLU A N 1
ATOM 2433 C CA . GLU A 1 338 ? -28.733 0.675 20.264 1.00 91.50 338 GLU A CA 1
ATOM 2434 C C . GLU A 1 338 ? -29.906 -0.253 20.618 1.00 91.50 338 GLU A C 1
ATOM 2436 O O . GLU A 1 338 ? -29.803 -1.082 21.527 1.00 91.50 338 GLU A O 1
ATOM 2441 N N . GLU A 1 339 ? -31.015 -0.168 19.877 1.00 91.56 339 GLU A N 1
ATOM 2442 C CA . GLU A 1 339 ? -32.170 -1.054 20.034 1.00 91.56 339 GLU A CA 1
ATOM 2443 C C . GLU A 1 339 ? -31.750 -2.518 19.822 1.00 91.56 339 GLU A C 1
ATOM 2445 O O . GLU A 1 339 ? -31.971 -3.356 20.701 1.00 91.56 339 GLU A O 1
ATOM 2450 N N . VAL A 1 340 ? -31.063 -2.821 18.713 1.00 92.81 340 VAL A N 1
ATOM 2451 C CA . VAL A 1 340 ? -30.542 -4.171 18.429 1.00 92.81 340 VAL A CA 1
ATOM 2452 C C . VAL A 1 340 ? -29.524 -4.613 19.480 1.00 92.81 340 VAL A C 1
ATOM 2454 O O . VAL A 1 340 ? -29.571 -5.767 19.913 1.00 92.81 340 VAL A O 1
ATOM 2457 N N . MET A 1 341 ? -28.631 -3.722 19.922 1.00 92.00 341 MET A N 1
ATOM 2458 C CA . MET A 1 341 ? -27.687 -4.008 21.007 1.00 92.00 341 MET A CA 1
ATOM 2459 C C . MET A 1 341 ? -28.425 -4.382 22.294 1.00 92.00 341 MET A C 1
ATOM 2461 O O . MET A 1 341 ? -28.086 -5.366 22.938 1.00 92.00 341 MET A O 1
ATOM 2465 N N . SER A 1 342 ? -29.468 -3.647 22.668 1.00 92.75 342 SER A N 1
ATOM 2466 C CA . SER A 1 342 ? -30.190 -3.885 23.921 1.00 92.75 342 SER A CA 1
ATOM 2467 C C . SER A 1 342 ? -31.065 -5.146 23.900 1.00 92.75 342 SER A C 1
ATOM 2469 O O . SER A 1 342 ? -31.185 -5.830 24.918 1.00 92.75 342 SER A O 1
ATOM 2471 N N . MET A 1 343 ? -31.680 -5.459 22.756 1.00 91.81 343 MET A N 1
ATOM 2472 C CA . MET A 1 343 ? -32.630 -6.567 22.612 1.00 91.81 343 MET A CA 1
ATOM 2473 C C . MET A 1 343 ? -31.950 -7.881 22.216 1.00 91.81 343 MET A C 1
ATOM 2475 O O . MET A 1 343 ? -32.403 -8.957 22.608 1.00 91.81 343 MET A O 1
ATOM 2479 N N . GLY A 1 344 ? -30.875 -7.803 21.431 1.00 91.25 344 GLY A N 1
ATOM 2480 C CA . GLY A 1 344 ? -30.310 -8.936 20.707 1.00 91.25 344 GLY A CA 1
ATOM 2481 C C . GLY A 1 344 ? -31.096 -9.277 19.436 1.00 91.25 344 GLY A C 1
ATOM 2482 O O . GLY A 1 344 ? -32.254 -8.897 19.263 1.00 91.25 344 GLY A O 1
ATOM 2483 N N . PHE A 1 345 ? -30.459 -10.021 18.528 1.00 89.88 345 PHE A N 1
ATOM 2484 C CA . PHE A 1 345 ? -30.996 -10.266 17.184 1.00 89.88 345 PHE A CA 1
ATOM 2485 C C . PHE A 1 345 ? -32.350 -10.977 17.180 1.00 89.88 345 PHE A C 1
ATOM 2487 O O . PHE A 1 345 ? -33.261 -10.537 16.488 1.00 89.88 345 PHE A O 1
ATOM 2494 N N . GLU A 1 346 ? -32.500 -12.065 17.943 1.00 92.06 346 GLU A N 1
ATOM 2495 C CA . GLU A 1 346 ? -33.735 -12.862 17.944 1.00 92.06 346 GLU A CA 1
ATOM 2496 C C . GLU A 1 346 ? -34.926 -12.053 18.459 1.00 92.06 346 GLU A C 1
ATOM 2498 O O . GLU A 1 346 ? -35.953 -11.973 17.790 1.00 92.06 346 GLU A O 1
ATOM 2503 N N . ALA A 1 347 ? -34.768 -11.389 19.608 1.00 91.81 347 ALA A N 1
ATOM 2504 C CA . ALA A 1 347 ? -35.831 -10.579 20.189 1.00 91.81 347 ALA A CA 1
ATOM 2505 C C . ALA A 1 347 ? -36.162 -9.361 19.318 1.00 91.81 347 ALA A C 1
ATOM 2507 O O . ALA A 1 347 ? -37.330 -8.997 19.207 1.00 91.81 347 ALA A O 1
ATOM 2508 N N . TRP A 1 348 ? -35.161 -8.753 18.675 1.00 91.88 348 TRP A N 1
ATOM 2509 C CA . TRP A 1 348 ? -35.389 -7.664 17.731 1.00 91.88 348 TRP A CA 1
ATOM 2510 C C . TRP A 1 348 ? -36.153 -8.140 16.486 1.00 91.88 348 TRP A C 1
ATOM 2512 O O . TRP A 1 348 ? -37.102 -7.483 16.064 1.00 91.88 348 TRP A O 1
ATOM 2522 N N . ILE A 1 349 ? -35.806 -9.307 15.926 1.00 90.94 349 ILE A N 1
ATOM 2523 C CA . ILE A 1 349 ? -36.530 -9.929 14.802 1.00 90.94 349 ILE A CA 1
ATOM 2524 C C . ILE A 1 349 ? -37.980 -10.234 15.197 1.00 90.94 349 ILE A C 1
ATOM 2526 O O . ILE A 1 349 ? -38.907 -9.914 14.449 1.00 90.94 349 ILE A O 1
ATOM 2530 N N . ASP A 1 350 ? -38.187 -10.831 16.370 1.00 92.69 350 ASP A N 1
ATOM 2531 C CA . ASP A 1 350 ? -39.522 -11.120 16.891 1.00 92.69 350 ASP A CA 1
ATOM 2532 C C . ASP A 1 350 ? -40.329 -9.836 17.100 1.00 92.69 350 ASP A C 1
ATOM 2534 O O . ASP A 1 350 ? -41.520 -9.800 16.786 1.00 92.69 350 ASP A O 1
ATOM 2538 N N . ASP A 1 351 ? -39.703 -8.762 17.584 1.00 85.69 351 ASP A N 1
ATOM 2539 C CA . ASP A 1 351 ? -40.342 -7.453 17.688 1.00 85.69 351 ASP A CA 1
ATOM 2540 C C . ASP A 1 351 ? -40.785 -6.936 16.314 1.00 85.69 351 ASP A C 1
ATOM 2542 O O . ASP A 1 351 ? -41.947 -6.550 16.170 1.00 85.69 351 ASP A O 1
ATOM 2546 N N . GLN A 1 352 ? -39.951 -7.058 15.272 1.00 82.69 352 GLN A N 1
ATOM 2547 C CA . GLN A 1 352 ? -40.352 -6.683 13.909 1.00 82.69 352 GLN A CA 1
ATOM 2548 C C . GLN A 1 352 ? -41.576 -7.465 13.415 1.00 82.69 352 GLN A C 1
ATOM 2550 O O . GLN A 1 352 ? -42.459 -6.891 12.777 1.00 82.69 352 GLN A O 1
ATOM 2555 N N . PHE A 1 353 ? -41.686 -8.758 13.736 1.00 81.56 353 PHE A N 1
ATOM 2556 C CA . PHE A 1 353 ? -42.862 -9.557 13.370 1.00 81.56 353 PHE A CA 1
ATOM 2557 C C . PHE A 1 353 ? -44.105 -9.251 14.213 1.00 81.56 353 PHE A C 1
ATOM 2559 O O . PHE A 1 353 ? -45.230 -9.434 13.739 1.00 81.56 353 PHE A O 1
ATOM 2566 N N . ASN A 1 354 ? -43.919 -8.802 15.455 1.00 80.12 354 ASN A N 1
ATOM 2567 C CA . ASN A 1 354 ? -45.007 -8.449 16.364 1.00 80.12 354 ASN A CA 1
ATOM 2568 C C . ASN A 1 354 ? -45.521 -7.019 16.154 1.00 80.12 354 ASN A C 1
ATOM 2570 O O . ASN A 1 354 ? -46.629 -6.695 16.605 1.00 80.12 354 ASN A O 1
ATOM 2574 N N . ARG A 1 355 ? -44.761 -6.163 15.457 1.00 70.56 355 ARG A N 1
ATOM 2575 C CA . ARG A 1 355 ? -45.208 -4.820 15.082 1.00 70.56 355 ARG A CA 1
ATOM 2576 C C . ARG A 1 355 ? -46.485 -4.916 14.231 1.00 70.56 355 ARG A C 1
ATOM 2578 O O . ARG A 1 355 ? -46.562 -5.713 13.292 1.00 70.56 355 ARG A O 1
ATOM 2585 N N . PRO A 1 356 ? -47.536 -4.129 14.544 1.00 66.31 356 PRO A N 1
ATOM 2586 C CA . PRO A 1 356 ? -48.762 -4.142 13.760 1.00 66.31 356 PRO A CA 1
ATOM 2587 C C . PRO A 1 356 ? -48.452 -3.795 12.308 1.00 66.31 356 PRO A C 1
ATOM 2589 O O . PRO A 1 356 ? -47.806 -2.778 12.058 1.00 66.31 356 PRO A O 1
ATOM 2592 N N . LEU A 1 357 ? -48.971 -4.587 11.364 1.00 62.25 357 LEU A N 1
ATOM 2593 C CA . LEU A 1 357 ? -48.852 -4.292 9.938 1.00 62.25 357 LEU A CA 1
ATOM 2594 C C . LEU A 1 357 ? -49.256 -2.836 9.676 1.00 62.25 357 LEU A C 1
ATOM 2596 O O . LEU A 1 357 ? -50.428 -2.463 9.813 1.00 62.25 357 LEU A O 1
ATOM 2600 N N . GLY A 1 358 ? -48.278 -2.021 9.281 1.00 59.81 358 GLY A N 1
ATOM 2601 C CA . GLY A 1 358 ? -48.501 -0.672 8.796 1.00 59.81 358 GLY A CA 1
ATOM 2602 C C . GLY A 1 358 ? -49.198 -0.748 7.447 1.00 59.81 358 GLY A C 1
ATOM 2603 O O . GLY A 1 358 ? -48.561 -0.714 6.398 1.00 59.81 358 GLY A O 1
ATOM 2604 N N . LEU A 1 359 ? -50.524 -0.889 7.440 1.00 59.38 359 LEU A N 1
ATOM 2605 C CA . LEU A 1 359 ? -51.274 -0.790 6.196 1.00 59.38 359 LEU A CA 1
ATOM 2606 C C . LEU A 1 359 ? -50.993 0.598 5.604 1.00 59.38 359 LEU A C 1
ATOM 2608 O O . LEU A 1 359 ? -51.130 1.600 6.295 1.00 59.38 359 LEU A O 1
ATOM 2612 N N . LEU A 1 360 ? -50.682 0.692 4.308 1.00 66.94 360 LEU A N 1
ATOM 2613 C CA . LEU A 1 360 ? -50.674 1.986 3.598 1.00 66.94 360 LEU A CA 1
ATOM 2614 C C . LEU A 1 360 ? -52.070 2.644 3.603 1.00 66.94 360 LEU A C 1
ATOM 2616 O O . LEU A 1 360 ? -52.221 3.818 3.261 1.00 66.94 360 LEU A O 1
ATOM 2620 N N . GLN A 1 361 ? -53.087 1.874 4.004 1.00 69.94 361 GLN A N 1
ATOM 2621 C CA . GLN A 1 361 ? -54.496 2.221 4.005 1.00 69.94 361 GLN A CA 1
ATOM 2622 C C . GLN A 1 361 ? -54.813 3.543 4.729 1.00 69.94 361 GLN A C 1
ATOM 2624 O O . GLN A 1 361 ? -55.375 4.412 4.063 1.00 69.94 361 GLN A O 1
ATOM 2629 N N . PRO A 1 362 ? -54.413 3.795 5.994 1.00 72.81 362 PRO A N 1
ATOM 2630 C CA . PRO A 1 362 ? -54.778 5.019 6.711 1.00 72.81 362 PRO A CA 1
ATOM 2631 C C . PRO A 1 362 ? -54.237 6.293 6.052 1.00 72.81 362 PRO A C 1
ATOM 2633 O O . PRO A 1 362 ? -54.912 7.323 6.064 1.00 72.81 362 PRO A O 1
ATOM 2636 N N . TRP A 1 363 ? -53.052 6.227 5.435 1.00 74.94 363 TRP A N 1
ATOM 2637 C CA . TRP A 1 363 ? -52.531 7.322 4.618 1.00 74.94 363 TRP A CA 1
ATOM 2638 C C . TRP A 1 363 ? -53.340 7.412 3.323 1.00 74.94 363 TRP A C 1
ATOM 2640 O O . TRP A 1 363 ? -53.966 8.429 3.056 1.00 74.94 363 TRP A O 1
ATOM 2650 N N . THR A 1 364 ? -53.456 6.342 2.537 1.00 77.25 364 THR A N 1
ATOM 2651 C CA . THR A 1 364 ? -54.209 6.417 1.271 1.00 77.25 364 THR A CA 1
ATOM 2652 C C . THR A 1 364 ? -55.650 6.927 1.434 1.00 77.25 364 THR A C 1
ATOM 2654 O O . THR A 1 364 ? -56.101 7.716 0.601 1.00 77.25 364 THR A O 1
ATOM 2657 N N . GLU A 1 365 ? -56.337 6.569 2.524 1.00 81.25 365 GLU A N 1
ATOM 2658 C CA . GLU A 1 365 ? -57.658 7.085 2.906 1.00 81.25 365 GLU A CA 1
ATOM 2659 C C . GLU A 1 365 ? -57.612 8.571 3.285 1.00 81.25 365 GLU A C 1
ATOM 2661 O O . GLU A 1 365 ? -58.429 9.361 2.806 1.00 81.25 365 GLU A O 1
ATOM 2666 N N . TRP A 1 366 ? -56.631 8.986 4.093 1.00 83.75 366 TRP A N 1
ATOM 2667 C CA . TRP A 1 366 ? -56.451 10.394 4.442 1.00 83.75 366 TRP A CA 1
ATOM 2668 C C . TRP A 1 366 ? -56.128 11.256 3.214 1.00 83.75 366 TRP A C 1
ATOM 2670 O O . TRP A 1 366 ? -56.677 12.352 3.087 1.00 83.75 366 TRP A O 1
ATOM 2680 N N . GLN A 1 367 ? -55.310 10.774 2.267 1.00 79.44 367 GLN A N 1
ATOM 2681 C CA . GLN A 1 367 ? -55.034 11.512 1.030 1.00 79.44 367 GLN A CA 1
ATOM 2682 C C . GLN A 1 367 ? -56.266 11.662 0.164 1.00 79.44 367 GLN A C 1
ATOM 2684 O O . GLN A 1 367 ? -56.478 12.723 -0.417 1.00 79.44 367 GLN A O 1
ATOM 2689 N N . ALA A 1 368 ? -57.056 10.595 0.048 1.00 82.75 368 ALA A N 1
ATOM 2690 C CA . ALA A 1 368 ? -58.268 10.624 -0.752 1.00 82.75 368 ALA A CA 1
ATOM 2691 C C . ALA A 1 368 ? -59.230 11.713 -0.249 1.00 82.75 368 ALA A C 1
ATOM 2693 O O . ALA A 1 368 ? -59.877 12.374 -1.058 1.00 82.75 368 ALA A O 1
ATOM 2694 N N . ALA A 1 369 ? -59.273 11.941 1.068 1.00 85.56 369 ALA A N 1
ATOM 2695 C CA . ALA A 1 369 ? -60.105 12.970 1.681 1.00 85.56 369 ALA A CA 1
ATOM 2696 C C . ALA A 1 369 ? -59.483 14.384 1.662 1.00 85.56 369 ALA A C 1
ATOM 2698 O O . ALA A 1 369 ? -60.211 15.356 1.471 1.00 85.56 369 ALA A O 1
ATOM 2699 N N . ASN A 1 370 ? -58.162 14.518 1.840 1.00 84.50 370 ASN A N 1
ATOM 2700 C CA . ASN A 1 370 ? -57.509 15.808 2.131 1.00 84.50 370 ASN A CA 1
ATOM 2701 C C . ASN A 1 370 ? -56.485 16.265 1.069 1.00 84.50 370 ASN A C 1
ATOM 2703 O O . ASN A 1 370 ? -56.027 17.404 1.084 1.00 84.50 370 ASN A O 1
ATOM 2707 N N . GLY A 1 371 ? -56.097 15.410 0.121 1.00 79.56 371 GLY A N 1
ATOM 2708 C CA . GLY A 1 371 ? -54.983 15.674 -0.800 1.00 79.56 371 GLY A CA 1
ATOM 2709 C C . GLY A 1 371 ? -55.182 16.911 -1.681 1.00 79.56 371 GLY A C 1
ATOM 2710 O O . GLY A 1 371 ? -54.248 17.690 -1.870 1.00 79.56 371 GLY A O 1
ATOM 2711 N N . ASN A 1 372 ? -56.412 17.146 -2.152 1.00 80.94 372 ASN A N 1
ATOM 2712 C CA . ASN A 1 372 ? -56.735 18.290 -3.012 1.00 80.94 372 ASN A CA 1
ATOM 2713 C C . ASN A 1 372 ? -56.589 19.638 -2.294 1.00 80.94 372 ASN A C 1
ATOM 2715 O O . ASN A 1 372 ? -56.123 20.596 -2.907 1.00 80.94 372 ASN A O 1
ATOM 2719 N N . SER A 1 373 ? -56.961 19.726 -1.012 1.00 82.12 373 SER A N 1
ATOM 2720 C CA . SER A 1 373 ? -56.821 20.964 -0.231 1.00 82.12 373 SER A CA 1
ATOM 2721 C C . SER A 1 373 ? -55.369 21.276 0.130 1.00 82.12 373 SER A C 1
ATOM 2723 O O . SER A 1 373 ? -55.051 22.429 0.401 1.00 82.12 373 SER A O 1
ATOM 2725 N N . HIS A 1 374 ? -54.491 20.270 0.102 1.00 75.38 374 HIS A N 1
ATOM 2726 C CA . HIS A 1 374 ? -53.066 20.400 0.416 1.00 75.38 374 HIS A CA 1
ATOM 2727 C C . HIS A 1 374 ? -52.153 20.407 -0.821 1.00 75.38 374 HIS A C 1
ATOM 2729 O O . HIS A 1 374 ? -50.934 20.402 -0.674 1.00 75.38 374 HIS A O 1
ATOM 2735 N N . GLY A 1 375 ? -52.712 20.428 -2.036 1.00 81.44 375 GLY A N 1
ATOM 2736 C CA . GLY A 1 375 ? -51.925 20.478 -3.274 1.00 81.44 375 GLY A CA 1
ATOM 2737 C C . GLY A 1 375 ? -51.137 19.198 -3.584 1.00 81.44 375 GLY A C 1
ATOM 2738 O O . GLY A 1 375 ? -50.142 19.243 -4.304 1.00 81.44 375 GLY A O 1
ATOM 2739 N N . LEU A 1 376 ? -51.555 18.051 -3.040 1.00 74.81 376 LEU A N 1
ATOM 2740 C CA . LEU A 1 376 ? -50.885 16.761 -3.221 1.00 74.81 376 LEU A CA 1
ATOM 2741 C C . LEU A 1 376 ? -51.419 16.052 -4.475 1.00 74.81 376 LEU A C 1
ATOM 2743 O O . LEU A 1 376 ? -52.286 15.180 -4.392 1.00 74.81 376 LEU A O 1
ATOM 2747 N N . TYR A 1 377 ? -50.904 16.444 -5.642 1.00 74.31 377 TYR A N 1
ATOM 2748 C CA . TYR A 1 377 ? -51.345 15.949 -6.950 1.00 74.31 377 TYR A CA 1
ATOM 2749 C C . TYR A 1 377 ? -50.497 14.757 -7.433 1.00 74.31 377 TYR A C 1
ATOM 2751 O O . TYR A 1 377 ? -49.500 14.924 -8.129 1.00 74.31 377 TYR A O 1
ATOM 2759 N N . GLY A 1 378 ? -50.911 13.537 -7.089 1.00 77.81 378 GLY A N 1
ATOM 2760 C CA . GLY A 1 378 ? -50.284 12.286 -7.542 1.00 77.81 378 GLY A CA 1
ATOM 2761 C C . GLY A 1 378 ? -50.991 11.054 -6.967 1.00 77.81 378 GLY A C 1
ATOM 2762 O O . GLY A 1 378 ? -52.043 11.180 -6.338 1.00 77.81 378 GLY A O 1
ATOM 2763 N N . ARG A 1 379 ? -50.462 9.844 -7.205 1.00 79.94 379 ARG A N 1
ATOM 2764 C CA . ARG A 1 379 ? -51.123 8.614 -6.734 1.00 79.94 379 ARG A CA 1
ATOM 2765 C C . ARG A 1 379 ? -50.934 8.443 -5.230 1.00 79.94 379 ARG A C 1
ATOM 2767 O O . ARG A 1 379 ? -49.808 8.444 -4.740 1.00 79.94 379 ARG A O 1
ATOM 2774 N N . SER A 1 380 ? -52.030 8.236 -4.504 1.00 74.06 380 SER A N 1
ATOM 2775 C CA . SER A 1 380 ? -51.988 8.213 -3.043 1.00 74.06 380 SER A CA 1
ATOM 2776 C C . SER A 1 380 ? -51.182 7.059 -2.460 1.00 74.06 380 SER A C 1
ATOM 2778 O O . SER A 1 380 ? -50.498 7.216 -1.455 1.00 74.06 380 SER A O 1
ATOM 2780 N N . ASN A 1 381 ? -51.186 5.912 -3.134 1.00 70.25 381 ASN A N 1
ATOM 2781 C CA . ASN A 1 381 ? -50.350 4.778 -2.761 1.00 70.25 381 ASN A CA 1
ATOM 2782 C C . ASN A 1 381 ? -48.846 5.059 -2.928 1.00 70.25 381 ASN A C 1
ATOM 2784 O O . ASN A 1 381 ? -48.061 4.550 -2.140 1.00 70.25 381 ASN A O 1
ATOM 2788 N N . GLN A 1 382 ? -48.441 5.884 -3.900 1.00 77.19 382 GLN A N 1
ATOM 2789 C CA . GLN A 1 382 ? -47.036 6.256 -4.098 1.00 77.19 382 GLN A CA 1
ATOM 2790 C C . GLN A 1 382 ? -46.544 7.203 -3.007 1.00 77.19 382 GLN A C 1
ATOM 2792 O O . GLN A 1 382 ? -45.447 7.013 -2.500 1.00 77.19 382 GLN A O 1
ATOM 2797 N N . TYR A 1 383 ? -47.350 8.187 -2.604 1.00 74.31 383 TYR A N 1
ATOM 2798 C CA . TYR A 1 383 ? -46.984 9.066 -1.491 1.00 74.31 383 TYR A CA 1
ATOM 2799 C C . TYR A 1 383 ? -47.036 8.357 -0.143 1.00 74.31 383 TYR A C 1
ATOM 2801 O O . TYR A 1 383 ? -46.187 8.623 0.704 1.00 74.31 383 TYR A O 1
ATOM 2809 N N . ALA A 1 384 ? -47.999 7.454 0.059 1.00 70.31 384 ALA A N 1
ATOM 2810 C CA . ALA A 1 384 ? -48.049 6.617 1.250 1.00 70.31 384 ALA A CA 1
ATOM 2811 C C . ALA A 1 384 ? -46.802 5.736 1.357 1.00 70.31 384 ALA A C 1
ATOM 2813 O O . ALA A 1 384 ? -46.167 5.700 2.405 1.00 70.31 384 ALA A O 1
ATOM 2814 N N . TRP A 1 385 ? -46.413 5.101 0.249 1.00 72.38 385 TRP A N 1
ATOM 2815 C CA . TRP A 1 385 ? -45.185 4.319 0.167 1.00 72.38 385 TRP A CA 1
ATOM 2816 C C . TRP A 1 385 ? -43.935 5.183 0.382 1.00 72.38 385 TRP A C 1
ATOM 2818 O O . TRP A 1 385 ? -43.110 4.842 1.217 1.00 72.38 385 TRP A O 1
ATOM 2828 N N . TRP A 1 386 ? -43.822 6.339 -0.282 1.00 72.56 386 TRP A N 1
ATOM 2829 C CA . TRP A 1 386 ? -42.665 7.230 -0.141 1.00 72.56 386 TRP A CA 1
ATOM 2830 C C . TRP A 1 386 ? -42.499 7.752 1.287 1.00 72.56 386 TRP A C 1
ATOM 2832 O O . TRP A 1 386 ? -41.406 7.704 1.827 1.00 72.56 386 TRP A O 1
ATOM 2842 N N . ASN A 1 387 ? -43.573 8.200 1.943 1.00 69.88 387 ASN A N 1
ATOM 2843 C CA . ASN A 1 387 ? -43.486 8.626 3.345 1.00 69.88 387 ASN A CA 1
ATOM 2844 C C . ASN A 1 387 ? -43.113 7.474 4.284 1.00 69.88 387 ASN A C 1
ATOM 2846 O O . ASN A 1 387 ? -42.480 7.720 5.306 1.00 69.88 387 ASN A O 1
ATOM 2850 N N . ARG A 1 388 ? -43.497 6.236 3.943 1.00 67.31 388 ARG A N 1
ATOM 2851 C CA . ARG A 1 388 ? -43.099 5.054 4.709 1.00 67.31 388 ARG A CA 1
ATOM 2852 C C . ARG A 1 388 ? -41.605 4.782 4.559 1.00 67.31 388 ARG A C 1
ATOM 2854 O O . ARG A 1 388 ? -40.926 4.700 5.566 1.00 67.31 388 ARG A O 1
ATOM 2861 N N . VAL A 1 389 ? -41.103 4.765 3.323 1.00 62.06 389 VAL A N 1
ATOM 2862 C CA . VAL A 1 389 ? -39.673 4.587 3.006 1.00 62.06 389 VAL A CA 1
ATOM 2863 C C . VAL A 1 389 ? -38.806 5.716 3.572 1.00 62.06 389 VAL A C 1
ATOM 2865 O O . VAL A 1 389 ? -37.668 5.490 3.950 1.00 62.06 389 VAL A O 1
ATOM 2868 N N . MET A 1 390 ? -39.335 6.938 3.658 1.00 65.44 390 MET A N 1
ATOM 2869 C CA . MET A 1 390 ? -38.621 8.088 4.225 1.00 65.44 390 MET A CA 1
ATOM 2870 C C . MET A 1 390 ? -38.692 8.158 5.762 1.00 65.44 390 MET A C 1
ATOM 2872 O O . MET A 1 390 ? -38.359 9.197 6.328 1.00 65.44 390 MET A O 1
ATOM 2876 N N . GLY A 1 391 ? -39.172 7.107 6.438 1.00 64.94 391 GLY A N 1
ATOM 2877 C CA . GLY A 1 391 ? -39.147 7.015 7.899 1.00 64.94 391 GLY A CA 1
ATOM 2878 C C . GLY A 1 391 ? -40.038 8.031 8.620 1.00 64.94 391 GLY A C 1
ATOM 2879 O O . GLY A 1 391 ? -39.753 8.419 9.750 1.00 64.94 391 GLY A O 1
ATOM 2880 N N . VAL A 1 392 ? -41.115 8.519 7.989 1.00 66.56 392 VAL A N 1
ATOM 2881 C CA . VAL A 1 392 ? -41.964 9.540 8.619 1.00 66.56 392 VAL A CA 1
ATOM 2882 C C . VAL A 1 392 ? -42.659 8.936 9.854 1.00 66.56 392 VAL A C 1
ATOM 2884 O O . VAL A 1 392 ? -43.414 7.970 9.711 1.00 66.56 392 VAL A O 1
ATOM 2887 N N . PRO A 1 393 ? -42.509 9.527 11.059 1.00 62.16 393 PRO A N 1
ATOM 2888 C CA . PRO A 1 393 ? -42.953 8.937 12.333 1.00 62.16 393 PRO A CA 1
ATOM 2889 C C . PRO A 1 393 ? -44.478 8.963 12.537 1.00 62.16 393 PRO A C 1
ATOM 2891 O O . PRO A 1 393 ? -44.983 8.820 13.649 1.00 62.16 393 PRO A O 1
ATOM 2894 N N . LYS A 1 394 ? -45.262 9.224 11.488 1.00 67.75 394 LYS A N 1
ATOM 2895 C CA . LYS A 1 394 ? -46.725 9.279 11.534 1.00 67.75 394 LYS A CA 1
ATOM 2896 C C . LYS A 1 394 ? -47.309 8.571 10.319 1.00 67.75 394 LYS A C 1
ATOM 2898 O O . LYS A 1 394 ? -46.963 8.901 9.190 1.00 67.75 394 LYS A O 1
ATOM 2903 N N . LEU A 1 395 ? -48.289 7.690 10.547 1.00 66.19 395 LEU A N 1
ATOM 2904 C CA . LEU A 1 395 ? -49.039 7.016 9.474 1.00 66.19 395 LEU A CA 1
ATOM 2905 C C . LEU A 1 395 ? -49.785 7.983 8.543 1.00 66.19 395 LEU A C 1
ATOM 2907 O O . LEU A 1 395 ? -50.076 7.637 7.405 1.00 66.19 395 LEU A O 1
ATOM 2911 N N . ARG A 1 396 ? -50.149 9.173 9.031 1.00 72.00 396 ARG A N 1
ATOM 2912 C CA . ARG A 1 396 ? -50.778 10.248 8.252 1.00 72.00 396 ARG A CA 1
ATOM 2913 C C . ARG A 1 396 ? -50.477 11.613 8.887 1.00 72.00 396 ARG A C 1
ATOM 2915 O O . ARG A 1 396 ? -50.251 11.666 10.098 1.00 72.00 396 ARG A O 1
ATOM 2922 N N . PRO A 1 397 ? -50.504 12.721 8.125 1.00 71.38 397 PRO A N 1
ATOM 2923 C CA . PRO A 1 397 ? -50.065 14.036 8.613 1.00 71.38 397 PRO A CA 1
ATOM 2924 C C . PRO A 1 397 ? -50.809 14.577 9.844 1.00 71.38 397 PRO A C 1
ATOM 2926 O O . PRO A 1 397 ? -50.228 15.320 10.632 1.00 71.38 397 PRO A O 1
ATOM 2929 N N . ASP A 1 398 ? -52.071 14.190 10.044 1.00 76.44 398 ASP A N 1
ATOM 2930 C CA . ASP A 1 398 ? -52.910 14.623 11.169 1.00 76.44 398 ASP A CA 1
ATOM 2931 C C . ASP A 1 398 ? -52.955 13.619 12.338 1.00 76.44 398 ASP A C 1
ATOM 2933 O O . ASP A 1 398 ? -53.731 13.799 13.280 1.00 76.44 398 ASP A O 1
ATOM 2937 N N . ALA A 1 399 ? -52.146 12.553 12.302 1.00 73.25 399 ALA A N 1
ATOM 2938 C CA . ALA A 1 399 ? -52.109 11.574 13.382 1.00 73.25 399 ALA A CA 1
ATOM 2939 C C . ALA A 1 399 ? -51.644 12.231 14.696 1.00 73.25 399 ALA A C 1
ATOM 2941 O O . ALA A 1 399 ? -50.620 12.926 14.747 1.00 73.25 399 ALA A O 1
ATOM 2942 N N . ALA A 1 400 ? -52.422 12.006 15.761 1.00 68.50 400 ALA A N 1
ATOM 2943 C CA . ALA A 1 400 ? -52.157 12.543 17.096 1.00 68.50 400 ALA A CA 1
ATOM 2944 C C . ALA A 1 400 ? -50.991 11.828 17.790 1.00 68.50 400 ALA A C 1
ATOM 2946 O O . ALA A 1 400 ? -50.258 12.445 18.556 1.00 68.50 400 ALA A O 1
ATOM 2947 N N . THR A 1 401 ? -50.812 10.542 17.498 1.00 64.19 401 THR A N 1
ATOM 2948 C CA . THR A 1 401 ? -49.719 9.718 18.007 1.00 64.19 401 THR A CA 1
ATOM 2949 C C . THR A 1 401 ? -48.667 9.542 16.923 1.00 64.19 401 THR A C 1
ATOM 2951 O O . THR A 1 401 ? -49.003 9.309 15.758 1.00 64.19 401 THR A O 1
ATOM 2954 N N . THR A 1 402 ? -47.397 9.648 17.303 1.00 64.94 402 THR A N 1
ATOM 2955 C CA . THR A 1 402 ? -46.327 9.072 16.497 1.00 64.94 402 THR A CA 1
ATOM 2956 C C . THR A 1 402 ? -46.492 7.556 16.513 1.00 64.94 402 THR A C 1
ATOM 2958 O O . THR A 1 402 ? -46.871 6.968 17.526 1.00 64.94 402 THR A O 1
ATOM 2961 N N . GLN A 1 403 ? -46.284 6.930 15.366 1.00 58.66 403 GLN A N 1
ATOM 2962 C CA . GLN A 1 403 ? -46.001 5.507 15.307 1.00 58.66 403 GLN A CA 1
ATOM 2963 C C . GLN A 1 403 ? -44.526 5.416 14.966 1.00 58.66 403 GLN A C 1
ATOM 2965 O O . GLN A 1 403 ? -44.068 6.166 14.101 1.00 58.66 403 GLN A O 1
ATOM 2970 N N . LEU A 1 404 ? -43.794 4.528 15.639 1.00 51.56 404 LEU A N 1
ATOM 2971 C CA . LEU A 1 404 ? -42.443 4.212 15.199 1.00 51.56 404 LEU A CA 1
ATOM 2972 C C . LEU A 1 404 ? -42.503 3.922 13.689 1.00 51.56 404 LEU A C 1
ATOM 2974 O O . LEU A 1 404 ? -43.455 3.262 13.233 1.00 51.56 404 LEU A O 1
ATOM 2978 N N . PRO A 1 405 ? -41.594 4.495 12.887 1.00 49.91 405 PRO A N 1
ATOM 2979 C CA . PRO A 1 405 ? -41.476 4.096 11.495 1.00 49.91 405 PRO A CA 1
ATOM 2980 C C . PRO A 1 405 ? -41.487 2.557 11.426 1.00 49.91 405 PRO A C 1
ATOM 2982 O O . PRO A 1 405 ? -40.947 1.897 12.313 1.00 49.91 405 PRO A O 1
ATOM 2985 N N . ASP A 1 406 ? -42.161 1.973 10.421 1.00 47.12 406 ASP A N 1
ATOM 2986 C CA . ASP A 1 406 ? -41.689 0.648 10.000 1.00 47.12 406 ASP A CA 1
ATOM 2987 C C . ASP A 1 406 ? -40.277 0.956 9.575 1.00 47.12 406 ASP A C 1
ATOM 2989 O O . ASP A 1 406 ? -40.078 1.984 8.905 1.00 47.12 406 ASP A O 1
ATOM 2993 N N . PRO A 1 407 ? -39.353 0.093 9.951 1.00 48.62 407 PRO A N 1
ATOM 2994 C CA . PRO A 1 407 ? -38.058 0.172 9.347 1.00 48.62 407 PRO A CA 1
ATOM 2995 C C . PRO A 1 407 ? -38.164 -0.070 7.820 1.00 48.62 407 PRO A C 1
ATOM 2997 O O . PRO A 1 407 ? -39.119 -0.744 7.347 1.00 48.62 407 PRO A O 1
#